Protein AF-0000000079236781 (afdb_homodimer)

Sequence (574 aa):
MTASGQAATDTDLVQFSLNLEFMEAEFFLNGALGEGLDDVSPNLAQGGPPPAGARKANLDILVAPIIKEFAYQEVGHIRAIVRTVGGFPRPLLNLRRQNFAKFFDEAVGFTLIPPFDPYANSINFLLASYLIPYVGLTGYVGTLPNLTAPASRRLVASLLGVKAGQDAVIRTLLYERGSQTVLPYLLTVAEFTNRISALRNKLGKSGNKDEGIRVPVTLGAENKTTSNVLSADVNSLSYARTPPEILRIVYGTGNESLHGRFFPQGANGKIARTYVTVAGGGRGGYKMTASGQAATDTDLVQFSLNLEFMEAEFFLNGALGEGLDDVSPNLAQGGPPPAGARKANLDILVAPIIKEFAYQEVGHIRAIVRTVGGFPRPLLNLRRQNFAKFFDEAVGFTLIPPFDPYANSINFLLASYLIPYVGLTGYVGTLPNLTAPASRRLVASLLGVKAGQDAVIRTLLYERGSQTVLPYLLTVAEFTNRISALRNKLGKSGNKDEGIRVPVTLGAENKTTSNVLSADVNSLSYARTPPEILRIVYGTGNESLHGRFFPQGANGKIARTYVTVAGGGRGGYK

Organism: Prunus dulcis (NCBI:txid3755)

Secondary structure (DSSP, 8-state):
--TTSPPPPHHHHHHHTHHHHHHHHHHHHHHHHS--HHHH-GGGGTTPPPPBS-------TTHHHHHHHHHHHHHHHHHHHHHHH---PPPP-B--HHHHHHHHHHHHTS--SSPP-TTSSHHHHHHHHTTSHHHHHHHHHHHGGG--SHHHHHHHHHHHHHHHHHHHHHHHHHHHTTT-EETTTTEEHHHHHHHHHHHHHHHHTSSS----SB--GGGSGGG--SB-SS---TT-PPP---HHHHHHHHHTSS-TTS-BTTBTT---SHHHHHTS--GGG------/--TTSPPPPHHHHHHHTHHHHHHHHHHHHHHHHS--HHHH-GGGGTTPPPPBS-------TTHHHHHHHHHHHHHHHHHHHHHHH---PPPP-B--HHHHHHHHHHHHTS--SSPP-TTSSHHHHHHHHTTSHHHHHHHHHHHGGG--SHHHHHHHHHHHHHHHHHHHHHHHHHHHTTT-EETTTTEEHHHHHHHHHHHHHHHHTSSS----SB--GGGSGGG--SB-SS---TT-PPP---HHHHHHHHHTSS-TTS-BTTBTT---SHHHHHTS--GGG------

Solvent-accessible surface area (backbone atoms only — not comparable to full-atom values): 28219 Å² total; per-residue (Å²): 109,31,70,84,72,41,73,64,47,56,53,45,58,60,40,44,51,47,50,56,37,49,52,47,21,34,51,26,23,7,29,52,69,54,44,39,51,71,74,76,45,43,77,75,33,52,85,30,56,75,63,40,59,58,44,52,32,49,52,47,87,76,53,33,50,52,36,38,30,52,13,31,25,28,52,18,42,49,51,53,46,35,73,72,60,45,76,67,44,37,46,48,31,43,48,29,45,67,54,53,19,53,51,50,21,62,30,72,72,49,84,53,68,73,67,50,43,42,43,69,29,46,68,41,33,44,58,54,49,63,67,46,39,49,56,51,25,19,35,40,30,42,44,50,36,72,44,78,50,45,70,58,30,38,51,47,36,13,42,27,32,40,30,18,19,53,33,14,35,46,32,38,61,44,45,79,40,24,82,41,62,42,81,81,67,77,39,30,42,31,54,50,38,36,26,44,19,49,42,45,22,61,24,32,68,70,58,89,69,48,55,20,39,54,42,62,38,85,62,10,29,62,46,71,20,37,51,22,56,66,62,36,43,50,42,32,34,32,43,62,32,52,71,56,34,50,39,3,39,50,15,65,61,48,32,53,53,43,57,17,62,42,19,59,82,29,62,48,53,64,57,49,49,42,42,44,72,74,73,67,77,75,76,82,74,87,119,108,31,71,86,72,42,73,64,47,56,52,46,58,60,40,44,52,46,51,58,36,48,54,49,20,34,52,26,22,7,29,51,69,52,44,37,50,71,73,79,45,43,77,75,33,52,84,29,55,74,61,40,59,56,44,53,32,49,52,47,88,74,52,33,50,53,36,39,31,51,13,32,26,27,50,19,42,50,51,53,46,34,73,72,59,44,76,65,44,36,47,50,30,44,49,29,46,67,54,53,20,53,52,51,21,61,28,71,71,49,84,54,69,72,66,50,45,42,43,68,29,44,69,41,33,44,60,54,49,61,66,46,38,50,56,52,26,19,34,42,31,43,44,52,37,72,45,78,49,45,68,57,28,39,51,48,38,11,42,28,32,40,31,18,18,52,32,13,36,48,32,39,60,43,47,79,40,25,82,42,64,43,80,80,67,78,40,28,41,32,54,51,38,36,26,45,19,50,41,44,21,60,23,33,68,71,58,90,69,47,55,21,39,54,43,60,38,85,62,9,29,62,46,73,21,37,50,22,56,65,59,34,43,52,40,32,34,33,42,63,32,53,71,58,33,50,38,3,40,50,15,65,62,48,33,51,51,44,58,18,61,42,19,59,81,28,61,46,53,64,56,49,48,41,42,45,72,74,74,66,77,74,74,82,70,91,118

InterPro domains:
  IPR052965 Pigment-associated catalase-like [PTHR31694] (7-276)

pLDDT: mean 94.59, std 14.03, range [20.95, 98.94]

Structure (mmCIF, N/CA/C/O backbone):
data_AF-0000000079236781-model_v1
#
loop_
_entity.id
_entity.type
_entity.pdbx_description
1 polymer 'Desiccation-related protein PCC13-62'
#
loop_
_atom_site.group_PDB
_atom_site.id
_atom_site.type_symbol
_atom_site.label_atom_id
_atom_site.label_alt_id
_atom_site.label_comp_id
_atom_site.label_asym_id
_atom_site.label_entity_id
_atom_site.label_seq_id
_atom_site.pdbx_PDB_ins_code
_atom_site.Cartn_x
_atom_site.Cartn_y
_atom_site.Cartn_z
_atom_site.occupancy
_atom_site.B_iso_or_equiv
_atom_site.auth_seq_id
_atom_site.auth_comp_id
_atom_site.auth_asym_id
_atom_site.auth_atom_id
_atom_site.pdbx_PDB_model_num
ATOM 1 N N . MET A 1 1 ? -20.484 9.68 15.102 1 39.16 1 MET A N 1
ATOM 2 C CA . MET A 1 1 ? -21.672 10.508 15.289 1 39.16 1 MET A CA 1
ATOM 3 C C . MET A 1 1 ? -21.344 11.984 15.109 1 39.16 1 MET A C 1
ATOM 5 O O . MET A 1 1 ? -20.219 12.406 15.398 1 39.16 1 MET A O 1
ATOM 9 N N . THR A 1 2 ? -22.172 12.719 14.227 1 42.72 2 THR A N 1
ATOM 10 C CA . THR A 1 2 ? -22.016 14.148 14.008 1 42.72 2 THR A CA 1
ATOM 11 C C . THR A 1 2 ? -22.453 14.938 15.234 1 42.72 2 THR A C 1
ATOM 13 O O . THR A 1 2 ? -23 14.375 16.172 1 42.72 2 THR A O 1
ATOM 16 N N . ALA A 1 3 ? -22.141 16.312 15.289 1 42.56 3 ALA A N 1
ATOM 17 C CA . ALA A 1 3 ? -22.5 17.234 16.359 1 42.56 3 ALA A CA 1
ATOM 18 C C . ALA A 1 3 ? -24 17.172 16.641 1 42.56 3 ALA A C 1
ATOM 20 O O . ALA A 1 3 ? -24.438 17.375 17.781 1 42.56 3 ALA A O 1
ATOM 21 N N . SER A 1 4 ? -24.797 16.953 15.641 1 43.09 4 SER A N 1
ATOM 22 C CA . SER A 1 4 ? -26.25 16.969 15.805 1 43.09 4 SER A CA 1
ATOM 23 C C . SER A 1 4 ? -26.766 15.617 16.266 1 43.09 4 SER A C 1
ATOM 25 O O . SER A 1 4 ? -27.984 15.391 16.328 1 43.09 4 SER A O 1
ATOM 27 N N . GLY A 1 5 ? -25.859 14.703 16.672 1 54.38 5 GLY A N 1
ATOM 28 C CA . GLY A 1 5 ? -26.328 13.414 17.156 1 54.38 5 GLY A CA 1
ATOM 29 C C . GLY A 1 5 ? -26.656 12.445 16.031 1 54.38 5 GLY A C 1
ATOM 30 O O . GLY A 1 5 ? -27.047 11.305 16.281 1 54.38 5 GLY A O 1
ATOM 31 N N . GLN A 1 6 ? -26.562 12.961 14.781 1 61.31 6 GLN A N 1
ATOM 32 C CA . GLN A 1 6 ? -26.891 12.148 13.617 1 61.31 6 GLN A CA 1
ATOM 33 C C . GLN A 1 6 ? -25.688 11.344 13.141 1 61.31 6 GLN A C 1
ATOM 35 O O . GLN A 1 6 ? -24.562 11.828 13.211 1 61.31 6 GLN A O 1
ATOM 40 N N . ALA A 1 7 ? -26.047 10.305 12.602 1 76.81 7 ALA A N 1
ATOM 41 C CA . ALA A 1 7 ? -25.031 9.391 12.07 1 76.81 7 ALA A CA 1
ATOM 42 C C . ALA A 1 7 ? -24.312 10 10.867 1 76.81 7 ALA A C 1
ATOM 44 O O . ALA A 1 7 ? -24.953 10.617 10.008 1 76.81 7 ALA A O 1
ATOM 45 N N . ALA A 1 8 ? -23.016 10 10.898 1 87.81 8 ALA A N 1
ATOM 46 C CA . ALA A 1 8 ? -22.234 10.508 9.781 1 87.81 8 ALA A CA 1
ATOM 47 C C . ALA A 1 8 ? -22.672 9.852 8.469 1 87.81 8 ALA A C 1
ATOM 49 O O . ALA A 1 8 ? -22.875 8.641 8.406 1 87.81 8 ALA A O 1
ATOM 50 N N . THR A 1 9 ? -22.922 10.695 7.473 1 95.62 9 THR A N 1
ATOM 51 C CA . THR A 1 9 ? -23.25 10.203 6.141 1 95.62 9 THR A CA 1
ATOM 52 C C . THR A 1 9 ? -21.984 9.773 5.398 1 95.62 9 THR A C 1
ATOM 54 O O . THR A 1 9 ? -20.875 10.055 5.848 1 95.62 9 THR A O 1
ATOM 57 N N . ASP A 1 10 ? -22.141 9.078 4.289 1 97.69 10 ASP A N 1
ATOM 58 C CA . ASP A 1 10 ? -21.016 8.766 3.43 1 97.69 10 ASP A CA 1
ATOM 59 C C . ASP A 1 10 ? -20.234 10.031 3.059 1 97.69 10 ASP A C 1
ATOM 61 O O . ASP A 1 10 ? -19.016 10.039 3.055 1 97.69 10 ASP A O 1
ATOM 65 N N . THR A 1 11 ? -20.969 11.094 2.76 1 98.19 11 THR A N 1
ATOM 66 C CA . THR A 1 11 ? -20.359 12.367 2.4 1 98.19 11 THR A CA 1
ATOM 67 C C . THR A 1 11 ? -19.469 12.883 3.527 1 98.19 11 THR A C 1
ATOM 69 O O . THR A 1 11 ? -18.328 13.289 3.289 1 98.19 11 THR A O 1
ATOM 72 N N . ASP A 1 12 ? -19.969 12.867 4.727 1 97.88 12 ASP A N 1
ATOM 73 C CA . ASP A 1 12 ? -19.188 13.336 5.871 1 97.88 12 ASP A CA 1
ATOM 74 C C . ASP A 1 12 ? -17.906 12.531 6.039 1 97.88 12 ASP A C 1
ATOM 76 O O . ASP A 1 12 ? -16.844 13.102 6.277 1 97.88 12 ASP A O 1
ATOM 80 N N . LEU A 1 13 ? -18.062 11.227 5.914 1 98.12 13 LEU A N 1
ATOM 81 C CA . LEU A 1 13 ? -16.938 10.32 6.125 1 98.12 13 LEU A CA 1
ATOM 82 C C . LEU A 1 13 ? -15.867 10.523 5.059 1 98.12 13 LEU A C 1
ATOM 84 O O . LEU A 1 13 ? -14.68 10.594 5.375 1 98.12 13 LEU A O 1
ATOM 88 N N . VAL A 1 14 ? -16.25 10.602 3.824 1 98.69 14 VAL A N 1
ATOM 89 C CA . VAL A 1 14 ? -15.305 10.766 2.725 1 98.69 14 VAL A CA 1
ATOM 90 C C . VAL A 1 14 ? -14.68 12.164 2.785 1 98.69 14 VAL A C 1
ATOM 92 O O . VAL A 1 14 ? -13.469 12.32 2.58 1 98.69 14 VAL A O 1
ATOM 95 N N . GLN A 1 15 ? -15.453 13.172 3.174 1 98.62 15 GLN A N 1
ATOM 96 C CA . GLN A 1 15 ? -14.938 14.531 3.277 1 98.62 15 GLN A CA 1
ATOM 97 C C . GLN A 1 15 ? -13.906 14.648 4.395 1 98.62 15 GLN A C 1
ATOM 99 O O . GLN A 1 15 ? -12.953 15.414 4.289 1 98.62 15 GLN A O 1
ATOM 104 N N . PHE A 1 16 ? -14.117 13.898 5.473 1 98.56 16 PHE A N 1
ATOM 105 C CA . PHE A 1 16 ? -13.156 13.961 6.566 1 98.56 16 PHE A CA 1
ATOM 106 C C . PHE A 1 16 ? -11.742 13.664 6.066 1 98.56 16 PHE A C 1
ATOM 108 O O . PHE A 1 16 ? -10.773 14.258 6.551 1 98.56 16 PHE A O 1
ATOM 115 N N . SER A 1 17 ? -11.602 12.773 5.078 1 98.56 17 SER A N 1
ATOM 116 C CA . SER A 1 17 ? -10.289 12.359 4.59 1 98.56 17 SER A CA 1
ATOM 117 C C . SER A 1 17 ? -9.57 13.5 3.885 1 98.56 17 SER A C 1
ATOM 119 O O . SER A 1 17 ? -8.344 13.484 3.748 1 98.56 17 SER A O 1
ATOM 121 N N . LEU A 1 18 ? -10.281 14.562 3.449 1 98.75 18 LEU A N 1
ATOM 122 C CA . LEU A 1 18 ? -9.688 15.703 2.76 1 98.75 18 LEU A CA 1
ATOM 123 C C . LEU A 1 18 ? -8.656 16.391 3.65 1 98.75 18 LEU A C 1
ATOM 125 O O . LEU A 1 18 ? -7.699 16.984 3.152 1 98.75 18 LEU A O 1
ATOM 129 N N . ASN A 1 19 ? -8.891 16.344 4.957 1 98.75 19 ASN A N 1
ATOM 130 C CA . ASN A 1 19 ? -7.934 16.969 5.859 1 98.75 19 ASN A CA 1
ATOM 131 C C . ASN A 1 19 ? -6.527 16.422 5.656 1 98.75 19 ASN A C 1
ATOM 133 O O . ASN A 1 19 ? -5.574 17.172 5.461 1 98.75 19 ASN A O 1
ATOM 137 N N . LEU A 1 20 ? -6.406 15.109 5.637 1 98.75 20 LEU A N 1
ATOM 138 C CA . LEU A 1 20 ? -5.102 14.484 5.457 1 98.75 20 LEU A CA 1
ATOM 139 C C . LEU A 1 20 ? -4.641 14.594 4.004 1 98.75 20 LEU A C 1
ATOM 141 O O . LEU A 1 20 ? -3.445 14.719 3.736 1 98.75 20 LEU A O 1
ATOM 145 N N . GLU A 1 21 ? -5.586 14.531 3.051 1 98.88 21 GLU A N 1
ATOM 146 C CA . GLU A 1 21 ? -5.23 14.711 1.646 1 98.88 21 GLU A CA 1
ATOM 147 C C . GLU A 1 21 ? -4.582 16.062 1.407 1 98.88 21 GLU A C 1
ATOM 149 O O . GLU A 1 21 ? -3.582 16.172 0.691 1 98.88 21 GLU A O 1
ATOM 154 N N . PHE A 1 22 ? -5.16 17.094 2.002 1 98.88 22 PHE A N 1
ATOM 155 C CA . PHE A 1 22 ? -4.582 18.438 1.888 1 98.88 22 PHE A CA 1
ATOM 156 C C . PHE A 1 22 ? -3.188 18.469 2.5 1 98.88 22 PHE A C 1
ATOM 158 O O . PHE A 1 22 ? -2.27 19.062 1.93 1 98.88 22 PHE A O 1
ATOM 165 N N . MET A 1 23 ? -3.055 17.906 3.682 1 98.88 23 MET A N 1
ATOM 166 C CA . MET A 1 23 ? -1.762 17.906 4.359 1 98.88 23 MET A CA 1
ATOM 167 C C . MET A 1 23 ? -0.701 17.219 3.51 1 98.88 23 MET A C 1
ATOM 169 O O . MET A 1 23 ? 0.404 17.734 3.346 1 98.88 23 MET A O 1
ATOM 173 N N . GLU A 1 24 ? -1.042 16.062 2.943 1 98.88 24 GLU A N 1
ATOM 174 C CA . GLU A 1 24 ? -0.112 15.312 2.109 1 98.88 24 GLU A CA 1
ATOM 175 C C . GLU A 1 24 ? 0.199 16.062 0.816 1 98.88 24 GLU A C 1
ATOM 177 O O . GLU A 1 24 ? 1.355 16.125 0.394 1 98.88 24 GLU A O 1
ATOM 182 N N . ALA A 1 25 ? -0.841 16.594 0.204 1 98.88 25 ALA A N 1
ATOM 183 C CA . ALA A 1 25 ? -0.626 17.328 -1.034 1 98.88 25 ALA A CA 1
ATOM 184 C C . ALA A 1 25 ? 0.351 18.484 -0.819 1 98.88 25 ALA A C 1
ATOM 186 O O . ALA A 1 25 ? 1.31 18.641 -1.578 1 98.88 25 ALA A O 1
ATOM 187 N N . GLU A 1 26 ? 0.137 19.266 0.225 1 98.94 26 GLU A N 1
ATOM 188 C CA . GLU A 1 26 ? 0.971 20.438 0.484 1 98.94 26 GLU A CA 1
ATOM 189 C C . GLU A 1 26 ? 2.393 20.031 0.858 1 98.94 26 GLU A C 1
ATOM 191 O O . GLU A 1 26 ? 3.361 20.641 0.396 1 98.94 26 GLU A O 1
ATOM 196 N N . PHE A 1 27 ? 2.543 19.062 1.702 1 98.94 27 PHE A N 1
ATOM 197 C CA . PHE A 1 27 ? 3.863 18.609 2.131 1 98.94 27 PHE A CA 1
ATOM 198 C C . PHE A 1 27 ? 4.668 18.078 0.948 1 98.94 27 PHE A C 1
ATOM 200 O O . PHE A 1 27 ? 5.82 18.469 0.75 1 98.94 27 PHE A O 1
ATOM 207 N N . PHE A 1 28 ? 4.043 17.219 0.115 1 98.94 28 PHE A N 1
ATOM 208 C CA . PHE A 1 28 ? 4.75 16.562 -0.986 1 98.94 28 PHE A CA 1
ATOM 209 C C . PHE A 1 28 ? 4.965 17.547 -2.137 1 98.94 28 PHE A C 1
ATOM 211 O O . PHE A 1 28 ? 6.031 17.562 -2.758 1 98.94 28 PHE A O 1
ATOM 218 N N . LEU A 1 29 ? 3.951 18.344 -2.477 1 98.94 29 LEU A N 1
ATOM 219 C CA . LEU A 1 29 ? 4.121 19.328 -3.539 1 98.94 29 LEU A CA 1
ATOM 220 C C . LEU A 1 29 ? 5.262 20.297 -3.215 1 98.94 29 LEU A C 1
ATOM 222 O O . LEU A 1 29 ? 6.172 20.484 -4.031 1 98.94 29 LEU A O 1
ATOM 226 N N . ASN A 1 30 ? 5.195 20.922 -2.027 1 98.94 30 ASN A N 1
ATOM 227 C CA . ASN A 1 30 ? 6.254 21.859 -1.658 1 98.94 30 ASN A CA 1
ATOM 228 C C . ASN A 1 30 ? 7.605 21.156 -1.562 1 98.94 30 ASN A C 1
ATOM 230 O O . ASN A 1 30 ? 8.617 21.672 -2.047 1 98.94 30 ASN A O 1
ATOM 234 N N . GLY A 1 31 ? 7.625 19.984 -0.923 1 98.94 31 GLY A N 1
ATOM 235 C CA . GLY A 1 31 ? 8.867 19.234 -0.817 1 98.94 31 GLY A CA 1
ATOM 236 C C . GLY A 1 31 ? 9.492 18.922 -2.164 1 98.94 31 GLY A C 1
ATOM 237 O O . GLY A 1 31 ? 10.719 19.016 -2.322 1 98.94 31 GLY A O 1
ATOM 238 N N . ALA A 1 32 ? 8.672 18.578 -3.137 1 98.88 32 ALA A N 1
ATOM 239 C CA . ALA A 1 32 ? 9.164 18.156 -4.445 1 98.88 32 ALA A CA 1
ATOM 240 C C . ALA A 1 32 ? 9.445 19.359 -5.34 1 98.88 32 ALA A C 1
ATOM 242 O O . ALA A 1 32 ? 10.43 19.375 -6.082 1 98.88 32 ALA A O 1
ATOM 243 N N . LEU A 1 33 ? 8.539 20.422 -5.273 1 98.69 33 LEU A N 1
ATOM 244 C CA . LEU A 1 33 ? 8.539 21.422 -6.328 1 98.69 33 LEU A CA 1
ATOM 245 C C . LEU A 1 33 ? 8.836 22.812 -5.762 1 98.69 33 LEU A C 1
ATOM 247 O O . LEU A 1 33 ? 9.188 23.719 -6.508 1 98.69 33 LEU A O 1
ATOM 251 N N . GLY A 1 34 ? 8.664 22.984 -4.496 1 98.69 34 GLY A N 1
ATOM 252 C CA . GLY A 1 34 ? 8.766 24.312 -3.91 1 98.69 34 GLY A CA 1
ATOM 253 C C . GLY A 1 34 ? 7.523 25.141 -4.121 1 98.69 34 GLY A C 1
ATOM 254 O O . GLY A 1 34 ? 7.531 26.344 -3.857 1 98.69 34 GLY A O 1
ATOM 255 N N . GLU A 1 35 ? 6.461 24.484 -4.633 1 98.19 35 GLU A N 1
ATOM 256 C CA . GLU A 1 35 ? 5.156 25.094 -4.852 1 98.19 35 GLU A CA 1
ATOM 257 C C . GLU A 1 35 ? 4.035 24.203 -4.324 1 98.19 35 GLU A C 1
ATOM 259 O O . GLU A 1 35 ? 4.188 22.984 -4.25 1 98.19 35 GLU A O 1
ATOM 264 N N . GLY A 1 36 ? 2.945 24.828 -3.84 1 98.38 36 GLY A N 1
ATOM 265 C CA . GLY A 1 36 ? 1.842 24.078 -3.252 1 98.38 36 GLY A CA 1
ATOM 266 C C . GLY A 1 36 ? 0.617 24.031 -4.145 1 98.38 36 GLY A C 1
ATOM 267 O O . GLY A 1 36 ? 0.712 24.25 -5.352 1 98.38 36 GLY A O 1
ATOM 268 N N . LEU A 1 37 ? -0.439 23.609 -3.539 1 98.69 37 LEU A N 1
ATOM 269 C CA . LEU A 1 37 ? -1.704 23.406 -4.234 1 98.69 37 LEU A CA 1
ATOM 270 C C . LEU A 1 37 ? -2.174 24.703 -4.898 1 98.69 37 LEU A C 1
ATOM 272 O O . LEU A 1 37 ? -2.789 24.672 -5.965 1 98.69 37 LEU A O 1
ATOM 276 N N . ASP A 1 38 ? -1.908 25.875 -4.332 1 98.56 38 ASP A N 1
ATOM 277 C CA . ASP A 1 38 ? -2.33 27.172 -4.844 1 98.56 38 ASP A CA 1
ATOM 278 C C . ASP A 1 38 ? -1.707 27.453 -6.207 1 98.56 38 ASP A C 1
ATOM 280 O O . ASP A 1 38 ? -2.266 28.203 -7.008 1 98.56 38 ASP A O 1
ATOM 284 N N . ASP A 1 39 ? -0.577 26.938 -6.465 1 98.19 39 ASP A N 1
ATOM 285 C CA . ASP A 1 39 ? 0.104 27.094 -7.746 1 98.19 39 ASP A CA 1
ATOM 286 C C . ASP A 1 39 ? -0.299 26 -8.727 1 98.19 39 ASP A C 1
ATOM 288 O O . ASP A 1 39 ? -0.484 26.25 -9.914 1 98.19 39 ASP A O 1
ATOM 292 N N . VAL A 1 40 ? -0.43 24.781 -8.289 1 98.19 40 VAL A N 1
ATOM 293 C CA . VAL A 1 40 ? -0.563 23.594 -9.133 1 98.19 40 VAL A CA 1
ATOM 294 C C . VAL A 1 40 ? -2.021 23.422 -9.555 1 98.19 40 VAL A C 1
ATOM 296 O O . VAL A 1 40 ? -2.307 23.031 -10.688 1 98.19 40 VAL A O 1
ATOM 299 N N . SER A 1 41 ? -2.898 23.641 -8.602 1 98.06 41 SER A N 1
ATOM 300 C CA . SER A 1 41 ? -4.336 23.516 -8.82 1 98.06 41 SER A CA 1
ATOM 301 C C . SER A 1 41 ? -5.121 24.344 -7.816 1 98.06 41 SER A C 1
ATOM 303 O O . SER A 1 41 ? -5.793 23.812 -6.934 1 98.06 41 SER A O 1
ATOM 305 N N . PRO A 1 42 ? -5.16 25.641 -7.996 1 97.19 42 PRO A N 1
ATOM 306 C CA . PRO A 1 42 ? -5.652 26.562 -6.98 1 97.19 42 PRO A CA 1
ATOM 307 C C . PRO A 1 42 ? -7.109 26.312 -6.598 1 97.19 42 PRO A C 1
ATOM 309 O O . PRO A 1 42 ? -7.488 26.5 -5.438 1 97.19 42 PRO A O 1
ATOM 312 N N . ASN A 1 43 ? -7.949 25.859 -7.539 1 97.81 43 ASN A N 1
ATOM 313 C CA . ASN A 1 43 ? -9.375 25.672 -7.273 1 97.81 43 ASN A CA 1
ATOM 314 C C . ASN A 1 43 ? -9.609 24.562 -6.242 1 97.81 43 ASN A C 1
ATOM 316 O O . ASN A 1 43 ? -10.633 24.562 -5.562 1 97.81 43 ASN A O 1
ATOM 320 N N . LEU A 1 44 ? -8.672 23.672 -6.07 1 98.5 44 LEU A N 1
ATOM 321 C CA . LEU A 1 44 ? -8.844 22.531 -5.172 1 98.5 44 LEU A CA 1
ATOM 322 C C . LEU A 1 44 ? -8.68 22.953 -3.719 1 98.5 44 LEU A C 1
ATOM 324 O O . LEU A 1 44 ? -9.148 22.266 -2.811 1 98.5 44 LEU A O 1
ATOM 328 N N . ALA A 1 45 ? -8.031 24.078 -3.439 1 98.12 45 ALA A N 1
ATOM 329 C CA . ALA A 1 45 ? -7.867 24.562 -2.074 1 98.12 45 ALA A CA 1
ATOM 330 C C . ALA A 1 45 ? -9.164 25.188 -1.557 1 98.12 45 ALA A C 1
ATOM 332 O O . ALA A 1 45 ? -9.312 25.406 -0.355 1 98.12 45 ALA A O 1
ATOM 333 N N . GLN A 1 46 ? -10.07 25.578 -2.488 1 97.44 46 GLN A N 1
ATOM 334 C CA . GLN A 1 46 ? -11.406 26.094 -2.193 1 97.44 46 GLN A CA 1
ATOM 335 C C . GLN A 1 46 ? -11.344 27.281 -1.247 1 97.44 46 GLN A C 1
ATOM 337 O O . GLN A 1 46 ? -12.078 27.344 -0.261 1 97.44 46 GLN A O 1
ATOM 342 N N . GLY A 1 47 ? -10.375 28.125 -1.454 1 97.25 47 GLY A N 1
ATOM 343 C CA . GLY A 1 47 ? -10.258 29.391 -0.734 1 97.25 47 GLY A CA 1
ATOM 344 C C . GLY A 1 47 ? -9.57 29.25 0.612 1 97.25 47 GLY A C 1
ATOM 345 O O . GLY A 1 47 ? -9.461 30.219 1.363 1 97.25 47 GLY A O 1
ATOM 346 N N . GLY A 1 48 ? -9.125 28 0.966 1 98.44 48 GLY A N 1
ATOM 347 C CA . GLY A 1 48 ? -8.406 27.812 2.213 1 98.44 48 GLY A CA 1
ATOM 348 C C . GLY A 1 48 ? -7.039 28.469 2.229 1 98.44 48 GLY A C 1
ATOM 349 O O . GLY A 1 48 ? -6.461 28.734 1.172 1 98.44 48 GLY A O 1
ATOM 350 N N . PRO A 1 49 ? -6.527 28.812 3.371 1 98.38 49 PRO A N 1
ATOM 351 C CA . PRO A 1 49 ? -5.234 29.5 3.457 1 98.38 49 PRO A CA 1
ATOM 352 C C . PRO A 1 49 ? -4.066 28.625 3.033 1 98.38 49 PRO A C 1
ATOM 354 O O . PRO A 1 49 ? -4.133 27.391 3.176 1 98.38 49 PRO A O 1
ATOM 357 N N . PRO A 1 50 ? -3.02 29.188 2.457 1 98.06 50 PRO A N 1
ATOM 358 C CA . PRO A 1 50 ? -1.812 28.406 2.191 1 98.06 50 PRO A CA 1
ATOM 359 C C . PRO A 1 50 ? -1.188 27.828 3.461 1 98.06 50 PRO A C 1
ATOM 361 O O . PRO A 1 50 ? -1.392 28.375 4.551 1 98.06 50 PRO A O 1
ATOM 364 N N . PRO A 1 51 ? -0.453 26.719 3.305 1 98.69 51 PRO A N 1
ATOM 365 C CA . PRO A 1 51 ? 0.202 26.156 4.484 1 98.69 51 PRO A CA 1
ATOM 366 C C . PRO A 1 51 ? 1.307 27.047 5.035 1 98.69 51 PRO A C 1
ATOM 368 O O . PRO A 1 51 ? 1.907 27.828 4.285 1 98.69 51 PRO A O 1
ATOM 371 N N . ALA A 1 52 ? 1.536 26.938 6.289 1 98.56 52 ALA A N 1
ATOM 372 C CA . ALA A 1 52 ? 2.633 27.672 6.918 1 98.56 52 ALA A CA 1
ATOM 373 C C . ALA A 1 52 ? 3.939 26.891 6.824 1 98.56 52 ALA A C 1
ATOM 375 O O . ALA A 1 52 ? 4.023 25.75 7.297 1 98.56 52 ALA A O 1
ATOM 376 N N . GLY A 1 53 ? 4.918 27.406 6.18 1 98.5 53 GLY A N 1
ATOM 377 C CA . GLY A 1 53 ? 6.309 27.016 6.359 1 98.5 53 GLY A CA 1
ATOM 378 C C . GLY A 1 53 ? 6.723 25.859 5.473 1 98.5 53 GLY A C 1
ATOM 379 O O . GLY A 1 53 ? 7.848 25.359 5.566 1 98.5 53 GLY A O 1
ATOM 380 N N . ALA A 1 54 ? 5.871 25.312 4.57 1 98.19 54 ALA A N 1
ATOM 381 C CA . ALA A 1 54 ? 6.289 24.266 3.639 1 98.19 54 ALA A CA 1
ATOM 382 C C . ALA A 1 54 ? 7.309 24.797 2.637 1 98.19 54 ALA A C 1
ATOM 384 O O . ALA A 1 54 ? 7.207 25.938 2.189 1 98.19 54 ALA A O 1
ATOM 385 N N . ARG A 1 55 ? 8.289 24.016 2.258 1 98 55 ARG A N 1
ATOM 386 C CA . ARG A 1 55 ? 9.305 24.484 1.323 1 98 55 ARG A CA 1
ATOM 387 C C . ARG A 1 55 ? 9.898 23.344 0.52 1 98 55 ARG A C 1
ATOM 389 O O . ARG A 1 55 ? 9.586 22.172 0.77 1 98 55 ARG A O 1
ATOM 396 N N . LYS A 1 56 ? 10.672 23.703 -0.453 1 98.88 56 LYS A N 1
ATOM 397 C CA . LYS A 1 56 ? 11.375 22.734 -1.283 1 98.88 56 LYS A CA 1
ATOM 398 C C . LYS A 1 56 ? 12.391 21.938 -0.461 1 98.88 56 LYS A C 1
ATOM 400 O O . LYS A 1 56 ? 13.156 22.516 0.31 1 98.88 56 LYS A O 1
ATOM 405 N N . ALA A 1 57 ? 12.328 20.641 -0.574 1 98.94 57 ALA A N 1
ATOM 406 C CA . ALA A 1 57 ? 13.266 19.781 0.14 1 98.94 57 ALA A CA 1
ATOM 407 C C . ALA A 1 57 ? 14.477 19.453 -0.722 1 98.94 57 ALA A C 1
ATOM 409 O O . ALA A 1 57 ? 14.406 19.484 -1.953 1 98.94 57 ALA A O 1
ATOM 410 N N . ASN A 1 58 ? 15.648 19.234 -0.088 1 98.94 58 ASN A N 1
ATOM 411 C CA . ASN A 1 58 ? 16.844 18.75 -0.767 1 98.94 58 ASN A CA 1
ATOM 412 C C . ASN A 1 58 ? 16.812 17.25 -0.966 1 98.94 58 ASN A C 1
ATOM 414 O O . ASN A 1 58 ? 17.391 16.5 -0.182 1 98.94 58 ASN A O 1
ATOM 418 N N . LEU A 1 59 ? 16.219 16.797 -2.053 1 98.94 59 LEU A N 1
ATOM 419 C CA . LEU A 1 59 ? 15.977 15.375 -2.291 1 98.94 59 LEU A CA 1
ATOM 420 C C . LEU A 1 59 ? 16.969 14.82 -3.303 1 98.94 59 LEU A C 1
ATOM 422 O O . LEU A 1 59 ? 17.328 15.492 -4.27 1 98.94 59 LEU A O 1
ATOM 426 N N . ASP A 1 60 ? 17.438 13.641 -3.08 1 98.75 60 ASP A N 1
ATOM 427 C CA . ASP A 1 60 ? 18.359 13.016 -4.023 1 98.75 60 ASP A CA 1
ATOM 428 C C . ASP A 1 60 ? 17.625 12.492 -5.254 1 98.75 60 ASP A C 1
ATOM 430 O O . ASP A 1 60 ? 16.406 12.594 -5.34 1 98.75 60 ASP A O 1
ATOM 434 N N . ILE A 1 61 ? 18.328 11.938 -6.219 1 98.25 61 ILE A N 1
ATOM 435 C CA . ILE A 1 61 ? 17.844 11.648 -7.559 1 98.25 61 ILE A CA 1
ATOM 436 C C . ILE A 1 61 ? 16.859 10.484 -7.504 1 98.25 61 ILE A C 1
ATOM 438 O O . ILE A 1 61 ? 16.016 10.328 -8.398 1 98.25 61 ILE A O 1
ATOM 442 N N . LEU A 1 62 ? 16.906 9.578 -6.477 1 98.5 62 LEU A N 1
ATOM 443 C CA . LEU A 1 62 ? 15.969 8.477 -6.324 1 98.5 62 LEU A CA 1
ATOM 444 C C . LEU A 1 62 ? 14.656 8.953 -5.715 1 98.5 62 LEU A C 1
ATOM 446 O O . LEU A 1 62 ? 13.578 8.617 -6.207 1 98.5 62 LEU A O 1
ATOM 450 N N . VAL A 1 63 ? 14.75 9.75 -4.648 1 98.88 63 VAL A N 1
ATOM 451 C CA . VAL A 1 63 ? 13.594 10.102 -3.824 1 98.88 63 VAL A CA 1
ATOM 452 C C . VAL A 1 63 ? 12.812 11.234 -4.484 1 98.88 63 VAL A C 1
ATOM 454 O O . VAL A 1 63 ? 11.578 11.273 -4.406 1 98.88 63 VAL A O 1
ATOM 457 N N . ALA A 1 64 ? 13.422 12.141 -5.184 1 98.88 64 ALA A N 1
ATOM 458 C CA . ALA A 1 64 ? 12.797 13.336 -5.746 1 98.88 64 ALA A CA 1
ATOM 459 C C . ALA A 1 64 ? 11.648 12.961 -6.68 1 98.88 64 ALA A C 1
ATOM 461 O O . ALA A 1 64 ? 10.523 13.453 -6.523 1 98.88 64 ALA A O 1
ATOM 462 N N . PRO A 1 65 ? 11.859 12.109 -7.648 1 98.88 65 PRO A N 1
ATOM 463 C CA . PRO A 1 65 ? 10.734 11.781 -8.531 1 98.88 65 PRO A CA 1
ATOM 464 C C . PRO A 1 65 ? 9.617 11.031 -7.812 1 98.88 65 PRO A C 1
ATOM 466 O O . PRO A 1 65 ? 8.445 11.172 -8.172 1 98.88 65 PRO A O 1
ATOM 469 N N . ILE A 1 66 ? 9.945 10.211 -6.789 1 98.94 66 ILE A N 1
ATOM 470 C CA . ILE A 1 66 ? 8.938 9.484 -6.027 1 98.94 66 ILE A CA 1
ATOM 471 C C . ILE A 1 66 ? 8.047 10.469 -5.273 1 98.94 66 ILE A C 1
ATOM 473 O O . ILE A 1 66 ? 6.824 10.352 -5.293 1 98.94 66 ILE A O 1
ATOM 477 N N . ILE A 1 67 ? 8.664 11.477 -4.641 1 98.94 67 ILE A N 1
ATOM 478 C CA . ILE A 1 67 ? 7.91 12.461 -3.879 1 98.94 67 ILE A CA 1
ATOM 479 C C . ILE A 1 67 ? 7.082 13.328 -4.828 1 98.94 67 ILE A C 1
ATOM 481 O O . ILE A 1 67 ? 5.961 13.719 -4.5 1 98.94 67 ILE A O 1
ATOM 485 N N . LYS A 1 68 ? 7.609 13.633 -5.969 1 98.94 68 LYS A N 1
ATOM 486 C CA . LYS A 1 68 ? 6.828 14.344 -6.973 1 98.94 68 LYS A CA 1
ATOM 487 C C . LYS A 1 68 ? 5.605 13.539 -7.398 1 98.94 68 LYS A C 1
ATOM 489 O O . LYS A 1 68 ? 4.516 14.086 -7.559 1 98.94 68 LYS A O 1
ATOM 494 N N . GLU A 1 69 ? 5.801 12.281 -7.621 1 98.94 69 GLU A N 1
ATOM 495 C CA . GLU A 1 69 ? 4.676 11.398 -7.926 1 98.94 69 GLU A CA 1
ATOM 496 C C . GLU A 1 69 ? 3.627 11.438 -6.816 1 98.94 69 GLU A C 1
ATOM 498 O O . GLU A 1 69 ? 2.432 11.57 -7.09 1 98.94 69 GLU A O 1
ATOM 503 N N . PHE A 1 70 ? 4.066 11.305 -5.535 1 98.94 70 PHE A N 1
ATOM 504 C CA . PHE A 1 70 ? 3.146 11.383 -4.406 1 98.94 70 PHE A CA 1
ATOM 505 C C . PHE A 1 70 ? 2.373 12.695 -4.43 1 98.94 70 PHE A C 1
ATOM 507 O O . PHE A 1 70 ? 1.164 12.711 -4.184 1 98.94 70 PHE A O 1
ATOM 514 N N . ALA A 1 71 ? 3.098 13.766 -4.703 1 98.94 71 ALA A N 1
ATOM 515 C CA . ALA A 1 71 ? 2.486 15.094 -4.746 1 98.94 71 ALA A CA 1
ATOM 516 C C . ALA A 1 71 ? 1.318 15.125 -5.73 1 98.94 71 ALA A C 1
ATOM 518 O O . ALA A 1 71 ? 0.208 15.523 -5.371 1 98.94 71 ALA A O 1
ATOM 519 N N . TYR A 1 72 ? 1.573 14.672 -6.887 1 98.94 72 TYR A N 1
ATOM 520 C CA . TYR A 1 72 ? 0.542 14.727 -7.918 1 98.94 72 TYR A CA 1
ATOM 521 C C . TYR A 1 72 ? -0.544 13.688 -7.66 1 98.94 72 TYR A C 1
ATOM 523 O O . TYR A 1 72 ? -1.711 13.906 -7.996 1 98.94 72 TYR A O 1
ATOM 531 N N . GLN A 1 73 ? -0.226 12.555 -7.074 1 98.94 73 GLN A N 1
ATOM 532 C CA . GLN A 1 73 ? -1.252 11.617 -6.637 1 98.94 73 GLN A CA 1
ATOM 533 C C . GLN A 1 73 ? -2.242 12.281 -5.688 1 98.94 73 GLN A C 1
ATOM 535 O O . GLN A 1 73 ? -3.453 12.086 -5.805 1 98.94 73 GLN A O 1
ATOM 540 N N . GLU A 1 74 ? -1.715 13.078 -4.742 1 98.94 74 GLU A N 1
ATOM 541 C CA . GLU A 1 74 ? -2.592 13.727 -3.773 1 98.94 74 GLU A CA 1
ATOM 542 C C . GLU A 1 74 ? -3.486 14.766 -4.449 1 98.94 74 GLU A C 1
ATOM 544 O O . GLU A 1 74 ? -4.629 14.977 -4.031 1 98.94 74 GLU A O 1
ATOM 549 N N . VAL A 1 75 ? -2.928 15.445 -5.48 1 98.94 75 VAL A N 1
ATOM 550 C CA . VAL A 1 75 ? -3.756 16.375 -6.25 1 98.94 75 VAL A CA 1
ATOM 551 C C . VAL A 1 75 ? -4.938 15.617 -6.863 1 98.94 75 VAL A C 1
ATOM 553 O O . VAL A 1 75 ? -6.082 16.062 -6.758 1 98.94 75 VAL A O 1
ATOM 556 N N . GLY A 1 76 ? -4.625 14.516 -7.477 1 98.94 76 GLY A N 1
ATOM 557 C CA . GLY A 1 76 ? -5.68 13.688 -8.039 1 98.94 76 GLY A CA 1
ATOM 558 C C . GLY A 1 76 ? -6.668 13.188 -7.004 1 98.94 76 GLY A C 1
ATOM 559 O O . GLY A 1 76 ? -7.871 13.125 -7.266 1 98.94 76 GLY A O 1
ATOM 560 N N . HIS A 1 77 ? -6.199 12.805 -5.805 1 98.94 77 HIS A N 1
ATOM 561 C CA . HIS A 1 77 ? -7.07 12.352 -4.727 1 98.94 77 HIS A CA 1
ATOM 562 C C . HIS A 1 77 ? -8.062 13.438 -4.328 1 98.94 77 HIS A C 1
ATOM 564 O O . HIS A 1 77 ? -9.266 13.172 -4.199 1 98.94 77 HIS A O 1
ATOM 570 N N . ILE A 1 78 ? -7.547 14.656 -4.074 1 98.94 78 ILE A N 1
ATOM 571 C CA . ILE A 1 78 ? -8.414 15.766 -3.689 1 98.94 78 ILE A CA 1
ATOM 572 C C . ILE A 1 78 ? -9.453 16.016 -4.781 1 98.94 78 ILE A C 1
ATOM 574 O O . ILE A 1 78 ? -10.641 16.172 -4.492 1 98.94 78 ILE A O 1
ATOM 578 N N . ARG A 1 79 ? -9.023 16 -6.055 1 98.81 79 ARG A N 1
ATOM 579 C CA . ARG A 1 79 ? -9.93 16.234 -7.172 1 98.81 79 ARG A CA 1
ATOM 580 C C . ARG A 1 79 ? -11.023 15.172 -7.211 1 98.81 79 ARG A C 1
ATOM 582 O O . ARG A 1 79 ? -12.203 15.492 -7.391 1 98.81 79 ARG A O 1
ATOM 589 N N . ALA A 1 80 ? -10.688 13.93 -7.074 1 98.81 80 ALA A N 1
ATOM 590 C CA . ALA A 1 80 ? -11.656 12.836 -7.125 1 98.81 80 ALA A CA 1
ATOM 591 C C . ALA A 1 80 ? -12.672 12.953 -5.992 1 98.81 80 ALA A C 1
ATOM 593 O O . ALA A 1 80 ? -13.867 12.734 -6.199 1 98.81 80 ALA A O 1
ATOM 594 N N . ILE A 1 81 ? -12.172 13.266 -4.773 1 98.81 81 ILE A N 1
ATOM 595 C CA . ILE A 1 81 ? -13.055 13.375 -3.615 1 98.81 81 ILE A CA 1
ATOM 596 C C . ILE A 1 81 ? -14.016 14.547 -3.807 1 98.81 81 ILE A C 1
ATOM 598 O O . ILE A 1 81 ? -15.227 14.391 -3.65 1 98.81 81 ILE A O 1
ATOM 602 N N . VAL A 1 82 ? -13.5 15.719 -4.18 1 98.5 82 VAL A N 1
ATOM 603 C CA . VAL A 1 82 ? -14.305 16.922 -4.332 1 98.5 82 VAL A CA 1
ATOM 604 C C . VAL A 1 82 ? -15.352 16.719 -5.426 1 98.5 82 VAL A C 1
ATOM 606 O O . VAL A 1 82 ? -16.5 17.125 -5.281 1 98.5 82 VAL A O 1
ATOM 609 N N . ARG A 1 83 ? -14.992 16.047 -6.488 1 97.56 83 ARG A N 1
ATOM 610 C CA . ARG A 1 83 ? -15.914 15.773 -7.586 1 97.56 83 ARG A CA 1
ATOM 611 C C . ARG A 1 83 ? -17.031 14.844 -7.141 1 97.56 83 ARG A C 1
ATOM 613 O O . ARG A 1 83 ? -18.172 14.961 -7.605 1 97.56 83 ARG A O 1
ATOM 620 N N . THR A 1 84 ? -16.734 13.938 -6.262 1 97.38 84 THR A N 1
ATOM 621 C CA . THR A 1 84 ? -17.688 12.891 -5.898 1 97.38 84 THR A CA 1
ATOM 622 C C . THR A 1 84 ? -18.625 13.375 -4.797 1 97.38 84 THR A C 1
ATOM 624 O O . THR A 1 84 ? -19.828 13.125 -4.848 1 97.38 84 THR A O 1
ATOM 627 N N . VAL A 1 85 ? -18.062 14.117 -3.764 1 97.56 85 VAL A N 1
ATOM 628 C CA . VAL A 1 85 ? -18.891 14.375 -2.598 1 97.56 85 VAL A CA 1
ATOM 629 C C . VAL A 1 85 ? -18.812 15.852 -2.219 1 97.56 85 VAL A C 1
ATOM 631 O O . VAL A 1 85 ? -19.328 16.266 -1.177 1 97.56 85 VAL A O 1
ATOM 634 N N . GLY A 1 86 ? -18.203 16.688 -2.957 1 97.12 86 GLY A N 1
ATOM 635 C CA . GLY A 1 86 ? -17.938 18.047 -2.527 1 97.12 86 GLY A CA 1
ATOM 636 C C . GLY A 1 86 ? -16.812 18.141 -1.521 1 97.12 86 GLY A C 1
ATOM 637 O O . GLY A 1 86 ? -16.266 17.125 -1.091 1 97.12 86 GLY A O 1
ATOM 638 N N . GLY A 1 87 ? -16.438 19.297 -1.247 1 97.5 87 GLY A N 1
ATOM 639 C CA . GLY A 1 87 ? -15.312 19.5 -0.338 1 97.5 87 GLY A CA 1
ATOM 640 C C . GLY A 1 87 ? -15.523 20.672 0.615 1 97.5 87 GLY A C 1
ATOM 641 O O . GLY A 1 87 ? -16.656 21.047 0.893 1 97.5 87 GLY A O 1
ATOM 642 N N . PHE A 1 88 ? -14.547 21.047 1.312 1 98.38 88 PHE A N 1
ATOM 643 C CA . PHE A 1 88 ? -14.453 22.234 2.16 1 98.38 88 PHE A CA 1
ATOM 644 C C . PHE A 1 88 ? -13.109 22.922 1.987 1 98.38 88 PHE A C 1
ATOM 646 O O . PHE A 1 88 ? -12.18 22.344 1.425 1 98.38 88 PHE A O 1
ATOM 653 N N . PRO A 1 89 ? -13.031 24.156 2.396 1 98.62 89 PRO A N 1
ATOM 654 C CA . PRO A 1 89 ? -11.758 24.859 2.264 1 98.62 89 PRO A CA 1
ATOM 655 C C . PRO A 1 89 ? -10.609 24.156 2.982 1 98.62 89 PRO A C 1
ATOM 657 O O . PRO A 1 89 ? -10.797 23.641 4.086 1 98.62 89 PRO A O 1
ATOM 660 N N . ARG A 1 90 ? -9.477 24.094 2.301 1 98.81 90 ARG A N 1
ATOM 661 C CA . ARG A 1 90 ? -8.266 23.578 2.93 1 98.81 90 ARG A CA 1
ATOM 662 C C . ARG A 1 90 ? -8.047 24.219 4.301 1 98.81 90 ARG A C 1
ATOM 664 O O . ARG A 1 90 ? -8.062 25.438 4.434 1 98.81 90 ARG A O 1
ATOM 671 N N . PRO A 1 91 ? -7.848 23.422 5.348 1 98.62 91 PRO A N 1
ATOM 672 C CA . PRO A 1 91 ? -7.523 23.984 6.656 1 98.62 91 PRO A CA 1
ATOM 673 C C . PRO A 1 91 ? -6.121 24.594 6.703 1 98.62 91 PRO A C 1
ATOM 675 O O . PRO A 1 91 ? -5.27 24.25 5.875 1 98.62 91 PRO A O 1
ATOM 678 N N . LEU A 1 92 ? -5.902 25.547 7.645 1 98.62 92 LEU A N 1
ATOM 679 C CA . LEU A 1 92 ? -4.535 26 7.871 1 98.62 92 LEU A CA 1
ATOM 680 C C . LEU A 1 92 ? -3.652 24.828 8.312 1 98.62 92 LEU A C 1
ATOM 682 O O . LEU A 1 92 ? -3.984 24.125 9.266 1 98.62 92 LEU A O 1
ATOM 686 N N . LEU A 1 93 ? -2.582 24.625 7.594 1 98.88 93 LEU A N 1
ATOM 687 C CA . LEU A 1 93 ? -1.622 23.562 7.895 1 98.88 93 LEU A CA 1
ATOM 688 C C . LEU A 1 93 ? -0.301 24.156 8.383 1 98.88 93 LEU A C 1
ATOM 690 O O . LEU A 1 93 ? 0.18 25.156 7.832 1 98.88 93 LEU A O 1
ATOM 694 N N . ASN A 1 94 ? 0.198 23.641 9.438 1 98.88 94 ASN A N 1
ATOM 695 C CA . ASN A 1 94 ? 1.514 24.016 9.945 1 98.88 94 ASN A CA 1
ATOM 696 C C . ASN A 1 94 ? 2.582 23.016 9.508 1 98.88 94 ASN A C 1
ATOM 698 O O . ASN A 1 94 ? 2.793 22 10.164 1 98.88 94 ASN A O 1
ATOM 702 N N . LEU A 1 95 ? 3.312 23.391 8.453 1 98.88 95 LEU A N 1
ATOM 703 C CA . LEU A 1 95 ? 4.344 22.531 7.891 1 98.88 95 LEU A CA 1
ATOM 704 C C . LEU A 1 95 ? 5.727 23.156 8.055 1 98.88 95 LEU A C 1
ATOM 706 O O . LEU A 1 95 ? 6.625 22.906 7.246 1 98.88 95 LEU A O 1
ATOM 710 N N . ARG A 1 96 ? 5.824 24.016 9.078 1 98.75 96 ARG A N 1
ATOM 711 C CA . ARG A 1 96 ? 7.105 24.625 9.43 1 98.75 96 ARG A CA 1
ATOM 712 C C . ARG A 1 96 ? 8.078 23.578 9.961 1 98.75 96 ARG A C 1
ATOM 714 O O . ARG A 1 96 ? 7.676 22.656 10.672 1 98.75 96 ARG A O 1
ATOM 721 N N . ARG A 1 97 ? 9.367 23.734 9.648 1 98.5 97 ARG A N 1
ATOM 722 C CA . ARG A 1 97 ? 10.383 22.828 10.172 1 98.5 97 ARG A CA 1
ATOM 723 C C . ARG A 1 97 ? 10.375 22.812 11.695 1 98.5 97 ARG A C 1
ATOM 725 O O . ARG A 1 97 ? 10.633 21.781 12.32 1 98.5 97 ARG A O 1
ATOM 732 N N . GLN A 1 98 ? 10 23.922 12.375 1 98.5 98 GLN A N 1
ATOM 733 C CA . GLN A 1 98 ? 9.945 24 13.836 1 98.5 98 GLN A CA 1
ATOM 734 C C . GLN A 1 98 ? 8.883 23.062 14.398 1 98.5 98 GLN A C 1
ATOM 736 O O . GLN A 1 98 ? 9.062 22.5 15.477 1 98.5 98 GLN A O 1
ATOM 741 N N . ASN A 1 99 ? 7.809 22.984 13.695 1 98.5 99 ASN A N 1
ATOM 742 C CA . ASN A 1 99 ? 6.762 22.062 14.133 1 98.5 99 ASN A CA 1
ATOM 743 C C . ASN A 1 99 ? 7.227 20.609 14.055 1 98.5 99 ASN A C 1
ATOM 745 O O . ASN A 1 99 ? 6.973 19.828 14.969 1 98.5 99 ASN A O 1
ATOM 749 N N . PHE A 1 100 ? 7.875 20.203 12.953 1 98.62 100 PHE A N 1
ATOM 750 C CA . PHE A 1 100 ? 8.43 18.859 12.82 1 98.62 100 PHE A CA 1
ATOM 751 C C . PHE A 1 100 ? 9.477 18.609 13.891 1 98.62 100 PHE A C 1
ATOM 753 O O . PHE A 1 100 ? 9.547 17.5 14.445 1 98.62 100 PHE A O 1
ATOM 760 N N . ALA A 1 101 ? 10.312 19.609 14.141 1 98.62 101 ALA A N 1
ATOM 761 C CA . ALA A 1 101 ? 11.336 19.469 15.172 1 98.62 101 ALA A CA 1
ATOM 762 C C . ALA A 1 101 ? 10.711 19.109 16.516 1 98.62 101 ALA A C 1
ATOM 764 O O . ALA A 1 101 ? 11.211 18.219 17.219 1 98.62 101 ALA A O 1
ATOM 765 N N . LYS A 1 102 ? 9.68 19.797 16.859 1 98.12 102 LYS A N 1
ATOM 766 C CA . LYS A 1 102 ? 9 19.531 18.125 1 98.12 102 LYS A CA 1
ATOM 767 C C . LYS A 1 102 ? 8.438 18.109 18.156 1 98.12 102 LYS A C 1
ATOM 769 O O . LYS A 1 102 ? 8.516 17.422 19.172 1 98.12 102 LYS A O 1
ATOM 774 N N . PHE A 1 103 ? 7.809 17.703 17.078 1 97.31 103 PHE A N 1
ATOM 775 C CA . PHE A 1 103 ? 7.242 16.359 16.984 1 97.31 103 PHE A CA 1
ATOM 776 C C . PHE A 1 103 ? 8.328 15.297 17.156 1 97.31 103 PHE A C 1
ATOM 778 O O . PHE A 1 103 ? 8.141 14.328 17.891 1 97.31 103 PHE A O 1
ATOM 785 N N . PHE A 1 104 ? 9.445 15.445 16.453 1 98.5 104 PHE A N 1
ATOM 786 C CA . PHE A 1 104 ? 10.516 14.453 16.484 1 98.5 104 PHE A CA 1
ATOM 787 C C . PHE A 1 104 ? 11.195 14.422 17.844 1 98.5 104 PHE A C 1
ATOM 789 O O . PHE A 1 104 ? 11.602 13.359 18.312 1 98.5 104 PHE A O 1
ATOM 796 N N . ASP A 1 105 ? 11.328 15.641 18.5 1 98.81 105 ASP A N 1
ATOM 797 C CA . ASP A 1 105 ? 11.82 15.656 19.875 1 98.81 105 ASP A CA 1
ATOM 798 C C . ASP A 1 105 ? 10.93 14.812 20.781 1 98.81 105 ASP A C 1
ATOM 800 O O . ASP A 1 105 ? 11.43 14.031 21.609 1 98.81 105 ASP A O 1
ATOM 804 N N . GLU A 1 106 ? 9.656 15.016 20.656 1 98.56 106 GLU A N 1
ATOM 805 C CA . GLU A 1 106 ? 8.711 14.242 21.453 1 98.56 106 GLU A CA 1
ATOM 806 C C . GLU A 1 106 ? 8.828 12.75 21.156 1 98.56 106 GLU A C 1
ATOM 808 O O . GLU A 1 106 ? 8.781 11.93 22.078 1 98.56 106 GLU A O 1
ATOM 813 N N . ALA A 1 107 ? 8.961 12.375 19.922 1 98.5 107 ALA A N 1
ATOM 814 C CA . ALA A 1 107 ? 9.031 10.977 19.516 1 98.5 107 ALA A CA 1
ATOM 815 C C . ALA A 1 107 ? 10.266 10.297 20.094 1 98.5 107 ALA A C 1
ATOM 817 O O . ALA A 1 107 ? 10.18 9.164 20.594 1 98.5 107 ALA A O 1
ATOM 818 N N . VAL A 1 108 ? 11.383 10.961 20.062 1 98.5 108 VAL A N 1
ATOM 819 C CA . VAL A 1 108 ? 12.617 10.305 20.469 1 98.5 108 VAL A CA 1
ATOM 820 C C . VAL A 1 108 ? 12.82 10.469 21.969 1 98.5 108 VAL A C 1
ATOM 822 O O . VAL A 1 108 ? 13.625 9.75 22.578 1 98.5 108 VAL A O 1
ATOM 825 N N . GLY A 1 109 ? 12.117 11.5 22.656 1 98.25 109 GLY A N 1
ATOM 826 C CA . GLY A 1 109 ? 12.141 11.648 24.109 1 98.25 109 GLY A CA 1
ATOM 827 C C . GLY A 1 109 ? 13.227 12.594 24.594 1 98.25 109 GLY A C 1
ATOM 828 O O . GLY A 1 109 ? 13.492 12.672 25.797 1 98.25 109 GLY A O 1
ATOM 829 N N . PHE A 1 110 ? 13.961 13.234 23.703 1 98.19 110 PHE A N 1
ATOM 830 C CA . PHE A 1 110 ? 14.969 14.242 24.016 1 98.19 110 PHE A CA 1
ATOM 831 C C . PHE A 1 110 ? 15.086 15.266 22.891 1 98.19 110 PHE A C 1
ATOM 833 O O . PHE A 1 110 ? 14.484 15.086 21.828 1 98.19 110 PHE A O 1
ATOM 840 N N . THR A 1 111 ? 15.805 16.359 23.141 1 98.44 111 THR A N 1
ATOM 841 C CA . THR A 1 111 ? 15.969 17.406 22.141 1 98.44 111 THR A CA 1
ATOM 842 C C . THR A 1 111 ? 17.047 17.047 21.125 1 98.44 111 THR A C 1
ATOM 844 O O . THR A 1 111 ? 18.203 16.828 21.5 1 98.44 111 THR A O 1
ATOM 847 N N . LEU A 1 112 ? 16.656 16.984 19.906 1 98.62 112 LEU A N 1
ATOM 848 C CA . LEU A 1 112 ? 17.609 16.734 18.828 1 98.62 112 LEU A CA 1
ATOM 849 C C . LEU A 1 112 ? 18.391 18 18.5 1 98.62 112 LEU A C 1
ATOM 851 O O . LEU A 1 112 ? 17.812 19.094 18.391 1 98.62 112 LEU A O 1
ATOM 855 N N . ILE A 1 113 ? 19.688 17.953 18.328 1 98.19 113 ILE A N 1
ATOM 856 C CA . ILE A 1 113 ? 20.578 19.047 18 1 98.19 113 ILE A CA 1
ATOM 857 C C . ILE A 1 113 ? 21.391 18.719 16.75 1 98.19 113 ILE A C 1
ATOM 859 O O . ILE A 1 113 ? 22.172 17.766 16.75 1 98.19 113 ILE A O 1
ATOM 863 N N . PRO A 1 114 ? 21.328 19.516 15.773 1 98.25 114 PRO A N 1
ATOM 864 C CA . PRO A 1 114 ? 20.375 20.609 15.539 1 98.25 114 PRO A CA 1
ATOM 865 C C . PRO A 1 114 ? 18.938 20.109 15.461 1 98.25 114 PRO A C 1
ATOM 867 O O . PRO A 1 114 ? 18.688 18.906 15.406 1 98.25 114 PRO A O 1
ATOM 870 N N . PRO A 1 115 ? 17.969 21.062 15.516 1 98.69 115 PRO A N 1
ATOM 871 C CA . PRO A 1 115 ? 16.562 20.641 15.406 1 98.69 115 PRO A CA 1
ATOM 872 C C . PRO A 1 115 ? 16.281 19.875 14.117 1 98.69 115 PRO A C 1
ATOM 874 O O . PRO A 1 115 ? 16.797 20.234 13.055 1 98.69 115 PRO A O 1
ATOM 877 N N . PHE A 1 116 ? 15.477 18.859 14.25 1 98.69 116 PHE A N 1
ATOM 878 C CA . PHE A 1 116 ? 15.125 18.062 13.086 1 98.69 116 PHE A CA 1
ATOM 879 C C . PHE A 1 116 ? 14.523 18.938 11.984 1 98.69 116 PHE A C 1
ATOM 881 O O . PHE A 1 116 ? 13.656 19.766 12.258 1 98.69 116 PHE A O 1
ATOM 888 N N . ASP A 1 117 ? 14.961 18.781 10.781 1 98.75 117 ASP A N 1
ATOM 889 C CA . ASP A 1 117 ? 14.469 19.5 9.609 1 98.75 117 ASP A CA 1
ATOM 890 C C . ASP A 1 117 ? 14.07 18.516 8.5 1 98.75 117 ASP A C 1
ATOM 892 O O . ASP A 1 117 ? 14.93 17.922 7.852 1 98.75 117 ASP A O 1
ATOM 896 N N . PRO A 1 118 ? 12.781 18.391 8.242 1 98.75 118 PRO A N 1
ATOM 897 C CA . PRO A 1 118 ? 12.344 17.422 7.234 1 98.75 118 PRO A CA 1
ATOM 898 C C . PRO A 1 118 ? 12.836 17.766 5.832 1 98.75 118 PRO A C 1
ATOM 900 O O . PRO A 1 118 ? 12.898 16.891 4.961 1 98.75 118 PRO A O 1
ATOM 903 N N . TYR A 1 119 ? 13.195 19 5.605 1 98.88 119 TYR A N 1
ATOM 904 C CA . TYR A 1 119 ? 13.484 19.469 4.254 1 98.88 119 TYR A CA 1
ATOM 905 C C . TYR A 1 119 ? 14.977 19.391 3.959 1 98.88 119 TYR A C 1
ATOM 907 O O . TYR A 1 119 ? 15.414 19.734 2.855 1 98.88 119 TYR A O 1
ATOM 915 N N . ALA A 1 120 ? 15.773 18.938 4.902 1 98.69 120 ALA A N 1
ATOM 916 C CA . ALA A 1 120 ? 17.234 19.031 4.828 1 98.69 120 ALA A CA 1
ATOM 917 C C . ALA A 1 120 ? 17.797 18.031 3.82 1 98.69 120 ALA A C 1
ATOM 919 O O . ALA A 1 120 ? 18.797 18.297 3.166 1 98.69 120 ALA A O 1
ATOM 920 N N . ASN A 1 121 ? 17.25 16.891 3.771 1 98.62 121 ASN A N 1
ATOM 921 C CA . ASN A 1 121 ? 17.719 15.82 2.898 1 98.62 121 ASN A CA 1
ATOM 922 C C . ASN A 1 121 ? 16.688 14.719 2.732 1 98.62 121 ASN A C 1
ATOM 924 O O . ASN A 1 121 ? 15.625 14.758 3.354 1 98.62 121 ASN A O 1
ATOM 928 N N . SER A 1 122 ? 16.984 13.711 1.961 1 98.75 122 SER A N 1
ATOM 929 C CA . SER A 1 122 ? 16.031 12.664 1.604 1 98.75 122 SER A CA 1
ATOM 930 C C . SER A 1 122 ? 15.656 11.82 2.816 1 98.75 122 SER A C 1
ATOM 932 O O . SER A 1 122 ? 14.484 11.477 3 1 98.75 122 SER A O 1
ATOM 934 N N . ILE A 1 123 ? 16.578 11.43 3.631 1 98.75 123 ILE A N 1
ATOM 935 C CA . ILE A 1 123 ? 16.297 10.562 4.77 1 98.75 123 ILE A CA 1
ATOM 936 C C . ILE A 1 123 ? 15.375 11.289 5.746 1 98.75 123 ILE A C 1
ATOM 938 O O . ILE A 1 123 ? 14.391 10.711 6.223 1 98.75 123 ILE A O 1
ATOM 942 N N . ASN A 1 124 ? 15.672 12.57 6.031 1 98.88 124 ASN A N 1
ATOM 943 C CA . ASN A 1 124 ? 14.805 13.352 6.902 1 98.88 124 ASN A CA 1
ATOM 944 C C . ASN A 1 124 ? 13.398 13.477 6.324 1 98.88 124 ASN A C 1
ATOM 946 O O . ASN A 1 124 ? 12.414 13.375 7.055 1 98.88 124 ASN A O 1
ATOM 950 N N . PHE A 1 125 ? 13.328 13.766 5.02 1 98.94 125 PHE A N 1
ATOM 951 C CA . PHE A 1 125 ? 12.031 13.938 4.379 1 98.94 125 PHE A CA 1
ATOM 952 C C . PHE A 1 125 ? 11.227 12.641 4.426 1 98.94 125 PHE A C 1
ATOM 954 O O . PHE A 1 125 ? 10.016 12.664 4.652 1 98.94 125 PHE A O 1
ATOM 961 N N . LEU A 1 126 ? 11.938 11.492 4.238 1 98.94 126 LEU A N 1
ATOM 962 C CA . LEU A 1 126 ? 11.266 10.195 4.32 1 98.94 126 LEU A CA 1
ATOM 963 C C . LEU A 1 126 ? 10.789 9.914 5.738 1 98.94 126 LEU A C 1
ATOM 965 O O . LEU A 1 126 ? 9.688 9.406 5.938 1 98.94 126 LEU A O 1
ATOM 969 N N . LEU A 1 127 ? 11.555 10.195 6.727 1 98.88 127 LEU A N 1
ATOM 970 C CA . LEU A 1 127 ? 11.141 10.008 8.109 1 98.88 127 LEU A CA 1
ATOM 971 C C . LEU A 1 127 ? 9.945 10.891 8.453 1 98.88 127 LEU A C 1
ATOM 973 O O . LEU A 1 127 ? 9.031 10.461 9.148 1 98.88 127 LEU A O 1
ATOM 977 N N . ALA A 1 128 ? 9.953 12.141 7.961 1 98.88 128 ALA A N 1
ATOM 978 C CA . ALA A 1 128 ? 8.805 13.023 8.164 1 98.88 128 ALA A CA 1
ATOM 979 C C . ALA A 1 128 ? 7.574 12.492 7.438 1 98.88 128 ALA A C 1
ATOM 981 O O . ALA A 1 128 ? 6.461 12.555 7.965 1 98.88 128 ALA A O 1
ATOM 982 N N . SER A 1 129 ? 7.77 11.984 6.207 1 98.81 129 SER A N 1
ATOM 983 C CA . SER A 1 129 ? 6.68 11.398 5.434 1 98.81 129 SER A CA 1
ATOM 984 C C . SER A 1 129 ? 6.086 10.18 6.141 1 98.81 129 SER A C 1
ATOM 986 O O . SER A 1 129 ? 4.887 9.914 6.035 1 98.81 129 SER A O 1
ATOM 988 N N . TYR A 1 130 ? 6.906 9.43 6.871 1 98.5 130 TYR A N 1
ATOM 989 C CA . TYR A 1 130 ? 6.504 8.258 7.641 1 98.5 130 TYR A CA 1
ATOM 990 C C . TYR A 1 130 ? 5.379 8.602 8.609 1 98.5 130 TYR A C 1
ATOM 992 O O . TYR A 1 130 ? 4.582 7.734 8.977 1 98.5 130 TYR A O 1
ATOM 1000 N N . LEU A 1 131 ? 5.117 9.867 8.914 1 94.75 131 LEU A N 1
ATOM 1001 C CA . LEU A 1 131 ? 4.133 10.328 9.883 1 94.75 131 LEU A CA 1
ATOM 1002 C C . LEU A 1 131 ? 2.744 10.414 9.25 1 94.75 131 LEU A C 1
ATOM 1004 O O . LEU A 1 131 ? 1.736 10.422 9.961 1 94.75 131 LEU A O 1
ATOM 1008 N N . ILE A 1 132 ? 2.627 10.398 7.922 1 93.75 132 ILE A N 1
ATOM 1009 C CA . ILE A 1 132 ? 1.42 11 7.363 1 93.75 132 ILE A CA 1
ATOM 1010 C C . ILE A 1 132 ? 0.618 9.938 6.609 1 93.75 132 ILE A C 1
ATOM 1012 O O . ILE A 1 132 ? -0.49 9.586 7.02 1 93.75 132 ILE A O 1
ATOM 1016 N N . PRO A 1 133 ? 1.177 9.242 5.527 1 95.19 133 PRO A N 1
ATOM 1017 C CA . PRO A 1 133 ? 0.341 8.344 4.73 1 95.19 133 PRO A CA 1
ATOM 1018 C C . PRO A 1 133 ? -0.206 7.172 5.539 1 95.19 133 PRO A C 1
ATOM 1020 O O . PRO A 1 133 ? -1.31 6.691 5.27 1 95.19 133 PRO A O 1
ATOM 1023 N N . TYR A 1 134 ? 0.511 6.73 6.516 1 98.56 134 TYR A N 1
ATOM 1024 C CA . TYR A 1 134 ? 0.044 5.602 7.316 1 98.56 134 TYR A CA 1
ATOM 1025 C C . TYR A 1 134 ? -1.227 5.961 8.078 1 98.56 134 TYR A C 1
ATOM 1027 O O . TYR A 1 134 ? -2.115 5.125 8.242 1 98.56 134 TYR A O 1
ATOM 1035 N N . VAL A 1 135 ? -1.281 7.18 8.609 1 98.38 135 VAL A N 1
ATOM 1036 C CA . VAL A 1 135 ? -2.488 7.629 9.297 1 98.38 135 VAL A CA 1
ATOM 1037 C C . VAL A 1 135 ? -3.666 7.629 8.328 1 98.38 135 VAL A C 1
ATOM 1039 O O . VAL A 1 135 ? -4.77 7.207 8.68 1 98.38 135 VAL A O 1
ATOM 1042 N N . GLY A 1 136 ? -3.422 8.078 7.09 1 98.5 136 GLY A N 1
ATOM 1043 C CA . GLY A 1 136 ? -4.449 8.031 6.062 1 98.5 136 GLY A CA 1
ATOM 1044 C C . GLY A 1 136 ? -4.895 6.625 5.723 1 98.5 136 GLY A C 1
ATOM 1045 O O . GLY A 1 136 ? -6.09 6.367 5.559 1 98.5 136 GLY A O 1
ATOM 1046 N N . LEU A 1 137 ? -3.947 5.727 5.602 1 98.81 137 LEU A N 1
ATOM 1047 C CA . LEU A 1 137 ? -4.215 4.32 5.332 1 98.81 137 LEU A CA 1
ATOM 1048 C C . LEU A 1 137 ? -5.148 3.732 6.383 1 98.81 137 LEU A C 1
ATOM 1050 O O . LEU A 1 137 ? -6.188 3.16 6.043 1 98.81 137 LEU A O 1
ATOM 1054 N N . THR A 1 138 ? -4.828 3.92 7.664 1 98.88 138 THR A N 1
ATOM 1055 C CA . THR A 1 138 ? -5.633 3.336 8.734 1 98.88 138 THR A CA 1
ATOM 1056 C C . THR A 1 138 ? -6.992 4.023 8.82 1 98.88 138 THR A C 1
ATOM 1058 O O . THR A 1 138 ? -7.977 3.412 9.242 1 98.88 138 THR A O 1
ATOM 1061 N N . GLY A 1 139 ? -7.031 5.32 8.43 1 98.81 139 GLY A N 1
ATOM 1062 C CA . GLY A 1 139 ? -8.305 6.02 8.344 1 98.81 139 GLY A CA 1
ATOM 1063 C C . GLY A 1 139 ? -9.242 5.426 7.312 1 98.81 139 GLY A C 1
ATOM 1064 O O . GLY A 1 139 ? -10.43 5.227 7.586 1 98.81 139 GLY A O 1
ATOM 1065 N N . TYR A 1 140 ? -8.703 5.168 6.098 1 98.88 140 TYR A N 1
ATOM 1066 C CA . TYR A 1 140 ? -9.523 4.594 5.043 1 98.88 140 TYR A CA 1
ATOM 1067 C C . TYR A 1 140 ? -9.984 3.188 5.414 1 98.88 140 TYR A C 1
ATOM 1069 O O . TYR A 1 140 ? -11.117 2.803 5.125 1 98.88 140 TYR A O 1
ATOM 1077 N N . VAL A 1 141 ? -9.086 2.389 6.07 1 98.88 141 VAL A N 1
ATOM 1078 C CA . VAL A 1 141 ? -9.477 1.066 6.547 1 98.88 141 VAL A CA 1
ATOM 1079 C C . VAL A 1 141 ? -10.625 1.195 7.543 1 98.88 141 VAL A C 1
ATOM 1081 O O . VAL A 1 141 ? -11.57 0.406 7.512 1 98.88 141 VAL A O 1
ATOM 1084 N N . GLY A 1 142 ? -10.609 2.197 8.398 1 98.69 142 GLY A N 1
ATOM 1085 C CA . GLY A 1 142 ? -11.641 2.416 9.398 1 98.69 142 GLY A CA 1
ATOM 1086 C C . GLY A 1 142 ? -12.93 2.967 8.812 1 98.69 142 GLY A C 1
ATOM 1087 O O . GLY A 1 142 ? -14.008 2.768 9.375 1 98.69 142 GLY A O 1
ATOM 1088 N N . THR A 1 143 ? -12.875 3.578 7.68 1 98.62 143 THR A N 1
ATOM 1089 C CA . THR A 1 143 ? -14.008 4.27 7.082 1 98.62 143 THR A CA 1
ATOM 1090 C C . THR A 1 143 ? -14.867 3.303 6.273 1 98.62 143 THR A C 1
ATOM 1092 O O . THR A 1 143 ? -16.094 3.383 6.301 1 98.62 143 THR A O 1
ATOM 1095 N N . LEU A 1 144 ? -14.312 2.367 5.613 1 98.69 144 LEU A N 1
ATOM 1096 C CA . LEU A 1 144 ? -14.938 1.549 4.582 1 98.69 144 LEU A CA 1
ATOM 1097 C C . LEU A 1 144 ? -16.109 0.765 5.145 1 98.69 144 LEU A C 1
ATOM 1099 O O . LEU A 1 144 ? -17.188 0.713 4.531 1 98.69 144 LEU A O 1
ATOM 1103 N N . PRO A 1 145 ? -15.977 0.189 6.383 1 97.94 145 PRO A N 1
ATOM 1104 C CA . PRO A 1 145 ? -17.094 -0.608 6.887 1 97.94 145 PRO A CA 1
ATOM 1105 C C . PRO A 1 145 ? -18.344 0.229 7.152 1 97.94 145 PRO A C 1
ATOM 1107 O O . PRO A 1 145 ? -19.453 -0.315 7.254 1 97.94 145 PRO A O 1
ATOM 1110 N N . ASN A 1 146 ? -18.203 1.563 7.207 1 97 146 ASN A N 1
ATOM 1111 C CA . ASN A 1 146 ? -19.297 2.436 7.617 1 97 146 ASN A CA 1
ATOM 1112 C C . ASN A 1 146 ? -19.953 3.119 6.418 1 97 146 ASN A C 1
ATOM 1114 O O . ASN A 1 146 ? -20.922 3.848 6.574 1 97 146 ASN A O 1
ATOM 1118 N N . LEU A 1 147 ? -19.406 2.852 5.227 1 97.69 147 LEU A N 1
ATOM 1119 C CA . LEU A 1 147 ? -19.969 3.445 4.023 1 97.69 147 LEU A CA 1
ATOM 1120 C C . LEU A 1 147 ? -21.156 2.633 3.527 1 97.69 147 LEU A C 1
ATOM 1122 O O . LEU A 1 147 ? -21.141 1.401 3.578 1 97.69 147 LEU A O 1
ATOM 1126 N N . THR A 1 148 ? -22.156 3.35 3.041 1 96.19 148 THR A N 1
ATOM 1127 C CA . THR A 1 148 ? -23.391 2.68 2.646 1 96.19 148 THR A CA 1
ATOM 1128 C C . THR A 1 148 ? -23.484 2.586 1.126 1 96.19 148 THR A C 1
ATOM 1130 O O . THR A 1 148 ? -23.922 1.564 0.589 1 96.19 148 THR A O 1
ATOM 1133 N N . ALA A 1 149 ? -23.125 3.596 0.382 1 96.19 149 ALA A N 1
ATOM 1134 C CA . ALA A 1 149 ? -23.281 3.639 -1.069 1 96.19 149 ALA A CA 1
ATOM 1135 C C . ALA A 1 149 ? -22.125 2.92 -1.77 1 96.19 149 ALA A C 1
ATOM 1137 O O . ALA A 1 149 ? -20.953 3.137 -1.439 1 96.19 149 ALA A O 1
ATOM 1138 N N . PRO A 1 150 ? -22.453 2.109 -2.797 1 95.81 150 PRO A N 1
ATOM 1139 C CA . PRO A 1 150 ? -21.391 1.431 -3.543 1 95.81 150 PRO A CA 1
ATOM 1140 C C . PRO A 1 150 ? -20.406 2.406 -4.184 1 95.81 150 PRO A C 1
ATOM 1142 O O . PRO A 1 150 ? -19.203 2.117 -4.258 1 95.81 150 PRO A O 1
ATOM 1145 N N . ALA A 1 151 ? -20.859 3.553 -4.602 1 96.31 151 ALA A N 1
ATOM 1146 C CA . ALA A 1 151 ? -19.984 4.539 -5.227 1 96.31 151 ALA A CA 1
ATOM 1147 C C . ALA A 1 151 ? -18.969 5.078 -4.23 1 96.31 151 ALA A C 1
ATOM 1149 O O . ALA A 1 151 ? -17.812 5.32 -4.582 1 96.31 151 ALA A O 1
ATOM 1150 N N . SER A 1 152 ? -19.422 5.305 -2.984 1 97.88 152 SER A N 1
ATOM 1151 C CA . SER A 1 152 ? -18.516 5.742 -1.935 1 97.88 152 SER A CA 1
ATOM 1152 C C . SER A 1 152 ? -17.484 4.664 -1.615 1 97.88 152 SER A C 1
ATOM 1154 O O . SER A 1 152 ? -16.297 4.961 -1.428 1 97.88 152 SER A O 1
ATOM 1156 N N . ARG A 1 153 ? -17.922 3.441 -1.583 1 98.44 153 ARG A N 1
ATOM 1157 C CA . ARG A 1 153 ? -17.016 2.334 -1.299 1 98.44 153 ARG A CA 1
ATOM 1158 C C . ARG A 1 153 ? -15.984 2.164 -2.414 1 98.44 153 ARG A C 1
ATOM 1160 O O . ARG A 1 153 ? -14.82 1.868 -2.15 1 98.44 153 ARG A O 1
ATOM 1167 N N . ARG A 1 154 ? -16.406 2.342 -3.635 1 98.31 154 ARG A N 1
ATOM 1168 C CA . ARG A 1 154 ? -15.484 2.262 -4.766 1 98.31 154 ARG A CA 1
ATOM 1169 C C . ARG A 1 154 ? -14.398 3.326 -4.668 1 98.31 154 ARG A C 1
ATOM 1171 O O . ARG A 1 154 ? -13.211 3.029 -4.84 1 98.31 154 ARG A O 1
ATOM 1178 N N . LEU A 1 155 ? -14.828 4.543 -4.371 1 98.81 155 LEU A N 1
ATOM 1179 C CA . LEU A 1 155 ? -13.875 5.641 -4.266 1 98.81 155 LEU A CA 1
ATOM 1180 C C . LEU A 1 155 ? -12.875 5.391 -3.135 1 98.81 155 LEU A C 1
ATOM 1182 O O . LEU A 1 155 ? -11.664 5.469 -3.34 1 98.81 155 LEU A O 1
ATOM 1186 N N . VAL A 1 156 ? -13.383 5.047 -1.975 1 98.94 156 VAL A N 1
ATOM 1187 C CA . VAL A 1 156 ? -12.523 4.941 -0.797 1 98.94 156 VAL A CA 1
ATOM 1188 C C . VAL A 1 156 ? -11.625 3.711 -0.92 1 98.94 156 VAL A C 1
ATOM 1190 O O . VAL A 1 156 ? -10.477 3.729 -0.48 1 98.94 156 VAL A O 1
ATOM 1193 N N . ALA A 1 157 ? -12.133 2.607 -1.546 1 98.94 157 ALA A N 1
ATOM 1194 C CA . ALA A 1 157 ? -11.297 1.44 -1.801 1 98.94 157 ALA A CA 1
ATOM 1195 C C . ALA A 1 157 ? -10.117 1.801 -2.701 1 98.94 157 ALA A C 1
ATOM 1197 O O . ALA A 1 157 ? -8.984 1.375 -2.453 1 98.94 157 ALA A O 1
ATOM 1198 N N . SER A 1 158 ? -10.375 2.566 -3.713 1 98.94 158 SER A N 1
ATOM 1199 C CA . SER A 1 158 ? -9.328 2.963 -4.648 1 98.94 158 SER A CA 1
ATOM 1200 C C . SER A 1 158 ? -8.328 3.91 -3.99 1 98.94 158 SER A C 1
ATOM 1202 O O . SER A 1 158 ? -7.125 3.816 -4.234 1 98.94 158 SER A O 1
ATOM 1204 N N . LEU A 1 159 ? -8.797 4.82 -3.166 1 98.94 159 LEU A N 1
ATOM 1205 C CA . LEU A 1 159 ? -7.93 5.711 -2.404 1 98.94 159 LEU A CA 1
ATOM 1206 C C . LEU A 1 159 ? -7.055 4.922 -1.438 1 98.94 159 LEU A C 1
ATOM 1208 O O . LEU A 1 159 ? -5.859 5.191 -1.316 1 98.94 159 LEU A O 1
ATOM 1212 N N . LEU A 1 160 ? -7.668 3.932 -0.794 1 98.94 160 LEU A N 1
ATOM 1213 C CA . LEU A 1 160 ? -6.949 3.096 0.159 1 98.94 160 LEU A CA 1
ATOM 1214 C C . LEU A 1 160 ? -5.789 2.375 -0.519 1 98.94 160 LEU A C 1
ATOM 1216 O O . LEU A 1 160 ? -4.691 2.297 0.037 1 98.94 160 LEU A O 1
ATOM 1220 N N . GLY A 1 161 ? -6.039 1.823 -1.698 1 98.94 161 GLY A N 1
ATOM 1221 C CA . GLY A 1 161 ? -4.977 1.126 -2.402 1 98.94 161 GLY A CA 1
ATOM 1222 C C . GLY A 1 161 ? -3.736 1.979 -2.607 1 98.94 161 GLY A C 1
ATOM 1223 O O . GLY A 1 161 ? -2.625 1.558 -2.277 1 98.94 161 GLY A O 1
ATOM 1224 N N . VAL A 1 162 ? -3.898 3.188 -3.047 1 98.94 162 VAL A N 1
ATOM 1225 C CA . VAL A 1 162 ? -2.762 4.059 -3.328 1 98.94 162 VAL A CA 1
ATOM 1226 C C . VAL A 1 162 ? -2.145 4.543 -2.02 1 98.94 162 VAL A C 1
ATOM 1228 O O . VAL A 1 162 ? -0.919 4.621 -1.896 1 98.94 162 VAL A O 1
ATOM 1231 N N . LYS A 1 163 ? -3.01 4.855 -1.055 1 98.88 163 LYS A N 1
ATOM 1232 C CA . LYS A 1 163 ? -2.496 5.34 0.222 1 98.88 163 LYS A CA 1
ATOM 1233 C C . LYS A 1 163 ? -1.642 4.277 0.91 1 98.88 163 LYS A C 1
ATOM 1235 O O . LYS A 1 163 ? -0.59 4.59 1.472 1 98.88 163 LYS A O 1
ATOM 1240 N N . ALA A 1 164 ? -2.119 3.08 0.902 1 98.94 164 ALA A N 1
ATOM 1241 C CA . ALA A 1 164 ? -1.337 1.975 1.45 1 98.94 164 ALA A CA 1
ATOM 1242 C C . ALA A 1 164 ? -0.03 1.796 0.683 1 98.94 164 ALA A C 1
ATOM 1244 O O . ALA A 1 164 ? 1.009 1.493 1.276 1 98.94 164 ALA A O 1
ATOM 1245 N N . GLY A 1 165 ? -0.094 1.966 -0.604 1 98.94 165 GLY A N 1
ATOM 1246 C CA . GLY A 1 165 ? 1.109 1.934 -1.421 1 98.94 165 GLY A CA 1
ATOM 1247 C C . GLY A 1 165 ? 2.109 3.014 -1.052 1 98.94 165 GLY A C 1
ATOM 1248 O O . GLY A 1 165 ? 3.311 2.75 -0.966 1 98.94 165 GLY A O 1
ATOM 1249 N N . GLN A 1 166 ? 1.617 4.262 -0.852 1 98.94 166 GLN A N 1
ATOM 1250 C CA . GLN A 1 166 ? 2.498 5.363 -0.47 1 98.94 166 GLN A CA 1
ATOM 1251 C C . GLN A 1 166 ? 3.229 5.055 0.834 1 98.94 166 GLN A C 1
ATOM 1253 O O . GLN A 1 166 ? 4.438 5.262 0.938 1 98.94 166 GLN A O 1
ATOM 1258 N N . ASP A 1 167 ? 2.457 4.59 1.793 1 98.94 167 ASP A N 1
ATOM 1259 C CA . ASP A 1 167 ? 3.078 4.211 3.059 1 98.94 167 ASP A CA 1
ATOM 1260 C C . ASP A 1 167 ? 4.152 3.145 2.844 1 98.94 167 ASP A C 1
ATOM 1262 O O . ASP A 1 167 ? 5.242 3.229 3.418 1 98.94 167 ASP A O 1
ATOM 1266 N N . ALA A 1 168 ? 3.893 2.133 2.051 1 98.94 168 ALA A N 1
ATOM 1267 C CA . ALA A 1 168 ? 4.805 1.012 1.838 1 98.94 168 ALA A CA 1
ATOM 1268 C C . ALA A 1 168 ? 6.066 1.462 1.105 1 98.94 168 ALA A C 1
ATOM 1270 O O . ALA A 1 168 ? 7.156 0.951 1.364 1 98.94 168 ALA A O 1
ATOM 1271 N N . VAL A 1 169 ? 5.906 2.385 0.127 1 98.94 169 VAL A N 1
ATOM 1272 C CA . VAL A 1 169 ? 7.074 2.922 -0.563 1 98.94 169 VAL A CA 1
ATOM 1273 C C . VAL A 1 169 ? 8.008 3.588 0.443 1 98.94 169 VAL A C 1
ATOM 1275 O O . VAL A 1 169 ? 9.219 3.326 0.447 1 98.94 169 VAL A O 1
ATOM 1278 N N . ILE A 1 170 ? 7.449 4.438 1.297 1 98.94 170 ILE A N 1
ATOM 1279 C CA . ILE A 1 170 ? 8.227 5.141 2.312 1 98.94 170 ILE A CA 1
ATOM 1280 C C . ILE A 1 170 ? 8.898 4.133 3.238 1 98.94 170 ILE A C 1
ATOM 1282 O O . ILE A 1 170 ? 10.109 4.215 3.484 1 98.94 170 ILE A O 1
ATOM 1286 N N . ARG A 1 171 ? 8.156 3.17 3.703 1 98.94 171 ARG A N 1
ATOM 1287 C CA . ARG A 1 171 ? 8.672 2.168 4.629 1 98.94 171 ARG A CA 1
ATOM 1288 C C . ARG A 1 171 ? 9.766 1.328 3.973 1 98.94 171 ARG A C 1
ATOM 1290 O O . ARG A 1 171 ? 10.75 0.969 4.617 1 98.94 171 ARG A O 1
ATOM 1297 N N . THR A 1 172 ? 9.594 0.978 2.691 1 98.94 172 THR A N 1
ATOM 1298 C CA . THR A 1 172 ? 10.578 0.166 1.985 1 98.94 172 THR A CA 1
ATOM 1299 C C . THR A 1 172 ? 11.906 0.909 1.866 1 98.94 172 THR A C 1
ATOM 1301 O O . THR A 1 172 ? 12.969 0.335 2.109 1 98.94 172 THR A O 1
ATOM 1304 N N . LEU A 1 173 ? 11.836 2.193 1.468 1 98.94 173 LEU A N 1
ATOM 1305 C CA . LEU A 1 173 ? 13.047 3 1.339 1 98.94 173 LEU A CA 1
ATOM 1306 C C . LEU A 1 173 ? 13.742 3.16 2.688 1 98.94 173 LEU A C 1
ATOM 1308 O O . LEU A 1 173 ? 14.969 3.104 2.77 1 98.94 173 LEU A O 1
ATOM 1312 N N . LEU A 1 174 ? 12.93 3.336 3.734 1 98.94 174 LEU A N 1
ATOM 1313 C CA . LEU A 1 174 ? 13.492 3.453 5.074 1 98.94 174 LEU A CA 1
ATOM 1314 C C . LEU A 1 174 ? 14.039 2.113 5.555 1 98.94 174 LEU A C 1
ATOM 1316 O O . LEU A 1 174 ? 15.078 2.064 6.219 1 98.94 174 LEU A O 1
ATOM 1320 N N . TYR A 1 175 ? 13.359 1.013 5.254 1 98.94 175 TYR A N 1
ATOM 1321 C CA . TYR A 1 175 ? 13.797 -0.319 5.656 1 98.94 175 TYR A CA 1
ATOM 1322 C C . TYR A 1 175 ? 15.164 -0.651 5.07 1 98.94 175 TYR A C 1
ATOM 1324 O O . TYR A 1 175 ? 16.031 -1.18 5.766 1 98.94 175 TYR A O 1
ATOM 1332 N N . GLU A 1 176 ? 15.328 -0.364 3.764 1 98.5 176 GLU A N 1
ATOM 1333 C CA . GLU A 1 176 ? 16.609 -0.602 3.102 1 98.5 176 GLU A CA 1
ATOM 1334 C C . GLU A 1 176 ? 17.734 0.162 3.789 1 98.5 176 GLU A C 1
ATOM 1336 O O . GLU A 1 176 ? 18.891 -0.269 3.762 1 98.5 176 GLU A O 1
ATOM 1341 N N . ARG A 1 177 ? 17.375 1.226 4.457 1 98.5 177 ARG A N 1
ATOM 1342 C CA . ARG A 1 177 ? 18.359 2.09 5.121 1 98.5 177 ARG A CA 1
ATOM 1343 C C . ARG A 1 177 ? 18.266 1.956 6.637 1 98.5 177 ARG A C 1
ATOM 1345 O O . ARG A 1 177 ? 18.688 2.848 7.371 1 98.5 177 ARG A O 1
ATOM 1352 N N . GLY A 1 178 ? 17.672 0.927 7.098 1 98.5 178 GLY A N 1
ATOM 1353 C CA . GLY A 1 178 ? 17.281 0.77 8.484 1 98.5 178 GLY A CA 1
ATOM 1354 C C . GLY A 1 178 ? 18.438 0.861 9.453 1 98.5 178 GLY A C 1
ATOM 1355 O O . GLY A 1 178 ? 18.281 1.347 10.578 1 98.5 178 GLY A O 1
ATOM 1356 N N . SER A 1 179 ? 19.672 0.427 9.023 1 98.25 179 SER A N 1
ATOM 1357 C CA . SER A 1 179 ? 20.828 0.385 9.914 1 98.25 179 SER A CA 1
ATOM 1358 C C . SER A 1 179 ? 21.656 1.659 9.805 1 98.25 179 SER A C 1
ATOM 1360 O O . SER A 1 179 ? 22.594 1.861 10.57 1 98.25 179 SER A O 1
ATOM 1362 N N . GLN A 1 180 ? 21.25 2.506 8.883 1 98.12 180 GLN A N 1
ATOM 1363 C CA . GLN A 1 180 ? 21.969 3.766 8.711 1 98.12 180 GLN A CA 1
ATOM 1364 C C . GLN A 1 180 ? 21.734 4.699 9.891 1 98.12 180 GLN A C 1
ATOM 1366 O O . GLN A 1 180 ? 20.594 4.871 10.336 1 98.12 180 GLN A O 1
ATOM 1371 N N . THR A 1 181 ? 22.797 5.262 10.406 1 98.44 181 THR A N 1
ATOM 1372 C CA . THR A 1 181 ? 22.672 6.309 11.422 1 98.44 181 THR A CA 1
ATOM 1373 C C . THR A 1 181 ? 22.234 7.621 10.781 1 98.44 181 THR A C 1
ATOM 1375 O O . THR A 1 181 ? 22.797 8.055 9.781 1 98.44 181 THR A O 1
ATOM 1378 N N . VAL A 1 182 ? 21.219 8.195 11.383 1 98.19 182 VAL A N 1
ATOM 1379 C CA . VAL A 1 182 ? 20.781 9.508 10.93 1 98.19 182 VAL A CA 1
ATOM 1380 C C . VAL A 1 182 ? 21.656 10.594 11.555 1 98.19 182 VAL A C 1
ATOM 1382 O O . VAL A 1 182 ? 21.438 11 12.695 1 98.19 182 VAL A O 1
ATOM 1385 N N . LEU A 1 183 ? 22.625 11.055 10.805 1 95 183 LEU A N 1
ATOM 1386 C CA . LEU A 1 183 ? 23.562 12.055 11.312 1 95 183 LEU A CA 1
ATOM 1387 C C . LEU A 1 183 ? 22.906 13.422 11.414 1 95 183 LEU A C 1
ATOM 1389 O O . LEU A 1 183 ? 22.094 13.789 10.555 1 95 183 LEU A O 1
ATOM 1393 N N . PRO A 1 184 ? 23.078 14.148 12.43 1 96.31 184 PRO A N 1
ATOM 1394 C CA . PRO A 1 184 ? 24.047 13.914 13.516 1 96.31 184 PRO A CA 1
ATOM 1395 C C . PRO A 1 184 ? 23.391 13.312 14.758 1 96.31 184 PRO A C 1
ATOM 1397 O O . PRO A 1 184 ? 23.969 13.359 15.844 1 96.31 184 PRO A O 1
ATOM 1400 N N . TYR A 1 185 ? 22.156 12.742 14.797 1 96.62 185 TYR A N 1
ATOM 1401 C CA . TYR A 1 185 ? 21.344 12.383 15.945 1 96.62 185 TYR A CA 1
ATOM 1402 C C . TYR A 1 185 ? 21.781 11.047 16.531 1 96.62 185 TYR A C 1
ATOM 1404 O O . TYR A 1 185 ? 21.328 10.656 17.609 1 96.62 185 TYR A O 1
ATOM 1412 N N . LEU A 1 186 ? 22.578 10.312 16.047 1 95 186 LEU A N 1
ATOM 1413 C CA . LEU A 1 186 ? 23.141 9.039 16.469 1 95 186 LEU A CA 1
ATOM 1414 C C . LEU A 1 186 ? 22.047 8.008 16.703 1 95 186 LEU A C 1
ATOM 1416 O O . LEU A 1 186 ? 22.109 7.234 17.672 1 95 186 LEU A O 1
ATOM 1420 N N . LEU A 1 187 ? 20.938 8.086 16.156 1 98.19 187 LEU A N 1
ATOM 1421 C CA . LEU A 1 187 ? 19.875 7.09 16.031 1 98.19 187 LEU A CA 1
ATOM 1422 C C . LEU A 1 187 ? 19.812 6.535 14.617 1 98.19 187 LEU A C 1
ATOM 1424 O O . LEU A 1 187 ? 20.047 7.262 13.656 1 98.19 187 LEU A O 1
ATOM 1428 N N . THR A 1 188 ? 19.547 5.25 14.562 1 98.69 188 THR A N 1
ATOM 1429 C CA . THR A 1 188 ? 19.375 4.66 13.234 1 98.69 188 THR A CA 1
ATOM 1430 C C . THR A 1 188 ? 18 5.008 12.656 1 98.69 188 THR A C 1
ATOM 1432 O O . THR A 1 188 ? 17.109 5.445 13.383 1 98.69 188 THR A O 1
ATOM 1435 N N . VAL A 1 189 ? 17.859 4.848 11.406 1 98.88 189 VAL A N 1
ATOM 1436 C CA . VAL A 1 189 ? 16.594 5.027 10.719 1 98.88 189 VAL A CA 1
ATOM 1437 C C . VAL A 1 189 ? 15.523 4.148 11.367 1 98.88 189 VAL A C 1
ATOM 1439 O O . VAL A 1 189 ? 14.414 4.609 11.641 1 98.88 189 VAL A O 1
ATOM 1442 N N . ALA A 1 190 ? 15.844 2.895 11.633 1 98.81 190 ALA A N 1
ATOM 1443 C CA . ALA A 1 190 ? 14.891 1.97 12.242 1 98.81 190 ALA A CA 1
ATOM 1444 C C . ALA A 1 190 ? 14.469 2.451 13.625 1 98.81 190 ALA A C 1
ATOM 1446 O O . ALA A 1 190 ? 13.297 2.361 13.992 1 98.81 190 ALA A O 1
ATOM 1447 N N . GLU A 1 191 ? 15.391 2.924 14.383 1 98.69 191 GLU A N 1
ATOM 1448 C CA . GLU A 1 191 ? 15.07 3.432 15.719 1 98.69 191 GLU A CA 1
ATOM 1449 C C . GLU A 1 191 ? 14.117 4.621 15.641 1 98.69 191 GLU A C 1
ATOM 1451 O O . GLU A 1 191 ? 13.18 4.727 16.438 1 98.69 191 GLU A O 1
ATOM 1456 N N . PHE A 1 192 ? 14.398 5.535 14.711 1 98.81 192 PHE A N 1
ATOM 1457 C CA . PHE A 1 192 ? 13.492 6.66 14.516 1 98.81 192 PHE A CA 1
ATOM 1458 C C . PHE A 1 192 ? 12.078 6.172 14.227 1 98.81 192 PHE A C 1
ATOM 1460 O O . PHE A 1 192 ? 11.109 6.668 14.812 1 98.81 192 PHE A O 1
ATOM 1467 N N . THR A 1 193 ? 11.914 5.191 13.344 1 98.81 193 THR A N 1
ATOM 1468 C CA . THR A 1 193 ? 10.578 4.715 12.984 1 98.81 193 THR A CA 1
ATOM 1469 C C . THR A 1 193 ? 9.898 4.078 14.188 1 98.81 193 THR A C 1
ATOM 1471 O O . THR A 1 193 ? 8.688 4.23 14.375 1 98.81 193 THR A O 1
ATOM 1474 N N . ASN A 1 194 ? 10.617 3.316 14.984 1 98.5 194 ASN A N 1
ATOM 1475 C CA . ASN A 1 194 ? 10.055 2.738 16.203 1 98.5 194 ASN A CA 1
ATOM 1476 C C . ASN A 1 194 ? 9.539 3.818 17.141 1 98.5 194 ASN A C 1
ATOM 1478 O O . ASN A 1 194 ? 8.445 3.688 17.719 1 98.5 194 ASN A O 1
ATOM 1482 N N . ARG A 1 195 ? 10.305 4.879 17.281 1 98.44 195 ARG A N 1
ATOM 1483 C CA . ARG A 1 195 ? 9.961 5.953 18.203 1 98.44 195 ARG A CA 1
ATOM 1484 C C . ARG A 1 195 ? 8.758 6.742 17.703 1 98.44 195 ARG A C 1
ATOM 1486 O O . ARG A 1 195 ? 7.895 7.141 18.484 1 98.44 195 ARG A O 1
ATOM 1493 N N . ILE A 1 196 ? 8.734 7.016 16.438 1 98.5 196 ILE A N 1
ATOM 1494 C CA . ILE A 1 196 ? 7.617 7.723 15.828 1 98.5 196 ILE A CA 1
ATOM 1495 C C . ILE A 1 196 ? 6.34 6.902 15.984 1 98.5 196 ILE A C 1
ATOM 1497 O O . ILE A 1 196 ? 5.289 7.438 16.344 1 98.5 196 ILE A O 1
ATOM 1501 N N . SER A 1 197 ? 6.434 5.582 15.711 1 98.62 197 SER A N 1
ATOM 1502 C CA . SER A 1 197 ? 5.281 4.691 15.828 1 98.62 197 SER A CA 1
ATOM 1503 C C . SER A 1 197 ? 4.77 4.641 17.266 1 98.62 197 SER A C 1
ATOM 1505 O O . SER A 1 197 ? 3.559 4.625 17.5 1 98.62 197 SER A O 1
ATOM 1507 N N . ALA A 1 198 ? 5.672 4.598 18.203 1 98.25 198 ALA A N 1
ATOM 1508 C CA . ALA A 1 198 ? 5.281 4.602 19.609 1 98.25 198 ALA A C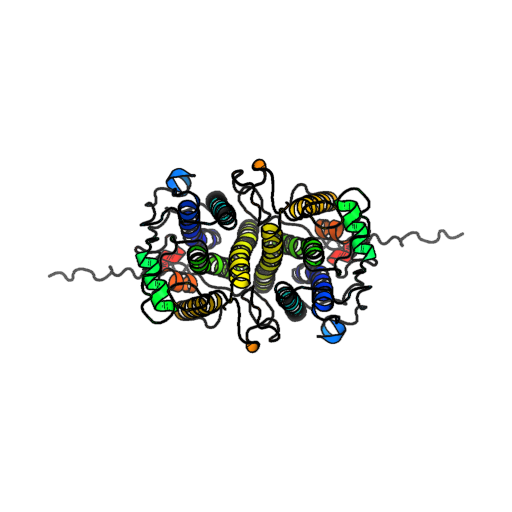A 1
ATOM 1509 C C . ALA A 1 198 ? 4.543 5.887 19.969 1 98.25 198 ALA A C 1
ATOM 1511 O O . ALA A 1 198 ? 3.561 5.855 20.719 1 98.25 198 ALA A O 1
ATOM 1512 N N . LEU A 1 199 ? 5.035 6.992 19.5 1 98.38 199 LEU A N 1
ATOM 1513 C CA . LEU A 1 199 ? 4.371 8.266 19.781 1 98.38 199 LEU A CA 1
ATOM 1514 C C . LEU A 1 199 ? 2.969 8.273 19.172 1 98.38 199 LEU A C 1
ATOM 1516 O O . LEU A 1 199 ? 2.021 8.75 19.797 1 98.38 199 LEU A O 1
ATOM 1520 N N . ARG A 1 200 ? 2.811 7.816 17.906 1 98.31 200 ARG A N 1
ATOM 1521 C CA . ARG A 1 200 ? 1.497 7.758 17.281 1 98.31 200 ARG A CA 1
ATOM 1522 C C . ARG A 1 200 ? 0.537 6.891 18.078 1 98.31 200 ARG A C 1
ATOM 1524 O O . ARG A 1 200 ? -0.644 7.219 18.219 1 98.31 200 ARG A O 1
ATOM 1531 N N . ASN A 1 201 ? 1.053 5.75 18.547 1 98.62 201 ASN A N 1
ATOM 1532 C CA . ASN A 1 201 ? 0.227 4.902 19.406 1 98.62 201 ASN A CA 1
ATOM 1533 C C . ASN A 1 201 ? -0.212 5.633 20.672 1 98.62 201 ASN A C 1
ATOM 1535 O O . ASN A 1 201 ? -1.369 5.531 21.078 1 98.62 201 ASN A O 1
ATOM 1539 N N . LYS A 1 202 ? 0.722 6.324 21.281 1 98.56 202 LYS A N 1
ATOM 1540 C CA . LYS A 1 202 ? 0.412 7.086 22.484 1 98.56 202 LYS A CA 1
ATOM 1541 C C . LYS A 1 202 ? -0.645 8.148 22.219 1 98.56 202 LYS A C 1
ATOM 1543 O O . LYS A 1 202 ? -1.611 8.281 22.969 1 98.56 202 LYS A O 1
ATOM 1548 N N . LEU A 1 203 ? -0.488 8.898 21.156 1 98.5 203 LEU A N 1
ATOM 1549 C CA . LEU A 1 203 ? -1.409 9.969 20.797 1 98.5 203 LEU A CA 1
ATOM 1550 C C . LEU A 1 203 ? -2.77 9.406 20.406 1 98.5 203 LEU A C 1
ATOM 1552 O O . LEU A 1 203 ? -3.807 10 20.719 1 98.5 203 LEU A O 1
ATOM 1556 N N . GLY A 1 204 ? -2.734 8.297 19.688 1 98.12 204 GLY A N 1
ATOM 1557 C CA . GLY A 1 204 ? -3.967 7.695 19.203 1 98.12 204 GLY A CA 1
ATOM 1558 C C . GLY A 1 204 ? -4.812 7.098 20.312 1 98.12 204 GLY A C 1
ATOM 1559 O O . GLY A 1 204 ? -6.031 6.988 20.172 1 98.12 204 GLY A O 1
ATOM 1560 N N . LYS A 1 205 ? -4.145 6.605 21.453 1 97.75 205 LYS A N 1
ATOM 1561 C CA . LYS A 1 205 ? -4.77 6.059 22.656 1 97.75 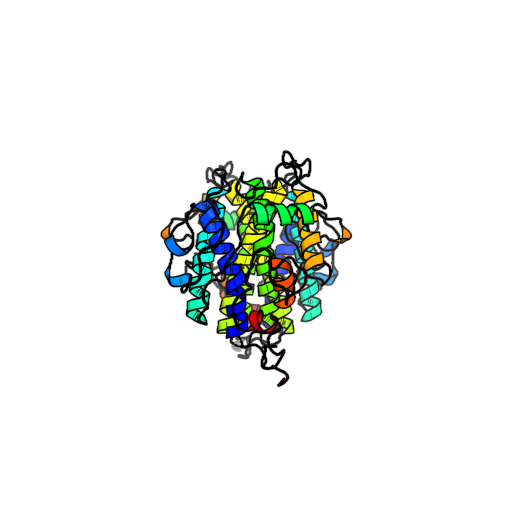205 LYS A CA 1
ATOM 1562 C C . LYS A 1 205 ? -5.645 4.855 22.312 1 97.75 205 LYS A C 1
ATOM 1564 O O . LYS A 1 205 ? -6.766 4.73 22.812 1 97.75 205 LYS A O 1
ATOM 1569 N N . SER A 1 206 ? -5.215 4.062 21.438 1 94 206 SER A N 1
ATOM 1570 C CA . SER A 1 206 ? -6.012 2.912 21.031 1 94 206 SER A CA 1
ATOM 1571 C C . SER A 1 206 ? -5.148 1.664 20.891 1 94 206 SER A C 1
ATOM 1573 O O . SER A 1 206 ? -5.402 0.823 20.016 1 94 206 SER A O 1
ATOM 1575 N N . GLY A 1 207 ? -4.121 1.613 21.719 1 95.75 207 GLY A N 1
ATOM 1576 C CA . GLY A 1 207 ? -3.266 0.435 21.703 1 95.75 207 GLY A CA 1
ATOM 1577 C C . GLY A 1 207 ? -2.242 0.462 20.578 1 95.75 207 GLY A C 1
ATOM 1578 O O . GLY A 1 207 ? -1.824 1.535 20.141 1 95.75 207 GLY A O 1
ATOM 1579 N N . ASN A 1 208 ? -1.804 -0.703 20.219 1 97.19 208 ASN A N 1
ATOM 1580 C CA . ASN A 1 208 ? -0.771 -0.832 19.188 1 97.19 208 ASN A CA 1
ATOM 1581 C C . ASN A 1 208 ? -1.376 -0.92 17.797 1 97.19 208 ASN A C 1
ATOM 1583 O O . ASN A 1 208 ? -1.869 -1.976 17.391 1 97.19 208 ASN A O 1
ATOM 1587 N N . LYS A 1 209 ? -1.293 0.223 17.078 1 98.25 209 LYS A N 1
ATOM 1588 C CA . LYS A 1 209 ? -1.81 0.273 15.703 1 98.25 209 LYS A CA 1
ATOM 1589 C C . LYS A 1 209 ? -0.758 0.812 14.742 1 98.25 209 LYS A C 1
ATOM 1591 O O . LYS A 1 209 ? -1.08 1.188 13.609 1 98.25 209 LYS A O 1
ATOM 1596 N N . ASP A 1 210 ? 0.374 0.989 15.227 1 97.81 210 ASP A N 1
ATOM 1597 C CA . ASP A 1 210 ? 1.508 1.498 14.461 1 97.81 210 ASP A CA 1
ATOM 1598 C C . ASP A 1 210 ? 2.812 0.842 14.914 1 97.81 210 ASP A C 1
ATOM 1600 O O . ASP A 1 210 ? 3.154 0.876 16.094 1 97.81 210 ASP A O 1
ATOM 1604 N N . GLU A 1 211 ? 3.529 0.315 13.992 1 98.56 211 GLU A N 1
ATOM 1605 C CA . GLU A 1 211 ? 4.77 -0.395 14.281 1 98.56 211 GLU A CA 1
ATOM 1606 C C . GLU A 1 211 ? 5.902 0.076 13.375 1 98.56 211 GLU A C 1
ATOM 1608 O O . GLU A 1 211 ? 5.672 0.425 12.219 1 98.56 211 GLU A O 1
ATOM 1613 N N . GLY A 1 212 ? 7.109 0.086 13.914 1 98.69 212 GLY A N 1
ATOM 1614 C CA . GLY A 1 212 ? 8.273 0.472 13.133 1 98.69 212 GLY A CA 1
ATOM 1615 C C . GLY A 1 212 ? 8.602 -0.514 12.031 1 98.69 212 GLY A C 1
ATOM 1616 O O . GLY A 1 212 ? 7.902 -1.511 11.852 1 98.69 212 GLY A O 1
ATOM 1617 N N . ILE A 1 213 ? 9.688 -0.285 11.305 1 98.88 213 ILE A N 1
ATOM 1618 C CA . ILE A 1 213 ? 10.031 -1.059 10.117 1 98.88 213 ILE A CA 1
ATOM 1619 C C . ILE A 1 213 ? 10.797 -2.316 10.516 1 98.88 213 ILE A C 1
ATOM 1621 O O . ILE A 1 213 ? 10.977 -3.23 9.711 1 98.88 213 ILE A O 1
ATOM 1625 N N . ARG A 1 214 ? 11.32 -2.379 11.695 1 98.62 214 ARG A N 1
ATOM 1626 C CA . ARG A 1 214 ? 11.891 -3.541 12.367 1 98.62 214 ARG A CA 1
ATOM 1627 C C . ARG A 1 214 ? 11.32 -3.693 13.773 1 98.62 214 ARG A C 1
ATOM 1629 O O . ARG A 1 214 ? 11.305 -2.734 14.547 1 98.62 214 ARG A O 1
ATOM 1636 N N . VAL A 1 215 ? 10.859 -4.844 14.062 1 98.19 215 VAL A N 1
ATOM 1637 C CA . VAL A 1 215 ? 10.141 -5.035 15.312 1 98.19 215 VAL A CA 1
ATOM 1638 C C . VAL A 1 215 ? 10.57 -6.348 15.961 1 98.19 215 VAL A C 1
ATOM 1640 O O . VAL A 1 215 ? 11.164 -7.207 15.312 1 98.19 215 VAL A O 1
ATOM 1643 N N . PRO A 1 216 ? 10.359 -6.504 17.312 1 97.69 216 PRO A N 1
ATOM 1644 C CA . PRO A 1 216 ? 10.516 -7.84 17.891 1 97.69 216 PRO A CA 1
ATOM 1645 C C . PRO A 1 216 ? 9.633 -8.883 17.219 1 97.69 216 PRO A C 1
ATOM 1647 O O . PRO A 1 216 ? 8.562 -8.547 16.703 1 97.69 216 PRO A O 1
ATOM 1650 N N . VAL A 1 217 ? 10.031 -10.109 17.297 1 98.19 217 VAL A N 1
ATOM 1651 C CA . VAL A 1 217 ? 9.359 -11.203 16.594 1 98.19 217 VAL A CA 1
ATOM 1652 C C . VAL A 1 217 ? 7.906 -11.297 17.047 1 98.19 217 VAL A C 1
ATOM 1654 O O . VAL A 1 217 ? 7.027 -11.648 16.25 1 98.19 217 VAL A O 1
ATOM 1657 N N . THR A 1 218 ? 7.52 -10.867 18.25 1 97.56 218 THR A N 1
ATOM 1658 C CA . THR A 1 218 ? 6.18 -10.977 18.828 1 97.56 218 THR A CA 1
ATOM 1659 C C . THR A 1 218 ? 5.219 -10.023 18.125 1 97.56 218 THR A C 1
ATOM 1661 O O . THR A 1 218 ? 4 -10.164 18.234 1 97.56 218 THR A O 1
ATOM 1664 N N . LEU A 1 219 ? 5.797 -9.055 17.312 1 96.94 219 LEU A N 1
ATOM 1665 C CA . LEU A 1 219 ? 4.957 -8.078 16.625 1 96.94 219 LEU A CA 1
ATOM 1666 C C . LEU A 1 219 ? 4.965 -8.328 15.125 1 96.94 219 LEU A C 1
ATOM 1668 O O . LEU A 1 219 ? 4.199 -7.703 14.383 1 96.94 219 LEU A O 1
ATOM 1672 N N . GLY A 1 220 ? 5.848 -9.242 14.664 1 97.75 220 GLY A N 1
ATOM 1673 C CA . GLY A 1 220 ? 5.965 -9.508 13.242 1 97.75 220 GLY A CA 1
ATOM 1674 C C . GLY A 1 220 ? 4.859 -10.398 12.703 1 97.75 220 GLY A C 1
ATOM 1675 O O . GLY A 1 220 ? 4.027 -10.891 13.469 1 97.75 220 GLY A O 1
ATOM 1676 N N . ALA A 1 221 ? 4.832 -10.57 11.414 1 98.44 221 ALA A N 1
ATOM 1677 C CA . ALA A 1 221 ? 3.822 -11.398 10.758 1 98.44 221 ALA A CA 1
ATOM 1678 C C . ALA A 1 221 ? 3.824 -12.812 11.336 1 98.44 221 ALA A C 1
ATOM 1680 O O . ALA A 1 221 ? 4.871 -13.469 11.391 1 98.44 221 ALA A O 1
ATOM 1681 N N . GLU A 1 222 ? 2.697 -13.297 11.836 1 98.31 222 GLU A N 1
ATOM 1682 C CA . GLU A 1 222 ? 2.527 -14.609 12.445 1 98.31 222 GLU A CA 1
ATOM 1683 C C . GLU A 1 222 ? 3.465 -14.789 13.633 1 98.31 222 GLU A C 1
ATOM 1685 O O . GLU A 1 222 ? 3.742 -15.914 14.047 1 98.31 222 GLU A O 1
ATOM 1690 N N . ASN A 1 223 ? 4.012 -13.695 14.156 1 98.38 223 ASN A N 1
ATOM 1691 C CA . ASN A 1 223 ? 5.004 -13.711 15.227 1 98.38 223 ASN A CA 1
ATOM 1692 C C . ASN A 1 223 ? 6.25 -14.492 14.82 1 98.38 223 ASN A C 1
ATOM 1694 O O . ASN A 1 223 ? 6.789 -15.266 15.617 1 98.38 223 ASN A O 1
ATOM 1698 N N . LYS A 1 224 ? 6.684 -14.289 13.578 1 98.31 224 LYS A N 1
ATOM 1699 C CA . LYS A 1 224 ? 7.789 -15.086 13.055 1 98.31 224 LYS A CA 1
ATOM 1700 C C . LYS A 1 224 ? 8.82 -14.211 12.352 1 98.31 224 LYS A C 1
ATOM 1702 O O . LYS A 1 224 ? 9.852 -14.695 11.898 1 98.31 224 LYS A O 1
ATOM 1707 N N . THR A 1 225 ? 8.539 -12.969 12.266 1 98.5 225 THR A N 1
ATOM 1708 C CA . THR A 1 225 ? 9.453 -12.094 11.539 1 98.5 225 THR A CA 1
ATOM 1709 C C . THR A 1 225 ? 9.844 -10.891 12.391 1 98.5 225 THR A C 1
ATOM 1711 O O . THR A 1 225 ? 9.078 -10.477 13.273 1 98.5 225 THR A O 1
ATOM 1714 N N . THR A 1 226 ? 11.016 -10.359 12.133 1 98.38 226 THR A N 1
ATOM 1715 C CA . THR A 1 226 ? 11.414 -9.078 12.711 1 98.38 226 THR A CA 1
ATOM 1716 C C . THR A 1 226 ? 11.32 -7.965 11.672 1 98.38 226 THR A C 1
ATOM 1718 O O . THR A 1 226 ? 11.188 -6.789 12.023 1 98.38 226 THR A O 1
ATOM 1721 N N . SER A 1 227 ? 11.477 -8.414 10.352 1 98.69 227 SER A N 1
ATOM 1722 C CA . SER A 1 227 ? 11.156 -7.453 9.305 1 98.69 227 SER A CA 1
ATOM 1723 C C . SER A 1 227 ? 9.695 -7.023 9.375 1 98.69 227 SER A C 1
ATOM 1725 O O . SER A 1 227 ? 8.812 -7.84 9.641 1 98.69 227 SER A O 1
ATOM 1727 N N . ASN A 1 228 ? 9.461 -5.793 9.234 1 98.69 228 ASN A N 1
ATOM 1728 C CA . ASN A 1 228 ? 8.125 -5.203 9.305 1 98.69 228 ASN A CA 1
ATOM 1729 C C . ASN A 1 228 ? 7.957 -4.078 8.289 1 98.69 228 ASN A C 1
ATOM 1731 O O . ASN A 1 228 ? 7.625 -2.949 8.656 1 98.69 228 ASN A O 1
ATOM 1735 N N . VAL A 1 229 ? 8.148 -4.406 7.059 1 98.75 229 VAL A N 1
ATOM 1736 C CA . VAL A 1 229 ? 8.055 -3.424 5.984 1 98.75 229 VAL A CA 1
ATOM 1737 C C . VAL A 1 229 ? 6.609 -2.947 5.848 1 98.75 229 VAL A C 1
ATOM 1739 O O . VAL A 1 229 ? 6.352 -1.871 5.297 1 98.75 229 VAL A O 1
ATOM 1742 N N . LEU A 1 230 ? 5.664 -3.732 6.312 1 98.81 230 LEU A N 1
ATOM 1743 C CA . LEU A 1 230 ? 4.262 -3.336 6.398 1 98.81 230 LEU A CA 1
ATOM 1744 C C . LEU A 1 230 ? 3.75 -3.457 7.828 1 98.81 230 LEU A C 1
ATOM 1746 O O . LEU A 1 230 ? 3.824 -4.531 8.43 1 98.81 230 LEU A O 1
ATOM 1750 N N . SER A 1 231 ? 3.234 -2.422 8.406 1 98.56 231 SER A N 1
ATOM 1751 C CA . SER A 1 231 ? 2.658 -2.447 9.75 1 98.56 231 SER A CA 1
ATOM 1752 C C . SER A 1 231 ? 1.243 -3.014 9.727 1 98.56 231 SER A C 1
ATOM 1754 O O . SER A 1 231 ? 0.345 -2.438 9.109 1 98.56 231 SER A O 1
ATOM 1756 N N . ALA A 1 232 ? 1.015 -4.109 10.328 1 98.62 232 ALA A N 1
ATOM 1757 C CA . ALA A 1 232 ? -0.271 -4.801 10.406 1 98.62 232 ALA A CA 1
ATOM 1758 C C . ALA A 1 232 ? -0.318 -5.742 11.602 1 98.62 232 ALA A C 1
ATOM 1760 O O . ALA A 1 232 ? 0.701 -5.977 12.258 1 98.62 232 ALA A O 1
ATOM 1761 N N . ASP A 1 233 ? -1.443 -6.254 11.93 1 98.19 233 ASP A N 1
ATOM 1762 C CA . ASP A 1 233 ? -1.58 -7.113 13.102 1 98.19 233 ASP A CA 1
ATOM 1763 C C . ASP A 1 233 ? -1.012 -8.5 12.836 1 98.19 233 ASP A C 1
ATOM 1765 O O . ASP A 1 233 ? -0.377 -8.734 11.805 1 98.19 233 ASP A O 1
ATOM 1769 N N . VAL A 1 234 ? -1.161 -9.43 13.734 1 96.75 234 VAL A N 1
ATOM 1770 C CA . VAL A 1 234 ? -0.49 -10.727 13.711 1 96.75 234 VAL A CA 1
ATOM 1771 C C . VAL A 1 234 ? -0.939 -11.523 12.492 1 96.75 234 VAL A C 1
ATOM 1773 O O . VAL A 1 234 ? -0.177 -12.328 11.953 1 96.75 234 VAL A O 1
ATOM 1776 N N . ASN A 1 235 ? -2.205 -11.305 12.008 1 97.62 235 ASN A N 1
ATOM 1777 C CA . ASN A 1 235 ? -2.713 -11.961 10.805 1 97.62 235 ASN A CA 1
ATOM 1778 C C . ASN A 1 235 ? -2.482 -11.109 9.562 1 97.62 235 ASN A C 1
ATOM 1780 O O . ASN A 1 235 ? -3.035 -11.398 8.5 1 97.62 235 ASN A O 1
ATOM 1784 N N . SER A 1 236 ? -1.739 -10.047 9.742 1 98.31 236 SER A N 1
ATOM 1785 C CA . SER A 1 236 ? -1.356 -9.133 8.672 1 98.31 236 SER A CA 1
ATOM 1786 C C . SER A 1 236 ? -2.58 -8.469 8.047 1 98.31 236 SER A C 1
ATOM 1788 O O . SER A 1 236 ? -2.727 -8.445 6.828 1 98.31 236 SER A O 1
ATOM 1790 N N . LEU A 1 237 ? -3.48 -8.141 8.93 1 98.88 237 LEU A N 1
ATOM 1791 C CA . LEU A 1 237 ? -4.578 -7.238 8.602 1 98.88 237 LEU A CA 1
ATOM 1792 C C . LEU A 1 237 ? -4.238 -5.805 9 1 98.88 237 LEU A C 1
ATOM 1794 O O . LEU A 1 237 ? -3.783 -5.559 10.125 1 98.88 237 LEU A O 1
ATOM 1798 N N . SER A 1 238 ? -4.434 -4.906 8.047 1 98.94 238 SER A N 1
ATOM 1799 C CA . SER A 1 238 ? -4.148 -3.504 8.336 1 98.94 238 SER A CA 1
ATOM 1800 C C . SER A 1 238 ? -4.969 -3.006 9.516 1 98.94 238 SER A C 1
ATOM 1802 O O . SER A 1 238 ? -6.145 -3.352 9.656 1 98.94 238 SER A O 1
ATOM 1804 N N . TYR A 1 239 ? -4.398 -2.215 10.344 1 98.81 239 TYR A N 1
ATOM 1805 C CA . TYR A 1 239 ? -5.102 -1.576 11.445 1 98.81 239 TYR A CA 1
ATOM 1806 C C . TYR A 1 239 ? -6.086 -0.531 10.938 1 98.81 239 TYR A C 1
ATOM 1808 O O . TYR A 1 239 ? -5.949 -0.037 9.82 1 98.81 239 TYR A O 1
ATOM 1816 N N . ALA A 1 240 ? -7.016 -0.236 11.758 1 98.75 240 ALA A N 1
ATOM 1817 C CA . ALA A 1 240 ? -8.039 0.765 11.461 1 98.75 240 ALA A CA 1
ATOM 1818 C C . ALA A 1 240 ? -8.031 1.879 12.5 1 98.75 240 ALA A C 1
ATOM 1820 O O . ALA A 1 240 ? -7.848 1.621 13.695 1 98.75 240 ALA A O 1
ATOM 1821 N N . ARG A 1 241 ? -8.305 3.072 12.047 1 98.62 241 ARG A N 1
ATOM 1822 C CA . ARG A 1 241 ? -8.477 4.188 12.977 1 98.62 241 ARG A CA 1
ATOM 1823 C C . ARG A 1 241 ? -9.781 4.93 12.695 1 98.62 241 ARG A C 1
ATOM 1825 O O . ARG A 1 241 ? -10.203 5.043 11.547 1 98.62 241 ARG A O 1
ATOM 1832 N N . THR A 1 242 ? -10.336 5.43 13.75 1 97.81 242 THR A N 1
ATOM 1833 C CA . THR A 1 242 ? -11.5 6.305 13.688 1 97.81 242 THR A CA 1
ATOM 1834 C C . THR A 1 242 ? -11.078 7.762 13.539 1 97.81 242 THR A C 1
ATOM 1836 O O . THR A 1 242 ? -9.922 8.109 13.805 1 97.81 242 THR A O 1
ATOM 1839 N N . PRO A 1 243 ? -12.047 8.625 13.141 1 97.69 243 PRO A N 1
ATOM 1840 C CA . PRO A 1 243 ? -11.703 10.039 13.008 1 97.69 243 PRO A CA 1
ATOM 1841 C C . PRO A 1 243 ? -11.141 10.641 14.289 1 97.69 243 PRO A C 1
ATOM 1843 O O . PRO A 1 243 ? -10.141 11.359 14.258 1 97.69 243 PRO A O 1
ATOM 1846 N N . PRO A 1 244 ? -11.656 10.336 15.516 1 97.62 244 PRO A N 1
ATOM 1847 C CA . PRO A 1 244 ? -11.047 10.906 16.719 1 97.62 244 PRO A CA 1
ATOM 1848 C C . PRO A 1 244 ? -9.609 10.445 16.922 1 97.62 244 PRO A C 1
ATOM 1850 O O . PRO A 1 244 ? -8.758 11.234 17.344 1 97.62 244 PRO A O 1
ATOM 1853 N N . GLU A 1 245 ? -9.305 9.172 16.688 1 98.38 245 GLU A N 1
ATOM 1854 C CA . GLU A 1 245 ? -7.934 8.688 16.797 1 98.38 245 GLU A CA 1
ATOM 1855 C C . GLU A 1 245 ? -7 9.453 15.859 1 98.38 245 GLU A C 1
ATOM 1857 O O . GLU A 1 245 ? -5.879 9.797 16.234 1 98.38 245 GLU A O 1
ATOM 1862 N N . ILE A 1 246 ? -7.48 9.719 14.648 1 98.62 246 ILE A N 1
ATOM 1863 C CA . ILE A 1 246 ? -6.695 10.43 13.648 1 98.62 246 ILE A CA 1
ATOM 1864 C C . ILE A 1 246 ? -6.461 11.867 14.102 1 98.62 246 ILE A C 1
ATOM 1866 O O . ILE A 1 246 ? -5.336 12.367 14.039 1 98.62 246 ILE A O 1
ATOM 1870 N N . LEU A 1 247 ? -7.52 12.523 14.562 1 98.38 247 LEU A N 1
ATOM 1871 C CA . LEU A 1 247 ? -7.406 13.898 15.031 1 98.38 247 LEU A CA 1
ATOM 1872 C C . LEU A 1 247 ? -6.426 14 16.188 1 98.38 247 LEU A C 1
ATOM 1874 O O . LEU A 1 247 ? -5.621 14.938 16.25 1 98.38 247 LEU A O 1
ATOM 1878 N N . ARG A 1 248 ? -6.414 13.062 17.109 1 98.25 248 ARG A N 1
ATOM 1879 C CA . ARG A 1 248 ? -5.5 13.047 18.25 1 98.25 248 ARG A CA 1
ATOM 1880 C C . ARG A 1 248 ? -4.047 13.031 17.781 1 98.25 248 ARG A C 1
ATOM 1882 O O . ARG A 1 248 ? -3.193 13.695 18.375 1 98.25 248 ARG A O 1
ATOM 1889 N N . ILE A 1 249 ? -3.822 12.289 16.75 1 98.5 249 ILE A N 1
ATOM 1890 C CA . ILE A 1 249 ? -2.467 12.133 16.234 1 98.5 249 ILE A CA 1
ATOM 1891 C C . ILE A 1 249 ? -2.039 13.406 15.508 1 98.5 249 ILE A C 1
ATOM 1893 O O . ILE A 1 249 ? -0.998 13.992 15.828 1 98.5 249 ILE A O 1
ATOM 1897 N N . VAL A 1 250 ? -2.891 13.992 14.609 1 98.19 250 VAL A N 1
ATOM 1898 C CA . VAL A 1 250 ? -2.441 15.078 13.75 1 98.19 250 VAL A CA 1
ATOM 1899 C C . VAL A 1 250 ? -2.477 16.391 14.523 1 98.19 250 VAL A C 1
ATOM 1901 O O . VAL A 1 250 ? -1.724 17.328 14.219 1 98.19 250 VAL A O 1
ATOM 1904 N N . TYR A 1 251 ? -3.381 16.422 15.555 1 97.62 251 TYR A N 1
ATOM 1905 C CA . TYR A 1 251 ? -3.357 17.562 16.453 1 97.62 251 TYR A CA 1
ATOM 1906 C C . TYR A 1 251 ? -2.152 17.516 17.391 1 97.62 251 TYR A C 1
ATOM 1908 O O . TYR A 1 251 ? -1.752 18.531 17.953 1 97.62 251 TYR A O 1
ATOM 1916 N N . GLY A 1 252 ? -1.591 16.328 17.594 1 97.5 252 GLY A N 1
ATOM 1917 C CA . GLY A 1 252 ? -0.405 16.141 18.422 1 97.5 252 GLY A CA 1
ATOM 1918 C C . GLY A 1 252 ? -0.678 16.281 19.906 1 97.5 252 GLY A C 1
ATOM 1919 O O . GLY A 1 252 ? 0.252 16.422 20.703 1 97.5 252 GLY A O 1
ATOM 1920 N N . THR A 1 253 ? -1.956 16.312 20.297 1 96.75 253 THR A N 1
ATOM 1921 C CA . THR A 1 253 ? -2.281 16.594 21.688 1 96.75 253 THR A CA 1
ATOM 1922 C C . THR A 1 253 ? -2.824 15.359 22.391 1 96.75 253 THR A C 1
ATOM 1924 O O . THR A 1 253 ? -2.977 15.344 23.609 1 96.75 253 THR A O 1
ATOM 1927 N N . GLY A 1 254 ? -3.145 14.336 21.625 1 97.38 254 GLY A N 1
ATOM 1928 C CA . GLY A 1 254 ? -3.812 13.172 22.188 1 97.38 254 GLY A CA 1
ATOM 1929 C C . GLY A 1 254 ? -5.258 13.438 22.562 1 97.38 254 GLY A C 1
ATOM 1930 O O . GLY A 1 254 ? -5.891 12.625 23.234 1 97.38 254 GLY A O 1
ATOM 1931 N N . ASN A 1 255 ? -5.746 14.562 22.156 1 97.5 255 ASN A N 1
ATOM 1932 C CA . ASN A 1 255 ? -7.109 15.008 22.422 1 97.5 255 ASN A CA 1
ATOM 1933 C C . ASN A 1 255 ? -7.781 15.531 21.156 1 97.5 255 ASN A C 1
ATOM 1935 O O . ASN A 1 255 ? -7.34 16.531 20.578 1 97.5 255 ASN A O 1
ATOM 1939 N N . GLU A 1 256 ? -8.844 14.891 20.719 1 97.38 256 GLU A N 1
ATOM 1940 C CA . GLU A 1 256 ? -9.5 15.219 19.453 1 97.38 256 GLU A CA 1
ATOM 1941 C C . GLU A 1 256 ? -10.211 16.562 19.531 1 97.38 256 GLU A C 1
ATOM 1943 O O . GLU A 1 256 ? -10.586 17.141 18.516 1 97.38 256 GLU A O 1
ATOM 1948 N N . SER A 1 257 ? -10.328 17.109 20.703 1 96.88 257 SER A N 1
ATOM 1949 C CA . SER A 1 257 ? -11.031 18.391 20.891 1 96.88 257 SER A CA 1
ATOM 1950 C C . SER A 1 257 ? -10.047 19.547 21 1 96.88 257 SER A C 1
ATOM 1952 O O . SER A 1 257 ? -10.461 20.703 21.078 1 96.88 257 SER A O 1
ATOM 1954 N N . LEU A 1 258 ? -8.805 19.25 21.078 1 96.94 258 LEU A N 1
ATOM 1955 C CA . LEU A 1 258 ? -7.773 20.266 21.234 1 96.94 258 LEU A CA 1
ATOM 1956 C C . LEU A 1 258 ? -6.84 20.281 20.016 1 96.94 258 LEU A C 1
ATOM 1958 O O . LEU A 1 258 ? -5.879 19.516 19.969 1 96.94 258 LEU A O 1
ATOM 1962 N N . HIS A 1 259 ? -7.125 21.266 19.094 1 96.19 259 HIS A N 1
ATOM 1963 C CA . HIS A 1 259 ? -6.32 21.344 17.891 1 96.19 259 HIS A CA 1
ATOM 1964 C C . HIS A 1 259 ? -4.906 21.812 18.188 1 96.19 259 HIS A C 1
ATOM 1966 O O . HIS A 1 259 ? -4.656 22.406 19.25 1 96.19 259 HIS A O 1
ATOM 1972 N N . GLY A 1 260 ? -4.004 21.531 17.281 1 95.44 260 GLY A N 1
ATOM 1973 C CA . GLY A 1 260 ? -2.594 21.875 17.391 1 95.44 260 GLY A CA 1
ATOM 1974 C C . GLY A 1 260 ? -1.736 21.234 16.312 1 95.44 260 GLY A C 1
ATOM 1975 O O . GLY A 1 260 ? -2.254 20.766 15.305 1 95.44 260 GLY A O 1
ATOM 1976 N N . ARG A 1 261 ? -0.464 21.469 16.484 1 95.88 261 ARG A N 1
ATOM 1977 C CA . ARG A 1 261 ? 0.589 20.875 15.656 1 95.88 261 ARG A CA 1
ATOM 1978 C C . ARG A 1 261 ? 0.311 21.094 14.172 1 95.88 261 ARG A C 1
ATOM 1980 O O . ARG A 1 261 ? 0.287 22.234 13.703 1 95.88 261 ARG A O 1
ATOM 1987 N N . PHE A 1 262 ? -0.134 20.078 13.453 1 98.19 262 PHE A N 1
ATOM 1988 C CA . PHE A 1 262 ? -0.233 20.172 12 1 98.19 262 PHE A CA 1
ATOM 1989 C C . PHE A 1 262 ? -1.513 20.906 11.594 1 98.19 262 PHE A C 1
ATOM 1991 O O . PHE A 1 262 ? -1.633 21.375 10.469 1 98.19 262 PHE A O 1
ATOM 1998 N N . PHE A 1 263 ? -2.445 20.953 12.508 1 98.31 263 PHE A N 1
ATOM 1999 C CA . PHE A 1 263 ? -3.709 21.672 12.328 1 98.31 263 PHE A CA 1
ATOM 2000 C C . PHE A 1 263 ? -3.922 22.688 13.445 1 98.31 263 PHE A C 1
ATOM 2002 O O . PHE A 1 263 ? -4.812 22.516 14.281 1 98.31 263 PHE A O 1
ATOM 2009 N N . PRO A 1 264 ? -3.217 23.797 13.359 1 97.94 264 PRO A N 1
ATOM 2010 C CA . PRO A 1 264 ? -3.203 24.734 14.484 1 97.94 264 PRO A CA 1
ATOM 2011 C C . PRO A 1 264 ? -4.562 25.391 14.719 1 97.94 264 PRO A C 1
ATOM 2013 O O . PRO A 1 264 ? -4.844 25.844 15.836 1 97.94 264 PRO A O 1
ATOM 2016 N N . GLN A 1 265 ? -5.418 25.484 13.734 1 97.5 265 GLN A N 1
ATOM 2017 C CA . GLN A 1 265 ? -6.746 26.062 13.875 1 97.5 265 GLN A CA 1
ATOM 2018 C C . GLN A 1 265 ? -7.832 25 13.695 1 97.5 265 GLN A C 1
ATOM 2020 O O . GLN A 1 265 ? -8.984 25.328 13.391 1 97.5 265 GLN A O 1
ATOM 2025 N N . GLY A 1 266 ? -7.402 23.703 13.734 1 97.62 266 GLY A N 1
ATOM 2026 C CA . GLY A 1 266 ? -8.336 22.594 13.648 1 97.62 266 GLY A CA 1
ATOM 2027 C C . GLY A 1 266 ? -8.547 22.094 12.234 1 97.62 266 GLY A C 1
ATOM 2028 O O . GLY A 1 266 ? -8.297 22.828 11.273 1 97.62 266 GLY A O 1
ATOM 2029 N N . ALA A 1 267 ? -8.977 20.891 12.102 1 98.25 267 ALA A N 1
ATOM 2030 C CA . ALA A 1 267 ? -9.406 20.297 10.836 1 98.25 267 ALA A CA 1
ATOM 2031 C C . ALA A 1 267 ? -10.789 20.797 10.445 1 98.25 267 ALA A C 1
ATOM 2033 O O . ALA A 1 267 ? -11.523 21.344 11.273 1 98.25 267 ALA A O 1
ATOM 2034 N N . ASN A 1 268 ? -11.078 20.672 9.188 1 98.12 268 ASN A N 1
ATOM 2035 C CA . ASN A 1 268 ? -12.367 21.141 8.68 1 98.12 268 ASN A CA 1
ATOM 2036 C C . ASN A 1 268 ? -13.312 19.969 8.414 1 98.12 268 ASN A C 1
ATOM 2038 O O . ASN A 1 268 ? -12.883 18.812 8.414 1 98.12 268 ASN A O 1
ATOM 2042 N N . GLY A 1 269 ? -14.602 20.312 8.117 1 97 269 GLY A N 1
ATOM 2043 C CA . GLY A 1 269 ? -15.641 19.328 7.848 1 97 269 GLY A CA 1
ATOM 2044 C C . GLY A 1 269 ? -16.516 19.031 9.055 1 97 269 GLY A C 1
ATOM 2045 O O . GLY A 1 269 ? -16.094 19.266 10.195 1 97 269 GLY A O 1
ATOM 2046 N N . LYS A 1 270 ? -17.609 18.469 8.828 1 95.62 270 LYS A N 1
ATOM 2047 C CA . LYS A 1 270 ? -18.625 18.25 9.859 1 95.62 270 LYS A CA 1
ATOM 2048 C C . LYS A 1 270 ? -18.094 17.344 10.969 1 95.62 270 LYS A C 1
ATOM 2050 O O . LYS A 1 270 ? -18.281 17.625 12.148 1 95.62 270 LYS A O 1
ATOM 2055 N N . ILE A 1 271 ? -17.375 16.297 10.602 1 96.81 271 ILE A N 1
ATOM 2056 C CA . ILE A 1 271 ? -16.891 15.32 11.578 1 96.81 271 ILE A CA 1
ATOM 2057 C C . ILE A 1 271 ? -15.867 15.977 12.5 1 96.81 271 ILE A C 1
ATOM 2059 O O . ILE A 1 271 ? -15.984 15.898 13.727 1 96.81 271 ILE A O 1
ATOM 2063 N N . ALA A 1 272 ? -14.906 16.672 11.984 1 96.88 272 ALA A N 1
ATOM 2064 C CA . ALA A 1 272 ? -13.859 17.281 12.805 1 96.88 272 ALA A CA 1
ATOM 2065 C C . ALA A 1 272 ? -14.43 18.359 13.711 1 96.88 272 ALA A C 1
ATOM 2067 O O . ALA A 1 272 ? -14.023 18.5 14.867 1 96.88 272 ALA A O 1
ATOM 2068 N N . ARG A 1 273 ? -15.383 19.078 13.242 1 93.81 273 ARG A N 1
ATOM 2069 C CA . ARG A 1 273 ? -15.93 20.219 13.977 1 93.81 273 ARG A CA 1
ATOM 2070 C C . ARG A 1 273 ? -16.828 19.75 15.117 1 93.81 273 ARG A C 1
ATOM 2072 O O . ARG A 1 273 ? -17.062 20.5 16.078 1 93.81 273 ARG A O 1
ATOM 2079 N N . THR A 1 274 ? -17.312 18.562 15.016 1 92.19 274 THR A N 1
ATOM 2080 C CA . THR A 1 274 ? -18.156 18.031 16.078 1 92.19 274 THR A CA 1
ATOM 2081 C C . THR A 1 274 ? -17.359 17.859 17.359 1 92.19 274 THR A C 1
ATOM 2083 O O . THR A 1 274 ? -17.938 17.859 18.469 1 92.19 274 THR A O 1
ATOM 2086 N N . TYR A 1 275 ? -16.141 17.75 17.312 1 92.06 275 TYR A N 1
ATOM 2087 C CA . TYR A 1 275 ? -15.32 17.469 18.484 1 92.06 275 TYR A CA 1
ATOM 2088 C C . TYR A 1 275 ? -14.812 18.766 19.109 1 92.06 275 TYR A C 1
ATOM 2090 O O . TYR A 1 275 ? -14.188 18.75 20.172 1 92.06 275 TYR A O 1
ATOM 2098 N N . VAL A 1 276 ? -15.008 19.891 18.453 1 83.56 276 VAL A N 1
ATOM 2099 C CA . VAL A 1 276 ? -14.539 21.172 18.984 1 83.56 276 VAL A CA 1
ATOM 2100 C C . VAL A 1 276 ? -15.578 21.719 19.953 1 83.56 276 VAL A C 1
ATOM 2102 O O . VAL A 1 276 ? -16.781 21.719 19.672 1 83.56 276 VAL A O 1
ATOM 2105 N N . THR A 1 277 ? -15.43 21.562 21.297 1 63.56 277 THR A N 1
ATOM 2106 C CA . THR A 1 277 ? -16.312 22.094 22.328 1 63.56 277 THR A CA 1
ATOM 2107 C C . THR A 1 277 ? -16.5 23.594 22.156 1 63.56 277 THR A C 1
ATOM 2109 O O . THR A 1 277 ? -15.531 24.328 21.938 1 63.56 277 THR A O 1
ATOM 2112 N N . VAL A 1 278 ? -17.703 23.938 21.656 1 50.28 278 VAL A N 1
ATOM 2113 C CA . VAL A 1 278 ? -18.047 25.344 21.672 1 50.28 278 VAL A CA 1
ATOM 2114 C C . VAL A 1 278 ? -17.797 25.922 23.047 1 50.28 278 VAL A C 1
ATOM 2116 O O . VAL A 1 278 ? -18.406 25.5 24.031 1 50.28 278 VAL A O 1
ATOM 2119 N N . ALA A 1 279 ? -16.688 26.266 23.344 1 41.66 279 ALA A N 1
ATOM 2120 C CA . ALA A 1 279 ? -16.469 27.016 24.562 1 41.66 279 ALA A CA 1
ATOM 2121 C C . ALA A 1 279 ? -17.562 28.078 24.766 1 41.66 279 ALA A C 1
ATOM 2123 O O . ALA A 1 279 ? -17.625 28.734 25.797 1 41.66 279 ALA A O 1
ATOM 2124 N N . GLY A 1 280 ? -18.312 28.562 23.766 1 38.59 280 GLY A N 1
ATOM 2125 C CA . GLY A 1 280 ? -19.016 29.812 23.953 1 38.59 280 GLY A CA 1
ATOM 2126 C C . GLY A 1 280 ? -20.156 29.703 24.938 1 38.59 280 GLY A C 1
ATOM 2127 O O . GLY A 1 280 ? -20.922 30.672 25.125 1 38.59 280 GLY A O 1
ATOM 2128 N N . GLY A 1 281 ? -20.703 28.625 25.359 1 36.88 281 GLY A N 1
ATOM 2129 C CA . GLY A 1 281 ? -21.953 28.922 26.031 1 36.88 281 GLY A CA 1
ATOM 2130 C C . GLY A 1 281 ? -21.781 29.625 27.359 1 36.88 281 GLY A C 1
ATOM 2131 O O . GLY A 1 281 ? -22.484 29.312 28.328 1 36.88 281 GLY A O 1
ATOM 2132 N N . GLY A 1 282 ? -20.594 30.141 27.797 1 33.72 282 GLY A N 1
ATOM 2133 C CA . GLY A 1 282 ? -20.734 30.969 28.984 1 33.72 282 GLY A CA 1
ATOM 2134 C C . GLY A 1 282 ? -21.594 32.188 28.766 1 33.72 282 GLY A C 1
ATOM 2135 O O . GLY A 1 282 ? -21.234 33.094 28.016 1 33.72 282 GLY A O 1
ATOM 2136 N N . ARG A 1 283 ? -22.953 32.25 28.781 1 33.97 283 ARG A N 1
ATOM 2137 C CA . ARG A 1 283 ? -23.953 33.312 28.875 1 33.97 283 ARG A CA 1
ATOM 2138 C C . ARG A 1 283 ? -23.656 34.281 30.031 1 33.97 283 ARG A C 1
ATOM 2140 O O . ARG A 1 283 ? -23 33.875 31 1 33.97 283 ARG A O 1
ATOM 2147 N N . GLY A 1 284 ? -23.828 35.719 29.891 1 31.72 284 GLY A N 1
ATOM 2148 C CA . GLY A 1 284 ? -24.094 37 30.516 1 31.72 284 GLY A CA 1
ATOM 2149 C C . GLY A 1 284 ? -25.062 36.906 31.672 1 31.72 284 GLY A C 1
ATOM 2150 O O . GLY A 1 284 ? -26.219 36.531 31.5 1 31.72 284 GLY A O 1
ATOM 2151 N N . GLY A 1 285 ? -24.734 36.344 32.812 1 25.53 285 GLY A N 1
ATOM 2152 C CA . GLY A 1 285 ? -25.484 36.812 33.969 1 25.53 285 GLY A CA 1
ATOM 2153 C C . GLY A 1 285 ? -25.656 38.312 34 1 25.53 285 GLY A C 1
ATOM 2154 O O . GLY A 1 285 ? -24.734 39.062 33.625 1 25.53 285 GLY A O 1
ATOM 2155 N N . TYR A 1 286 ? -26.812 38.875 33.75 1 24.22 286 TYR A N 1
ATOM 2156 C CA . TYR A 1 286 ? -27.406 40.188 34 1 24.22 286 TYR A CA 1
ATOM 2157 C C . TYR A 1 286 ? -27.047 40.719 35.375 1 24.22 286 TYR A C 1
ATOM 2159 O O . TYR A 1 286 ? -27.328 40.094 36.375 1 24.22 286 TYR A O 1
ATOM 2167 N N . LYS A 1 287 ? -25.688 40.969 35.469 1 20.95 287 LYS A N 1
ATOM 2168 C CA . LYS A 1 287 ? -25.625 42.188 36.281 1 20.95 287 LYS A CA 1
ATOM 2169 C C . LYS A 1 287 ? -25.906 43.406 35.438 1 20.95 287 LYS A C 1
ATOM 2171 O O . LYS A 1 287 ? -25.531 43.469 34.281 1 20.95 287 LYS A O 1
ATOM 2176 N N . MET B 1 1 ? -22.25 -12.828 -10.828 1 39.47 1 MET B N 1
ATOM 2177 C CA . MET B 1 1 ? -23.344 -13.789 -10.758 1 39.47 1 MET B CA 1
ATOM 2178 C C . MET B 1 1 ? -22.812 -15.211 -10.648 1 39.47 1 MET B C 1
ATOM 2180 O O . MET B 1 1 ? -21.734 -15.523 -11.18 1 39.47 1 MET B O 1
ATOM 2184 N N . THR B 1 2 ? -23.312 -16.031 -9.633 1 42.69 2 THR B N 1
ATOM 2185 C CA . THR B 1 2 ? -22.953 -17.422 -9.453 1 42.69 2 THR B CA 1
ATOM 2186 C C . THR B 1 2 ? -23.562 -18.281 -10.555 1 42.69 2 THR B C 1
ATOM 2188 O O . THR B 1 2 ? -24.375 -17.812 -11.344 1 42.69 2 THR B O 1
ATOM 2191 N N . ALA B 1 3 ? -23.109 -19.641 -10.703 1 43.91 3 ALA B N 1
ATOM 2192 C CA . ALA B 1 3 ? -23.594 -20.609 -11.68 1 43.91 3 ALA B CA 1
ATOM 2193 C C . ALA B 1 3 ? -25.125 -20.703 -11.633 1 43.91 3 ALA B C 1
ATOM 2195 O O . ALA B 1 3 ? -25.766 -20.984 -12.656 1 43.91 3 ALA B O 1
ATOM 2196 N N . SER B 1 4 ? -25.75 -20.547 -10.5 1 43.81 4 SER B N 1
ATOM 2197 C CA . SER B 1 4 ? -27.188 -20.719 -10.344 1 43.81 4 SER B CA 1
ATOM 2198 C C . SER B 1 4 ? -27.922 -19.422 -10.664 1 43.81 4 SER B C 1
ATOM 2200 O O . SER B 1 4 ? -29.141 -19.328 -10.438 1 43.81 4 SER B O 1
ATOM 2202 N N . GLY B 1 5 ? -27.234 -18.406 -11.234 1 54.78 5 GLY B N 1
ATOM 2203 C CA . GLY B 1 5 ? -27.922 -17.172 -11.578 1 54.78 5 GLY B CA 1
ATOM 2204 C C . GLY B 1 5 ? -28.094 -16.25 -10.391 1 54.78 5 GLY B C 1
ATOM 2205 O O . GLY B 1 5 ? -28.656 -15.148 -10.531 1 54.78 5 GLY B O 1
ATOM 2206 N N . GLN B 1 6 ? -27.672 -16.703 -9.195 1 61.34 6 GLN B N 1
ATOM 2207 C CA . GLN B 1 6 ? -27.828 -15.922 -7.973 1 61.34 6 GLN B CA 1
ATOM 2208 C C . GLN B 1 6 ? -26.641 -14.992 -7.77 1 61.34 6 GLN B C 1
ATOM 2210 O O . GLN B 1 6 ? -25.5 -15.344 -8.094 1 61.34 6 GLN B O 1
ATOM 2215 N N . ALA B 1 7 ? -26.969 -13.977 -7.152 1 77.12 7 ALA B N 1
ATOM 2216 C CA . ALA B 1 7 ? -25.969 -12.961 -6.855 1 77.12 7 ALA B CA 1
ATOM 2217 C C . ALA B 1 7 ? -24.953 -13.469 -5.855 1 77.12 7 ALA B C 1
ATOM 2219 O O . ALA B 1 7 ? -25.297 -14.141 -4.883 1 77.12 7 ALA B O 1
ATOM 2220 N N . ALA B 1 8 ? -23.703 -13.32 -6.172 1 87.88 8 ALA B N 1
ATOM 2221 C CA . ALA B 1 8 ? -22.625 -13.727 -5.266 1 87.88 8 ALA B CA 1
ATOM 2222 C C . ALA B 1 8 ? -22.812 -13.117 -3.881 1 87.88 8 ALA B C 1
ATOM 2224 O O . ALA B 1 8 ? -23.141 -11.93 -3.76 1 87.88 8 ALA B O 1
ATOM 2225 N N . THR B 1 9 ? -22.75 -13.969 -2.861 1 95.69 9 THR B N 1
ATOM 2226 C CA . THR B 1 9 ? -22.812 -13.492 -1.483 1 95.69 9 THR B CA 1
ATOM 2227 C C . THR B 1 9 ? -21.469 -12.922 -1.042 1 95.69 9 THR B C 1
ATOM 2229 O O . THR B 1 9 ? -20.469 -13.078 -1.739 1 95.69 9 THR B O 1
ATOM 2232 N N . ASP B 1 10 ? -21.453 -12.234 0.081 1 97.75 10 ASP B N 1
ATOM 2233 C CA . ASP B 1 10 ? -20.188 -11.789 0.661 1 97.75 10 ASP B CA 1
ATOM 2234 C C . ASP B 1 10 ? -19.234 -12.961 0.83 1 97.75 10 ASP B C 1
ATOM 2236 O O . ASP B 1 10 ? -18.031 -12.828 0.549 1 97.75 10 ASP B O 1
ATOM 2240 N N . THR B 1 11 ? -19.75 -14.078 1.28 1 98.19 11 THR B N 1
ATOM 2241 C CA . THR B 1 11 ? -18.938 -15.281 1.478 1 98.19 11 THR B CA 1
ATOM 2242 C C . THR B 1 11 ? -18.281 -15.711 0.171 1 98.19 11 THR B C 1
ATOM 2244 O O . THR B 1 11 ? -17.078 -15.984 0.138 1 98.19 11 THR B O 1
ATOM 2247 N N . ASP B 1 12 ? -19.031 -15.766 -0.884 1 97.88 12 ASP B N 1
ATOM 2248 C CA . ASP B 1 12 ? -18.484 -16.172 -2.182 1 97.88 12 ASP B CA 1
ATOM 2249 C C . ASP B 1 12 ? -17.375 -15.227 -2.629 1 97.88 12 ASP B C 1
ATOM 2251 O O . ASP B 1 12 ? -16.328 -15.68 -3.111 1 97.88 12 ASP B O 1
ATOM 2255 N N . LEU B 1 13 ? -17.625 -13.938 -2.457 1 98.12 13 LEU B N 1
ATOM 2256 C CA . LEU B 1 13 ? -16.688 -12.914 -2.908 1 98.12 13 LEU B CA 1
ATOM 2257 C C . LEU B 1 13 ? -15.383 -12.992 -2.113 1 98.12 13 LEU B C 1
ATOM 2259 O O . LEU B 1 13 ? -14.297 -12.938 -2.689 1 98.12 13 LEU B O 1
ATOM 2263 N N . VAL B 1 14 ? -15.469 -13.094 -0.825 1 98.69 14 VAL B N 1
ATOM 2264 C CA . VAL B 1 14 ? -14.289 -13.148 0.032 1 98.69 14 VAL B CA 1
ATOM 2265 C C . VAL B 1 14 ? -13.547 -14.461 -0.184 1 98.69 14 VAL B C 1
ATOM 2267 O O . VAL B 1 14 ? -12.312 -14.484 -0.258 1 98.69 14 VAL B O 1
ATOM 2270 N N . GLN B 1 15 ? -14.281 -15.555 -0.399 1 98.56 15 GLN B N 1
ATOM 2271 C CA . GLN B 1 15 ? -13.656 -16.859 -0.634 1 98.56 15 GLN B CA 1
ATOM 2272 C C . GLN B 1 15 ? -12.898 -16.859 -1.957 1 98.56 15 GLN B C 1
ATOM 2274 O O . GLN B 1 15 ? -11.867 -17.531 -2.078 1 98.56 15 GLN B O 1
ATOM 2279 N N . PHE B 1 16 ? -13.43 -16.172 -2.951 1 98.56 16 PHE B N 1
ATOM 2280 C CA . PHE B 1 16 ? -12.742 -16.141 -4.234 1 98.56 16 PHE B CA 1
ATOM 2281 C C . PHE B 1 16 ? -11.289 -15.688 -4.062 1 98.56 16 PHE B C 1
ATOM 2283 O O . PHE B 1 16 ? -10.398 -16.172 -4.766 1 98.56 16 PHE B O 1
ATOM 2290 N N . SER B 1 17 ? -11.031 -14.766 -3.125 1 98.56 17 SER B N 1
ATOM 2291 C CA . SER B 1 17 ? -9.695 -14.203 -2.939 1 98.56 17 SER B CA 1
ATOM 2292 C C . SER B 1 17 ? -8.719 -15.258 -2.434 1 98.56 17 SER B C 1
ATOM 2294 O O . SER B 1 17 ? -7.5 -15.094 -2.576 1 98.56 17 SER B O 1
ATOM 2296 N N . LEU B 1 18 ? -9.18 -16.391 -1.86 1 98.75 18 LEU B N 1
ATOM 2297 C CA . LEU B 1 18 ? -8.32 -17.438 -1.343 1 98.75 18 LEU B CA 1
ATOM 2298 C C . LEU B 1 18 ? -7.453 -18.031 -2.453 1 98.75 18 LEU B C 1
ATOM 2300 O O . LEU B 1 18 ? -6.348 -18.516 -2.193 1 98.75 18 LEU B O 1
ATOM 2304 N N . ASN B 1 19 ? -7.984 -18.016 -3.668 1 98.75 19 ASN B N 1
ATOM 2305 C CA . ASN B 1 19 ? -7.191 -18.547 -4.773 1 98.75 19 ASN B CA 1
ATOM 2306 C C . ASN B 1 19 ? -5.848 -17.828 -4.887 1 98.75 19 ASN B C 1
ATOM 2308 O O . ASN B 1 19 ? -4.801 -18.484 -4.922 1 98.75 19 ASN B O 1
ATOM 2312 N N . LEU B 1 20 ? -5.863 -16.531 -4.883 1 98.75 20 LEU B N 1
ATOM 2313 C CA . LEU B 1 20 ? -4.625 -15.758 -4.992 1 98.75 20 LEU B CA 1
ATOM 2314 C C . LEU B 1 20 ? -3.842 -15.805 -3.684 1 98.75 20 LEU B C 1
ATOM 2316 O O . LEU B 1 20 ? -2.609 -15.797 -3.693 1 98.75 20 LEU B O 1
ATOM 2320 N N . GLU B 1 21 ? -4.555 -15.836 -2.537 1 98.88 21 GLU B N 1
ATOM 2321 C CA . GLU B 1 21 ? -3.873 -15.953 -1.251 1 98.88 21 GLU B CA 1
ATOM 2322 C C . GLU B 1 21 ? -3.043 -17.234 -1.182 1 98.88 21 GLU B C 1
ATOM 2324 O O . GLU B 1 21 ? -1.902 -17.203 -0.713 1 98.88 21 GLU B O 1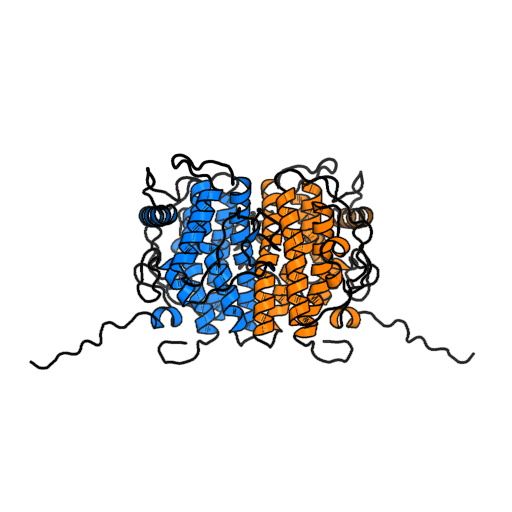
ATOM 2329 N N . PHE B 1 22 ? -3.621 -18.312 -1.641 1 98.88 22 PHE B N 1
ATOM 2330 C CA . PHE B 1 22 ? -2.891 -19.578 -1.68 1 98.88 22 PHE B CA 1
ATOM 2331 C C . PHE B 1 22 ? -1.675 -19.469 -2.592 1 98.88 22 PHE B C 1
ATOM 2333 O O . PHE B 1 22 ? -0.592 -19.953 -2.25 1 98.88 22 PHE B O 1
ATOM 2340 N N . MET B 1 23 ? -1.877 -18.922 -3.764 1 98.88 23 MET B N 1
ATOM 2341 C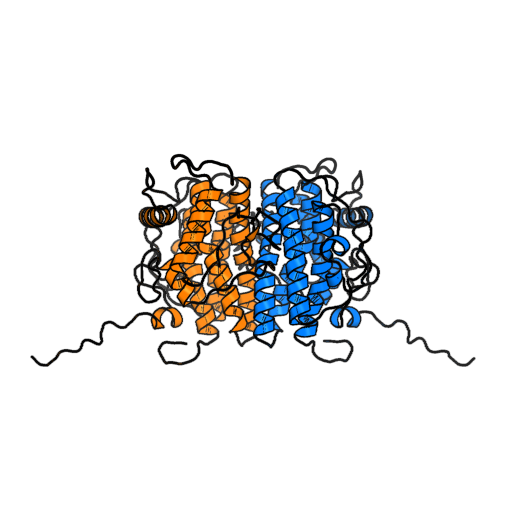 CA . MET B 1 23 ? -0.779 -18.781 -4.715 1 98.88 23 MET B CA 1
ATOM 2342 C C . MET B 1 23 ? 0.366 -17.969 -4.117 1 98.88 23 MET B C 1
ATOM 2344 O O . MET B 1 23 ? 1.529 -18.375 -4.215 1 98.88 23 MET B O 1
ATOM 2348 N N . GLU B 1 24 ? 0.042 -16.859 -3.477 1 98.88 24 GLU B N 1
ATOM 2349 C CA . GLU B 1 24 ? 1.05 -16 -2.867 1 98.88 24 GLU B CA 1
ATOM 2350 C C . GLU B 1 24 ? 1.727 -16.688 -1.688 1 98.88 24 GLU B C 1
ATOM 2352 O O . GLU B 1 24 ? 2.949 -16.625 -1.539 1 98.88 24 GLU B O 1
ATOM 2357 N N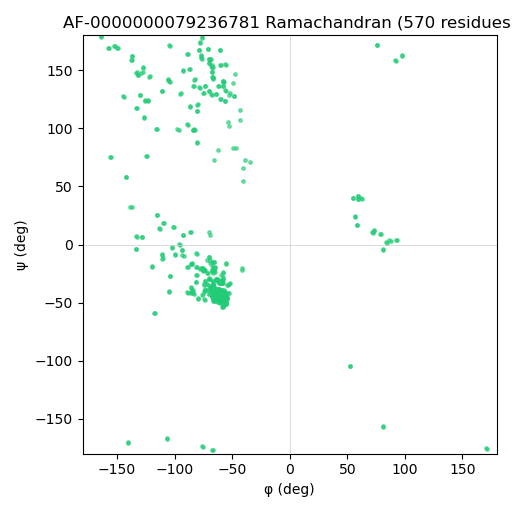 . ALA B 1 25 ? 0.915 -17.312 -0.86 1 98.88 25 ALA B N 1
ATOM 2358 C CA . ALA B 1 25 ? 1.483 -18.016 0.288 1 98.88 25 ALA B CA 1
ATOM 2359 C C . ALA B 1 25 ? 2.508 -19.062 -0.158 1 98.88 25 ALA B C 1
ATOM 2361 O O . ALA B 1 25 ? 3.625 -19.094 0.36 1 98.88 25 ALA B O 1
ATOM 2362 N N . GLU B 1 26 ? 2.148 -19.875 -1.142 1 98.94 26 GLU B N 1
ATOM 2363 C CA . GLU B 1 26 ? 3.025 -20.953 -1.597 1 98.94 26 GLU B CA 1
ATOM 2364 C C . GLU B 1 26 ? 4.27 -20.391 -2.279 1 98.94 26 GLU B C 1
ATOM 2366 O O . GLU B 1 26 ? 5.379 -20.875 -2.057 1 98.94 26 GLU B O 1
ATOM 2371 N N . PHE B 1 27 ? 4.117 -19.422 -3.125 1 98.94 27 PHE B N 1
ATOM 2372 C CA . PHE B 1 27 ? 5.254 -18.844 -3.836 1 98.94 27 PHE B CA 1
ATOM 2373 C C . PHE B 1 27 ? 6.238 -18.219 -2.859 1 98.94 27 PHE B C 1
ATOM 2375 O O . PHE B 1 27 ? 7.441 -18.469 -2.934 1 98.94 27 PHE B O 1
ATOM 2382 N N . PHE B 1 28 ? 5.734 -17.406 -1.896 1 98.94 28 PHE B N 1
ATOM 2383 C CA . PHE B 1 28 ? 6.602 -16.672 -0.976 1 98.94 28 PHE B CA 1
ATOM 2384 C C . PHE B 1 28 ? 7.176 -17.609 0.082 1 98.94 28 PHE B C 1
ATOM 2386 O O . PHE B 1 28 ? 8.352 -17.5 0.446 1 98.94 28 PHE B O 1
ATOM 2393 N N . LEU B 1 29 ? 6.352 -18.516 0.64 1 98.94 29 LEU B N 1
ATOM 2394 C CA . LEU B 1 29 ? 6.863 -19.469 1.622 1 98.94 29 LEU B CA 1
ATOM 2395 C C . LEU B 1 29 ? 8 -20.297 1.035 1 98.94 29 LEU B C 1
ATOM 2397 O O . LEU B 1 29 ? 9.086 -20.375 1.622 1 98.94 29 LEU B O 1
ATOM 2401 N N . ASN B 1 30 ? 7.734 -20.938 -0.115 1 98.94 30 ASN B N 1
ATOM 2402 C CA . ASN B 1 30 ? 8.773 -21.75 -0.726 1 98.94 30 ASN B CA 1
ATOM 2403 C C . ASN B 1 30 ? 9.984 -20.922 -1.118 1 98.94 30 ASN B C 1
ATOM 2405 O O . ASN B 1 30 ? 11.133 -21.312 -0.881 1 98.94 30 ASN B O 1
ATOM 2409 N N . GLY B 1 31 ? 9.734 -19.766 -1.73 1 98.94 31 GLY B N 1
ATOM 2410 C CA . GLY B 1 31 ? 10.836 -18.891 -2.107 1 98.94 31 GLY B CA 1
ATOM 2411 C C . GLY B 1 31 ? 11.711 -18.484 -0.935 1 98.94 31 GLY B C 1
ATOM 2412 O O . GLY B 1 31 ? 12.938 -18.438 -1.061 1 98.94 31 GLY B O 1
ATOM 2413 N N . ALA B 1 32 ? 11.102 -18.219 0.212 1 98.88 32 ALA B N 1
ATOM 2414 C CA . ALA B 1 32 ? 11.828 -17.734 1.382 1 98.88 32 ALA B CA 1
ATOM 2415 C C . ALA B 1 32 ? 12.43 -18.891 2.174 1 98.88 32 ALA B C 1
ATOM 2417 O O . ALA B 1 32 ? 13.555 -18.781 2.672 1 98.88 32 ALA B O 1
ATOM 2418 N N . LEU B 1 33 ? 11.648 -20.031 2.301 1 98.69 33 LEU B N 1
ATOM 2419 C CA . LEU B 1 33 ? 12 -21.031 3.318 1 98.69 33 LEU B CA 1
ATOM 2420 C C . LEU B 1 33 ? 12.305 -22.375 2.682 1 98.69 33 LEU B C 1
ATOM 2422 O O . LEU B 1 33 ? 12.914 -23.234 3.316 1 98.69 33 LEU B O 1
ATOM 2426 N N . GLY B 1 34 ? 11.875 -22.578 1.474 1 98.69 34 GLY B N 1
ATOM 2427 C CA . GLY B 1 34 ? 11.984 -23.891 0.866 1 98.69 34 GLY B CA 1
ATOM 2428 C C . GLY B 1 34 ? 10.914 -24.859 1.345 1 98.69 34 GLY B C 1
ATOM 2429 O O . GLY B 1 34 ? 11 -26.062 1.08 1 98.69 34 GLY B O 1
ATOM 2430 N N . GLU B 1 35 ? 9.938 -24.312 2.092 1 98.19 35 GLU B N 1
ATOM 2431 C CA . GLU B 1 35 ? 8.781 -25.062 2.592 1 98.19 35 GLU B CA 1
ATOM 2432 C C . GLU B 1 35 ? 7.484 -24.312 2.342 1 98.19 35 GLU B C 1
ATOM 2434 O O . GLU B 1 35 ? 7.484 -23.078 2.229 1 98.19 35 GLU B O 1
ATOM 2439 N N . GLY B 1 36 ? 6.383 -25.047 2.123 1 98.38 36 GLY B N 1
ATOM 2440 C CA . GLY B 1 36 ? 5.102 -24.438 1.806 1 98.38 36 GLY B CA 1
ATOM 2441 C C . GLY B 1 36 ? 4.113 -24.5 2.953 1 98.38 36 GLY B C 1
ATOM 2442 O O . GLY B 1 36 ? 4.5 -24.688 4.105 1 98.38 36 GLY B O 1
ATOM 2443 N N . LEU B 1 37 ? 2.906 -24.219 2.605 1 98.69 37 LEU B N 1
ATOM 2444 C CA . LEU B 1 37 ? 1.817 -24.141 3.572 1 98.69 37 LEU B CA 1
ATOM 2445 C C . LEU B 1 37 ? 1.65 -25.453 4.309 1 98.69 37 LEU B C 1
ATOM 2447 O O . LEU B 1 37 ? 1.292 -25.484 5.488 1 98.69 37 LEU B O 1
ATOM 2451 N N . ASP B 1 38 ? 1.904 -26.594 3.688 1 98.56 38 ASP B N 1
ATOM 2452 C CA . ASP B 1 38 ? 1.753 -27.938 4.266 1 98.56 38 ASP B CA 1
ATOM 2453 C C . ASP B 1 38 ? 2.695 -28.125 5.453 1 98.56 38 ASP B C 1
ATOM 2455 O O . ASP B 1 38 ? 2.418 -28.922 6.348 1 98.56 38 ASP B O 1
ATOM 2459 N N . ASP B 1 39 ? 3.787 -27.484 5.445 1 98.25 39 ASP B N 1
ATOM 2460 C CA . ASP B 1 39 ? 4.754 -27.547 6.535 1 98.25 39 ASP B CA 1
ATOM 2461 C C . ASP B 1 39 ? 4.465 -26.5 7.594 1 98.25 39 ASP B C 1
ATOM 2463 O O . ASP B 1 39 ? 4.586 -26.766 8.797 1 98.25 39 ASP B O 1
ATOM 2467 N N . VAL B 1 40 ? 4.117 -25.297 7.219 1 98.25 40 VAL B N 1
ATOM 2468 C CA . VAL B 1 40 ? 4.047 -24.125 8.086 1 98.25 40 VAL B CA 1
ATOM 2469 C C . VAL B 1 40 ? 2.711 -24.109 8.82 1 98.25 40 VAL B C 1
ATOM 2471 O O . VAL B 1 40 ? 2.648 -23.734 10 1 98.25 40 VAL B O 1
ATOM 2474 N N . SER B 1 41 ? 1.671 -24.422 8.094 1 98.06 41 SER B N 1
ATOM 2475 C CA . SER B 1 41 ? 0.315 -24.453 8.633 1 98.06 41 SER B CA 1
ATOM 2476 C C . SER B 1 41 ? -0.582 -25.391 7.824 1 98.06 41 SER B C 1
ATOM 2478 O O . SER B 1 41 ? -1.487 -24.938 7.121 1 98.06 41 SER B O 1
ATOM 2480 N N . PRO B 1 42 ? -0.441 -26.672 7.992 1 97.19 42 PRO B N 1
ATOM 2481 C CA . PRO B 1 42 ? -1.045 -27.672 7.105 1 97.19 42 PRO B CA 1
ATOM 2482 C C . PRO B 1 42 ? -2.568 -27.578 7.062 1 97.19 42 PRO B C 1
ATOM 2484 O O . PRO B 1 42 ? -3.178 -27.812 6.016 1 97.19 42 PRO B O 1
ATOM 2487 N N . ASN B 1 43 ? -3.217 -27.203 8.172 1 97.81 43 ASN B N 1
ATOM 2488 C CA . ASN B 1 43 ? -4.676 -27.188 8.242 1 97.81 43 ASN B CA 1
ATOM 2489 C C . ASN B 1 43 ? -5.258 -26.125 7.301 1 97.81 43 ASN B C 1
ATOM 2491 O O . ASN B 1 43 ? -6.406 -26.234 6.875 1 97.81 43 ASN B O 1
ATOM 2495 N N . LEU B 1 44 ? -4.48 -25.141 6.93 1 98.56 44 LEU B N 1
ATOM 2496 C CA . LEU B 1 44 ? -4.98 -24.031 6.109 1 98.56 44 LEU B CA 1
ATOM 2497 C C . LEU B 1 44 ? -5.102 -24.453 4.648 1 98.56 44 LEU B C 1
ATOM 2499 O O . LEU B 1 44 ? -5.832 -23.828 3.879 1 98.56 44 LEU B O 1
ATOM 2503 N N . ALA B 1 45 ? -4.402 -25.5 4.223 1 98.19 45 ALA B N 1
ATOM 2504 C CA . ALA B 1 45 ? -4.504 -25.984 2.85 1 98.19 45 ALA B CA 1
ATOM 2505 C C . ALA B 1 45 ? -5.809 -26.75 2.633 1 98.19 45 ALA B C 1
ATOM 2507 O O . ALA B 1 45 ? -6.199 -27.016 1.493 1 98.19 45 ALA B O 1
ATOM 2508 N N . GLN B 1 46 ? -6.438 -27.234 3.734 1 97.44 46 GLN B N 1
ATOM 2509 C CA . GLN B 1 46 ? -7.738 -27.891 3.746 1 97.44 46 GLN B CA 1
ATOM 2510 C C . GLN B 1 46 ? -7.762 -29.078 2.793 1 97.44 46 GLN B C 1
ATOM 2512 O O . GLN B 1 46 ? -8.695 -29.234 2.002 1 97.44 46 GLN B O 1
ATOM 2517 N N . GLY B 1 47 ? -6.695 -29.812 2.762 1 97.25 47 GLY B N 1
ATOM 2518 C CA . GLY B 1 47 ? -6.605 -31.047 2.016 1 97.25 47 GLY B CA 1
ATOM 2519 C C . GLY B 1 47 ? -6.262 -30.844 0.553 1 97.25 47 GLY B C 1
ATOM 2520 O O . GLY B 1 47 ? -6.215 -31.812 -0.218 1 97.25 47 GLY B O 1
ATOM 2521 N N . GLY B 1 48 ? -6.043 -29.562 0.119 1 98.44 48 GLY B N 1
ATOM 2522 C CA . GLY B 1 48 ? -5.648 -29.312 -1.256 1 98.44 48 GLY B CA 1
ATOM 2523 C C . GLY B 1 48 ? -4.258 -29.812 -1.585 1 98.44 48 GLY B C 1
ATOM 2524 O O . GLY B 1 48 ? -3.43 -30 -0.69 1 98.44 48 GLY B O 1
ATOM 2525 N N . PRO B 1 49 ? -3.982 -30.125 -2.826 1 98.38 49 PRO B N 1
ATOM 2526 C CA . PRO B 1 49 ? -2.676 -30.672 -3.211 1 98.38 49 PRO B CA 1
ATOM 2527 C C . PRO B 1 49 ? -1.546 -29.656 -3.049 1 98.38 49 PRO B C 1
ATOM 2529 O O . PRO B 1 49 ? -1.774 -28.438 -3.152 1 98.38 49 PRO B O 1
ATOM 2532 N N . PRO B 1 50 ? -0.336 -30.109 -2.727 1 98.06 50 PRO B N 1
ATOM 2533 C CA . PRO B 1 50 ? 0.806 -29.188 -2.73 1 98.06 50 PRO B CA 1
ATOM 2534 C C . PRO B 1 50 ? 1.058 -28.578 -4.102 1 98.06 50 PRO B C 1
ATOM 2536 O O . PRO B 1 50 ? 0.67 -29.141 -5.125 1 98.06 50 PRO B O 1
ATOM 2539 N N . PRO B 1 51 ? 1.684 -27.375 -4.105 1 98.69 51 PRO B N 1
ATOM 2540 C CA . PRO B 1 51 ? 1.991 -26.766 -5.398 1 98.69 51 PRO B CA 1
ATOM 2541 C C . PRO B 1 51 ? 3.031 -27.547 -6.195 1 98.69 51 PRO B C 1
ATOM 2543 O O . PRO B 1 51 ? 3.871 -28.234 -5.609 1 98.69 51 PRO B O 1
ATOM 2546 N N . ALA B 1 52 ? 2.961 -27.422 -7.465 1 98.56 52 ALA B N 1
ATOM 2547 C CA . ALA B 1 52 ? 3.959 -28.031 -8.336 1 98.56 52 ALA B CA 1
ATOM 2548 C C . ALA B 1 52 ? 5.16 -27.109 -8.523 1 98.56 52 ALA B C 1
ATOM 2550 O O . ALA B 1 52 ? 5.016 -25.984 -8.984 1 98.56 52 ALA B O 1
ATOM 2551 N N . GLY B 1 53 ? 6.309 -27.531 -8.141 1 98.5 53 GLY B N 1
ATOM 2552 C CA . GLY B 1 53 ? 7.574 -27 -8.617 1 98.5 53 GLY B CA 1
ATOM 2553 C C . GLY B 1 53 ? 8.047 -25.781 -7.836 1 98.5 53 GLY B C 1
ATOM 2554 O O . GLY B 1 53 ? 9.062 -25.172 -8.18 1 98.5 53 GLY B O 1
ATOM 2555 N N . ALA B 1 54 ? 7.371 -25.312 -6.754 1 98.19 54 ALA B N 1
ATOM 2556 C CA . ALA B 1 54 ? 7.871 -24.219 -5.93 1 98.19 54 ALA B CA 1
ATOM 2557 C C . ALA B 1 54 ? 9.141 -24.625 -5.191 1 98.19 54 ALA B C 1
ATOM 2559 O O . ALA B 1 54 ? 9.266 -25.781 -4.746 1 98.19 54 ALA B O 1
ATOM 2560 N N . ARG B 1 55 ? 10.094 -23.734 -5.035 1 98 55 ARG B N 1
ATOM 2561 C CA . ARG B 1 55 ? 11.344 -24.094 -4.363 1 98 55 ARG B CA 1
ATOM 2562 C C . ARG B 1 55 ? 11.969 -22.875 -3.701 1 98 55 ARG B C 1
ATOM 2564 O O . ARG B 1 55 ? 11.484 -21.75 -3.859 1 98 55 ARG B O 1
ATOM 2571 N N . LYS B 1 56 ? 12.977 -23.141 -2.928 1 98.88 56 LYS B N 1
ATOM 2572 C CA . LYS B 1 56 ? 13.742 -22.078 -2.266 1 98.88 56 LYS B CA 1
ATOM 2573 C C . LYS B 1 56 ? 14.445 -21.188 -3.285 1 98.88 56 LYS B C 1
ATOM 2575 O O . LYS B 1 56 ? 15.078 -21.688 -4.219 1 98.88 56 LYS B O 1
ATOM 2580 N N . ALA B 1 57 ? 14.281 -19.906 -3.152 1 98.94 57 ALA B N 1
ATOM 2581 C CA . ALA B 1 57 ? 14.93 -18.953 -4.047 1 98.94 57 ALA B CA 1
ATOM 2582 C C . ALA B 1 57 ? 16.266 -18.484 -3.479 1 98.94 57 ALA B C 1
ATOM 2584 O O . ALA B 1 57 ? 16.484 -18.516 -2.264 1 98.94 57 ALA B O 1
ATOM 2585 N N . ASN B 1 58 ? 17.219 -18.156 -4.348 1 98.94 58 ASN B N 1
ATOM 2586 C CA . ASN B 1 58 ? 18.484 -17.547 -3.951 1 98.94 58 ASN B CA 1
ATOM 2587 C C . ASN B 1 58 ? 18.328 -16.047 -3.73 1 98.94 58 ASN B C 1
ATOM 2589 O O . ASN B 1 58 ? 18.641 -15.242 -4.617 1 98.94 58 ASN B O 1
ATOM 2593 N N . LEU B 1 59 ? 17.969 -15.648 -2.537 1 98.94 59 LEU B N 1
ATOM 2594 C CA . LEU B 1 59 ? 17.625 -14.258 -2.232 1 98.94 59 LEU B CA 1
ATOM 2595 C C . LEU B 1 59 ? 18.766 -13.586 -1.467 1 98.94 59 LEU B C 1
ATOM 2597 O O . LEU B 1 59 ? 19.391 -14.203 -0.611 1 98.94 59 LEU B O 1
ATOM 2601 N N . ASP B 1 60 ? 19.031 -12.359 -1.774 1 98.75 60 ASP B N 1
ATOM 2602 C CA . ASP B 1 60 ? 20.062 -11.625 -1.06 1 98.75 60 ASP B CA 1
ATOM 2603 C C . ASP B 1 60 ? 19.578 -11.18 0.315 1 98.75 60 ASP B C 1
ATOM 2605 O O . ASP B 1 60 ? 18.422 -11.414 0.674 1 98.75 60 ASP B O 1
ATOM 2609 N N . ILE B 1 61 ? 20.406 -10.531 1.1 1 98.25 61 ILE B N 1
ATOM 2610 C CA . ILE B 1 61 ? 20.203 -10.281 2.521 1 98.25 61 ILE B CA 1
ATOM 2611 C C . ILE B 1 61 ? 19.109 -9.234 2.709 1 98.25 61 ILE B C 1
ATOM 2613 O O . ILE B 1 61 ? 18.484 -9.164 3.768 1 98.25 61 ILE B O 1
ATOM 2617 N N . LEU B 1 62 ? 18.844 -8.344 1.706 1 98.5 62 LEU B N 1
ATOM 2618 C CA . LEU B 1 62 ? 17.766 -7.348 1.789 1 98.5 62 LEU B CA 1
ATOM 2619 C C . LEU B 1 62 ? 16.422 -7.98 1.485 1 98.5 62 LEU B C 1
ATOM 2621 O O . LEU B 1 62 ? 15.445 -7.762 2.219 1 98.5 62 LEU B O 1
ATOM 2625 N N . VAL B 1 63 ? 16.359 -8.773 0.417 1 98.88 63 VAL B N 1
ATOM 2626 C CA . VAL B 1 63 ? 15.094 -9.25 -0.132 1 98.88 63 VAL B CA 1
ATOM 2627 C C . VAL B 1 63 ? 14.609 -10.453 0.674 1 98.88 63 VAL B C 1
ATOM 2629 O O . VAL B 1 63 ? 13.398 -10.625 0.877 1 98.88 63 VAL B O 1
ATOM 2632 N N . ALA B 1 64 ? 15.453 -11.281 1.205 1 98.88 64 ALA B N 1
ATOM 2633 C CA . ALA B 1 64 ? 15.109 -12.523 1.882 1 98.88 64 ALA B CA 1
ATOM 2634 C C . ALA B 1 64 ? 14.164 -12.266 3.055 1 98.88 64 ALA B C 1
ATOM 2636 O O . ALA B 1 64 ? 13.094 -12.875 3.148 1 98.88 64 ALA B O 1
ATOM 2637 N N . PRO B 1 65 ? 14.492 -11.383 3.957 1 98.88 65 PRO B N 1
ATOM 2638 C CA . PRO B 1 65 ? 13.57 -11.172 5.074 1 98.88 65 PRO B CA 1
ATOM 2639 C C . PRO B 1 65 ? 12.25 -10.555 4.633 1 98.88 65 PRO B C 1
ATOM 2641 O O . PRO B 1 65 ? 11.211 -10.812 5.246 1 98.88 65 PRO B O 1
ATOM 2644 N N . ILE B 1 66 ? 12.242 -9.719 3.576 1 98.94 66 ILE B N 1
ATOM 2645 C CA . ILE B 1 66 ? 11.016 -9.109 3.068 1 98.94 66 ILE B CA 1
ATOM 2646 C C . ILE B 1 66 ? 10.094 -10.195 2.525 1 98.94 66 ILE B C 1
ATOM 2648 O O . ILE B 1 66 ? 8.898 -10.211 2.83 1 98.94 66 ILE B O 1
ATOM 2652 N N . ILE B 1 67 ? 10.656 -11.133 1.76 1 98.94 67 ILE B N 1
ATOM 2653 C CA . ILE B 1 67 ? 9.859 -12.211 1.177 1 98.94 67 ILE B CA 1
ATOM 2654 C C . ILE B 1 67 ? 9.367 -13.148 2.279 1 98.94 67 ILE B C 1
ATOM 2656 O O . ILE B 1 67 ? 8.25 -13.664 2.209 1 98.94 67 ILE B O 1
ATOM 2660 N N . LYS B 1 68 ? 10.164 -13.383 3.262 1 98.94 68 LYS B N 1
ATOM 2661 C CA . LYS B 1 68 ? 9.711 -14.164 4.41 1 98.94 68 LYS B CA 1
ATOM 2662 C C . LYS B 1 68 ? 8.539 -13.484 5.109 1 98.94 68 LYS B C 1
ATOM 2664 O O . LYS B 1 68 ? 7.578 -14.148 5.508 1 98.94 68 LYS B O 1
ATOM 2669 N N . GLU B 1 69 ? 8.641 -12.211 5.301 1 98.94 69 GLU B N 1
ATOM 2670 C CA . GLU B 1 69 ? 7.523 -11.453 5.863 1 98.94 69 GLU B CA 1
ATOM 2671 C C . GLU B 1 69 ? 6.262 -11.625 5.023 1 98.94 69 GLU B C 1
ATOM 2673 O O . GLU B 1 69 ? 5.184 -11.875 5.559 1 98.94 69 GLU B O 1
ATOM 2678 N N . PHE B 1 70 ? 6.383 -11.453 3.682 1 98.94 70 PHE B N 1
ATOM 2679 C CA . PHE B 1 70 ? 5.25 -11.641 2.789 1 98.94 70 PHE B CA 1
ATOM 2680 C C . PHE B 1 70 ? 4.645 -13.031 2.969 1 98.94 70 PHE B C 1
ATOM 2682 O O . PHE B 1 70 ? 3.424 -13.188 2.998 1 98.94 70 PHE B O 1
ATOM 2689 N N . ALA B 1 71 ? 5.527 -14.016 3.055 1 98.94 71 ALA B N 1
ATOM 2690 C CA . ALA B 1 71 ? 5.086 -15.398 3.221 1 98.94 71 ALA B CA 1
ATOM 2691 C C . ALA B 1 71 ? 4.18 -15.547 4.441 1 98.94 71 ALA B C 1
ATOM 2693 O O . ALA B 1 71 ? 3.068 -16.062 4.336 1 98.94 71 ALA B O 1
ATOM 2694 N N . TYR B 1 72 ? 4.633 -15.055 5.52 1 98.94 72 TYR B N 1
ATOM 2695 C CA . TYR B 1 72 ? 3.873 -15.211 6.754 1 98.94 72 TYR B CA 1
ATOM 2696 C C . TYR B 1 72 ? 2.65 -14.297 6.762 1 98.94 72 TYR B C 1
ATOM 2698 O O . TYR B 1 72 ? 1.62 -14.641 7.348 1 98.94 72 TYR B O 1
ATOM 2706 N N . GLN B 1 73 ? 2.705 -13.148 6.129 1 98.94 73 GLN B N 1
ATOM 2707 C CA . GLN B 1 73 ? 1.512 -12.328 5.945 1 98.94 73 GLN B CA 1
ATOM 2708 C C . GLN B 1 73 ? 0.41 -13.109 5.238 1 98.94 73 GLN B C 1
ATOM 2710 O O . GLN B 1 73 ? -0.756 -13.047 5.633 1 98.94 73 GLN B O 1
ATOM 2715 N N . GLU B 1 74 ? 0.792 -13.859 4.195 1 98.94 74 GLU B N 1
ATOM 2716 C CA . GLU B 1 74 ? -0.204 -14.617 3.445 1 98.94 74 GLU B CA 1
ATOM 2717 C C . GLU B 1 74 ? -0.804 -15.734 4.297 1 98.94 74 GLU B C 1
ATOM 2719 O O . GLU B 1 74 ? -1.98 -16.078 4.145 1 98.94 74 GLU B O 1
ATOM 2724 N N . VAL B 1 75 ? 0.046 -16.344 5.16 1 98.94 75 VAL B N 1
ATOM 2725 C CA . VAL B 1 75 ? -0.48 -17.344 6.086 1 98.94 75 VAL B CA 1
ATOM 2726 C C . VAL B 1 75 ? -1.563 -16.719 6.961 1 98.94 75 VAL B C 1
ATOM 2728 O O . VAL B 1 75 ? -2.648 -17.281 7.113 1 98.94 75 VAL B O 1
ATOM 2731 N N . GLY B 1 76 ? -1.249 -15.57 7.504 1 98.94 76 GLY B N 1
ATOM 2732 C CA . GLY B 1 76 ? -2.23 -14.852 8.305 1 98.94 76 GLY B CA 1
ATOM 2733 C C . GLY B 1 76 ? -3.477 -14.477 7.523 1 98.94 76 GLY B C 1
ATOM 2734 O O . GLY B 1 76 ? -4.59 -14.547 8.047 1 98.94 76 GLY B O 1
ATOM 2735 N N . HIS B 1 77 ? -3.332 -14.07 6.246 1 98.94 77 HIS B N 1
ATOM 2736 C CA . HIS B 1 77 ? -4.469 -13.727 5.398 1 98.94 77 HIS B CA 1
ATOM 2737 C C . HIS B 1 77 ? -5.406 -14.914 5.227 1 98.94 77 HIS B C 1
ATOM 2739 O O . HIS B 1 77 ? -6.621 -14.781 5.371 1 98.94 77 HIS B O 1
ATOM 2745 N N . ILE B 1 78 ? -4.824 -16.078 4.848 1 98.94 78 ILE B N 1
ATOM 2746 C CA . ILE B 1 78 ? -5.629 -17.266 4.652 1 98.94 78 ILE B CA 1
ATOM 2747 C C . ILE B 1 78 ? -6.363 -17.609 5.949 1 98.94 78 ILE B C 1
ATOM 2749 O O . ILE B 1 78 ? -7.562 -17.906 5.934 1 98.94 78 ILE B O 1
ATOM 2753 N N . ARG B 1 79 ? -5.656 -17.547 7.086 1 98.81 79 ARG B N 1
ATOM 2754 C CA . ARG B 1 79 ? -6.258 -17.859 8.383 1 98.81 79 ARG B CA 1
ATOM 2755 C C . ARG B 1 79 ? -7.426 -16.922 8.672 1 98.81 79 ARG B C 1
ATOM 2757 O O . ARG B 1 79 ? -8.484 -17.375 9.117 1 98.81 79 ARG B O 1
ATOM 2764 N N . ALA B 1 80 ? -7.258 -15.656 8.484 1 98.81 80 ALA B N 1
ATOM 2765 C CA . ALA B 1 80 ? -8.305 -14.672 8.773 1 98.81 80 ALA B CA 1
ATOM 2766 C C . ALA B 1 80 ? -9.531 -14.906 7.898 1 98.81 80 ALA B C 1
ATOM 2768 O O . ALA B 1 80 ? -10.664 -14.82 8.375 1 98.81 80 ALA B O 1
ATOM 2769 N N . ILE B 1 81 ? -9.297 -15.188 6.594 1 98.81 81 ILE B N 1
ATOM 2770 C CA . ILE B 1 81 ? -10.398 -15.406 5.664 1 98.81 81 ILE B CA 1
ATOM 2771 C C . ILE B 1 81 ? -11.156 -16.672 6.059 1 98.81 81 ILE B C 1
ATOM 2773 O O . ILE B 1 81 ? -12.383 -16.656 6.184 1 98.81 81 ILE B O 1
ATOM 2777 N N . VAL B 1 82 ? -10.453 -17.766 6.293 1 98.5 82 VAL B N 1
ATOM 2778 C CA . VAL B 1 82 ? -11.07 -19.047 6.605 1 98.5 82 VAL B CA 1
ATOM 2779 C C . VAL B 1 82 ? -11.852 -18.938 7.91 1 98.5 82 VAL B C 1
ATOM 2781 O O . VAL B 1 82 ? -12.953 -19.484 8.023 1 98.5 82 VAL B O 1
ATOM 2784 N N . ARG B 1 83 ? -11.336 -18.234 8.867 1 97.56 83 ARG B N 1
ATOM 2785 C CA . ARG B 1 83 ? -12.008 -18.062 10.148 1 97.56 83 ARG B CA 1
ATOM 2786 C C . ARG B 1 83 ? -13.297 -17.25 9.984 1 97.56 83 ARG B C 1
ATOM 2788 O O . ARG B 1 83 ? -14.273 -17.484 10.695 1 97.56 83 ARG B O 1
ATOM 2795 N N . THR B 1 84 ? -13.297 -16.328 9.07 1 97.38 84 THR B N 1
ATOM 2796 C CA . THR B 1 84 ? -14.414 -15.398 8.945 1 97.38 84 THR B CA 1
ATOM 2797 C C . THR B 1 84 ? -15.516 -15.992 8.078 1 97.38 84 THR B C 1
ATOM 2799 O O . THR B 1 84 ? -16.703 -15.867 8.406 1 97.38 84 THR B O 1
ATOM 2802 N N . VAL B 1 85 ? -15.125 -16.688 6.938 1 97.56 85 VAL B N 1
ATOM 2803 C CA . VAL B 1 85 ? -16.172 -17.047 5.988 1 97.56 85 VAL B CA 1
ATOM 2804 C C . VAL B 1 85 ? -16.016 -18.516 5.578 1 97.56 85 VAL B C 1
ATOM 2806 O O . VAL B 1 85 ? -16.703 -18.984 4.676 1 97.56 85 VAL B O 1
ATOM 2809 N N . GLY B 1 86 ? -15.164 -19.266 6.152 1 97.12 86 GLY B N 1
ATOM 2810 C CA . GLY B 1 86 ? -14.852 -20.594 5.656 1 97.12 86 GLY B CA 1
ATOM 2811 C C . GLY B 1 86 ? -13.969 -20.578 4.422 1 97.12 86 GLY B C 1
ATOM 2812 O O . GLY B 1 86 ? -13.656 -19.5 3.893 1 97.12 86 GLY B O 1
ATOM 2813 N N . GLY B 1 87 ? -13.547 -21.688 4.055 1 97.44 87 GLY B N 1
ATOM 2814 C CA . GLY B 1 87 ? -12.648 -21.781 2.916 1 97.44 87 GLY B CA 1
ATOM 2815 C C . GLY B 1 87 ? -12.938 -22.969 2.02 1 97.44 87 GLY B C 1
ATOM 2816 O O . GLY B 1 87 ? -14.062 -23.484 2.004 1 97.44 87 GLY B O 1
ATOM 2817 N N . PHE B 1 88 ? -12.117 -23.25 1.122 1 98.38 88 PHE B N 1
ATOM 2818 C CA . PHE B 1 88 ? -12.086 -24.422 0.258 1 98.38 88 PHE B CA 1
ATOM 2819 C C . PHE B 1 88 ? -10.672 -24.953 0.111 1 98.38 88 PHE B C 1
ATOM 2821 O O . PHE B 1 88 ? -9.703 -24.281 0.449 1 98.38 88 PHE B O 1
ATOM 2828 N N . PRO B 1 89 ? -10.555 -26.188 -0.325 1 98.62 89 PRO B N 1
ATOM 2829 C CA . PRO B 1 89 ? -9.211 -26.75 -0.494 1 98.62 89 PRO B CA 1
ATOM 2830 C C . PRO B 1 89 ? -8.344 -25.938 -1.447 1 98.62 89 PRO B C 1
ATOM 2832 O O . PRO B 1 89 ? -8.828 -25.453 -2.471 1 98.62 89 PRO B O 1
ATOM 2835 N N . ARG B 1 90 ? -7.102 -25.75 -1.045 1 98.81 90 ARG B N 1
ATOM 2836 C CA . ARG B 1 90 ? -6.125 -25.109 -1.925 1 98.81 90 ARG B CA 1
ATOM 2837 C C . ARG B 1 90 ? -6.156 -25.734 -3.316 1 98.81 90 ARG B C 1
ATOM 2839 O O . ARG B 1 90 ? -6.074 -26.953 -3.459 1 98.81 90 ARG B O 1
ATOM 2846 N N . PRO B 1 91 ? -6.289 -24.922 -4.379 1 98.62 91 PRO B N 1
ATOM 2847 C CA . PRO B 1 91 ? -6.211 -25.469 -5.734 1 98.62 91 PRO B CA 1
ATOM 2848 C C . PRO B 1 91 ? -4.801 -25.922 -6.105 1 98.62 91 PRO B C 1
ATOM 2850 O O . PRO B 1 91 ? -3.824 -25.484 -5.488 1 98.62 91 PRO B O 1
ATOM 2853 N N . LEU B 1 92 ? -4.695 -26.859 -7.078 1 98.62 92 LEU B N 1
ATOM 2854 C CA . LEU B 1 92 ? -3.373 -27.156 -7.617 1 98.62 92 LEU B CA 1
ATOM 2855 C C . LEU B 1 92 ? -2.744 -25.906 -8.234 1 98.62 92 LEU B C 1
ATOM 2857 O O . LEU B 1 92 ? -3.357 -25.25 -9.078 1 98.62 92 LEU B O 1
ATOM 2861 N N . LEU B 1 93 ? -1.572 -25.594 -7.77 1 98.88 93 LEU B N 1
ATOM 2862 C CA . LEU B 1 93 ? -0.826 -24.438 -8.266 1 98.88 93 LEU B CA 1
ATOM 2863 C C . LEU B 1 93 ? 0.405 -24.891 -9.047 1 98.88 93 LEU B C 1
ATOM 2865 O O . LEU B 1 93 ? 1.098 -25.828 -8.641 1 98.88 93 LEU B O 1
ATOM 2869 N N . ASN B 1 94 ? 0.588 -24.344 -10.18 1 98.88 94 ASN B N 1
ATOM 2870 C CA . ASN B 1 94 ? 1.785 -24.562 -10.984 1 98.88 94 ASN B CA 1
ATOM 2871 C C . ASN B 1 94 ? 2.812 -23.453 -10.781 1 98.88 94 ASN B C 1
ATOM 2873 O O . ASN B 1 94 ? 2.754 -22.422 -11.453 1 98.88 94 ASN B O 1
ATOM 2877 N N . LEU B 1 95 ? 3.803 -23.734 -9.93 1 98.88 95 LEU B N 1
ATOM 2878 C CA . LEU B 1 95 ? 4.836 -22.75 -9.602 1 98.88 95 LEU B CA 1
ATOM 2879 C C . LEU B 1 95 ? 6.203 -23.234 -10.086 1 98.88 95 LEU B C 1
ATOM 2881 O O . LEU B 1 95 ? 7.227 -22.875 -9.5 1 98.88 95 LEU B O 1
ATOM 2885 N N . ARG B 1 96 ? 6.16 -24.094 -11.125 1 98.75 96 ARG B N 1
ATOM 2886 C CA . ARG B 1 96 ? 7.387 -24.547 -11.758 1 98.75 96 ARG B CA 1
ATOM 2887 C C . ARG B 1 96 ? 8.094 -23.406 -12.484 1 98.75 96 ARG B C 1
ATOM 2889 O O . ARG B 1 96 ? 7.441 -22.547 -13.07 1 98.75 96 ARG B O 1
ATOM 2896 N N . ARG B 1 97 ? 9.43 -23.422 -12.461 1 98.5 97 ARG B N 1
ATOM 2897 C CA . ARG B 1 97 ? 10.195 -22.406 -13.188 1 98.5 97 ARG B CA 1
ATOM 2898 C C . ARG B 1 97 ? 9.844 -22.422 -14.672 1 98.5 97 ARG B C 1
ATOM 2900 O O . ARG B 1 97 ? 9.836 -21.375 -15.32 1 98.5 97 ARG B O 1
ATOM 2907 N N . GLN B 1 98 ? 9.453 -23.562 -15.273 1 98.5 98 GLN B N 1
ATOM 2908 C CA . GLN B 1 98 ? 9.078 -23.672 -16.688 1 98.5 98 GLN B CA 1
ATOM 2909 C C . GLN B 1 98 ? 7.824 -22.859 -16.984 1 98.5 98 GLN B C 1
ATOM 2911 O O . GLN B 1 98 ? 7.688 -22.281 -18.062 1 98.5 98 GLN B O 1
ATOM 2916 N N . ASN B 1 99 ? 6.926 -22.891 -16.047 1 98.5 99 ASN B N 1
ATOM 2917 C CA . ASN B 1 99 ? 5.715 -22.094 -16.219 1 98.5 99 ASN B CA 1
ATOM 2918 C C . ASN B 1 99 ? 6.023 -20.609 -16.234 1 98.5 99 ASN B C 1
ATOM 2920 O O . ASN B 1 99 ? 5.484 -19.859 -17.047 1 98.5 99 ASN B O 1
ATOM 2924 N N . PHE B 1 100 ? 6.855 -20.125 -15.305 1 98.56 100 PHE B N 1
ATOM 2925 C CA . PHE B 1 100 ? 7.273 -18.734 -15.281 1 98.56 100 PHE B CA 1
ATOM 2926 C C . PHE B 1 100 ? 8.023 -18.359 -16.562 1 98.56 100 PHE B C 1
ATOM 2928 O O . PHE B 1 100 ? 7.848 -17.281 -17.094 1 98.56 100 PHE B O 1
ATOM 2935 N N . ALA B 1 101 ? 8.883 -19.266 -17 1 98.62 101 ALA B N 1
ATOM 2936 C CA . ALA B 1 101 ? 9.625 -19.031 -18.234 1 98.62 101 ALA B CA 1
ATOM 2937 C C . ALA B 1 101 ? 8.672 -18.75 -19.391 1 98.62 101 ALA B C 1
ATOM 2939 O O . ALA B 1 101 ? 8.898 -17.828 -20.188 1 98.62 101 ALA B O 1
ATOM 2940 N N . LYS B 1 102 ? 7.672 -19.562 -19.516 1 98.12 102 LYS B N 1
ATOM 2941 C CA . LYS B 1 102 ? 6.695 -19.391 -20.578 1 98.12 102 LYS B CA 1
ATOM 2942 C C . LYS B 1 102 ? 5.992 -18.031 -20.453 1 98.12 102 LYS B C 1
ATOM 2944 O O . LYS B 1 102 ? 5.762 -17.359 -21.453 1 98.12 102 LYS B O 1
ATOM 2949 N N . PHE B 1 103 ? 5.586 -17.688 -19.266 1 97.31 103 PHE B N 1
ATOM 2950 C CA . PHE B 1 103 ? 4.914 -16.422 -19.031 1 97.31 103 PHE B CA 1
ATOM 2951 C C . PHE B 1 103 ? 5.809 -15.25 -19.422 1 97.31 103 PHE B C 1
ATOM 2953 O O . PHE B 1 103 ? 5.355 -14.312 -20.078 1 97.31 103 PHE B O 1
ATOM 2960 N N . PHE B 1 104 ? 7.062 -15.258 -19 1 98.5 104 PHE B N 1
ATOM 2961 C CA . PHE B 1 104 ? 7.984 -14.156 -19.25 1 98.5 104 PHE B CA 1
ATOM 2962 C C . PHE B 1 104 ? 8.328 -14.07 -20.734 1 98.5 104 PHE B C 1
ATOM 2964 O O . PHE B 1 104 ? 8.508 -12.977 -21.281 1 98.5 104 PHE B O 1
ATOM 2971 N N . ASP B 1 105 ? 8.445 -15.258 -21.422 1 98.81 105 ASP B N 1
ATOM 2972 C CA . ASP B 1 105 ? 8.609 -15.242 -22.875 1 98.81 105 ASP B CA 1
ATOM 2973 C C . ASP B 1 105 ? 7.449 -14.508 -23.547 1 98.81 105 ASP B C 1
ATOM 2975 O O . ASP B 1 105 ? 7.664 -13.688 -24.438 1 98.81 105 ASP B O 1
ATOM 2979 N N . GLU B 1 106 ? 6.27 -14.859 -23.125 1 98.56 106 GLU B N 1
ATOM 2980 C CA . GLU B 1 106 ? 5.09 -14.203 -23.688 1 98.56 106 GLU B CA 1
ATOM 2981 C C . GLU B 1 106 ? 5.105 -12.703 -23.406 1 98.56 106 GLU B C 1
ATOM 2983 O O . GLU B 1 106 ? 4.762 -11.898 -24.281 1 98.56 106 GLU B O 1
ATOM 2988 N N . ALA B 1 107 ? 5.473 -12.305 -22.219 1 98.5 107 ALA B N 1
ATOM 2989 C CA . ALA B 1 107 ? 5.488 -10.898 -21.828 1 98.5 107 ALA B CA 1
ATOM 2990 C C . ALA B 1 107 ? 6.473 -10.094 -22.672 1 98.5 107 ALA B C 1
ATOM 2992 O O . ALA B 1 107 ? 6.156 -8.992 -23.125 1 98.5 107 ALA B O 1
ATOM 2993 N N . VAL B 1 108 ? 7.629 -10.641 -22.906 1 98.5 108 VAL B N 1
ATOM 2994 C CA . VAL B 1 108 ? 8.664 -9.859 -23.562 1 98.5 108 VAL B CA 1
ATOM 2995 C C . VAL B 1 108 ? 8.539 -10.016 -25.078 1 98.5 108 VAL B C 1
ATOM 2997 O O . VAL B 1 108 ? 9.102 -9.219 -25.844 1 98.5 108 VAL B O 1
ATOM 3000 N N . GLY B 1 109 ? 7.805 -11.125 -25.594 1 98.25 109 GLY B N 1
ATOM 3001 C CA . GLY B 1 109 ? 7.516 -11.289 -27.016 1 98.25 109 GLY B CA 1
ATOM 3002 C C . GLY B 1 109 ? 8.555 -12.117 -27.75 1 98.25 109 GLY B C 1
ATOM 3003 O O . GLY B 1 109 ? 8.555 -12.18 -28.969 1 98.25 109 GLY B O 1
ATOM 3004 N N . PHE B 1 110 ? 9.555 -12.664 -27.062 1 98.19 110 PHE B N 1
ATOM 3005 C CA . PHE B 1 110 ? 10.562 -13.57 -27.609 1 98.19 110 PHE B CA 1
ATOM 3006 C C . PHE B 1 110 ? 11.047 -14.547 -26.547 1 98.19 110 PHE B C 1
ATOM 3008 O O . PHE B 1 110 ? 10.688 -14.43 -25.375 1 98.19 110 PHE B O 1
ATOM 3015 N N . THR B 1 111 ? 11.797 -15.562 -26.953 1 98.44 111 THR B N 1
ATOM 3016 C CA . THR B 1 111 ? 12.297 -16.578 -26.047 1 98.44 111 THR B CA 1
ATOM 3017 C C . THR B 1 111 ? 13.531 -16.078 -25.297 1 98.44 111 THR B C 1
ATOM 3019 O O . THR B 1 111 ? 14.539 -15.742 -25.906 1 98.44 111 THR B O 1
ATOM 3022 N N . LEU B 1 112 ? 13.422 -16.062 -24.016 1 98.62 112 LEU B N 1
ATOM 3023 C CA . LEU B 1 112 ? 14.57 -15.695 -23.188 1 98.62 112 LEU B CA 1
ATOM 3024 C C . LEU B 1 112 ? 15.539 -16.875 -23.062 1 98.62 112 LEU B C 1
ATOM 3026 O O . LEU B 1 112 ? 15.117 -18 -22.844 1 98.62 112 LEU B O 1
ATOM 3030 N N . ILE B 1 113 ? 16.844 -16.656 -23.188 1 98.19 113 ILE B N 1
ATOM 3031 C CA . ILE B 1 113 ? 17.906 -17.656 -23.078 1 98.19 113 ILE B CA 1
ATOM 3032 C C . ILE B 1 113 ? 18.922 -17.219 -22.047 1 98.19 113 ILE B C 1
ATOM 3034 O O . ILE B 1 113 ? 19.594 -16.203 -22.203 1 98.19 113 ILE B O 1
ATOM 3038 N N . PRO B 1 114 ? 19.172 -18.016 -21.078 1 98.25 114 PRO B N 1
ATOM 3039 C CA . PRO B 1 114 ? 18.422 -19.188 -20.656 1 98.25 114 PRO B CA 1
ATOM 3040 C C . PRO B 1 114 ? 16.984 -18.859 -20.25 1 98.25 114 PRO B C 1
ATOM 3042 O O . PRO B 1 114 ? 16.625 -17.688 -20.125 1 98.25 114 PRO B O 1
ATOM 3045 N N . PRO B 1 115 ? 16.125 -19.906 -20.094 1 98.69 115 PRO B N 1
ATOM 3046 C CA . PRO B 1 115 ? 14.758 -19.641 -19.672 1 98.69 115 PRO B CA 1
ATOM 3047 C C . PRO B 1 115 ? 14.688 -18.906 -18.344 1 98.69 115 PRO B C 1
ATOM 3049 O O . PRO B 1 115 ? 15.477 -19.188 -17.438 1 98.69 115 PRO B O 1
ATOM 3052 N N . PHE B 1 116 ? 13.773 -17.969 -18.266 1 98.69 116 PHE B N 1
ATOM 3053 C CA . PHE B 1 116 ? 13.602 -17.203 -17.047 1 98.69 116 PHE B CA 1
ATOM 3054 C C . PHE B 1 116 ? 13.367 -18.125 -15.852 1 98.69 116 PHE B C 1
ATOM 3056 O O . PHE B 1 116 ? 12.562 -19.047 -15.93 1 98.69 116 PHE B O 1
ATOM 3063 N N . ASP B 1 117 ? 14.047 -17.922 -14.773 1 98.75 117 ASP B N 1
ATOM 3064 C CA . ASP B 1 117 ? 13.922 -18.672 -13.523 1 98.75 117 ASP B CA 1
ATOM 3065 C C . ASP B 1 117 ? 13.68 -17.734 -12.352 1 98.75 117 ASP B C 1
ATOM 3067 O O . ASP B 1 117 ? 14.594 -17.031 -11.906 1 98.75 117 ASP B O 1
ATOM 3071 N N . PRO B 1 11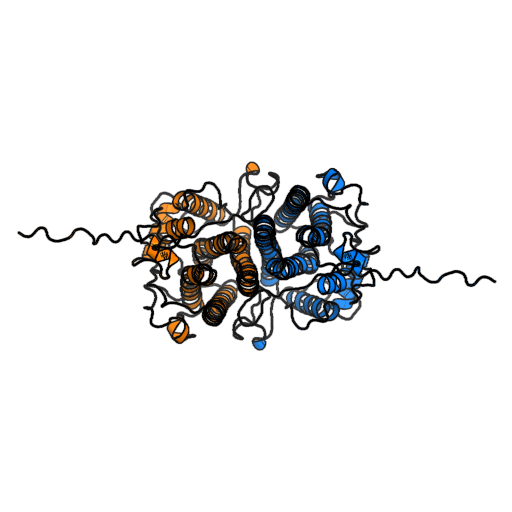8 ? 12.477 -17.734 -11.805 1 98.75 118 PRO B N 1
ATOM 3072 C CA . PRO B 1 118 ? 12.172 -16.797 -10.711 1 98.75 118 PRO B CA 1
ATOM 3073 C C . PRO B 1 118 ? 13 -17.078 -9.461 1 98.75 118 PRO B C 1
ATOM 3075 O O . PRO B 1 118 ? 13.164 -16.188 -8.617 1 98.75 118 PRO B O 1
ATOM 3078 N N . TYR B 1 119 ? 13.539 -18.25 -9.336 1 98.88 119 TYR B N 1
ATOM 3079 C CA . TYR B 1 119 ? 14.172 -18.672 -8.086 1 98.88 119 TYR B CA 1
ATOM 3080 C C . TYR B 1 119 ? 15.68 -18.438 -8.141 1 98.88 119 TYR B C 1
ATOM 3082 O O . TYR B 1 119 ? 16.391 -18.719 -7.172 1 98.88 119 TYR B O 1
ATOM 3090 N N . ALA B 1 120 ? 16.188 -17.906 -9.234 1 98.69 120 ALA B N 1
ATOM 3091 C CA . ALA B 1 120 ? 17.625 -17.828 -9.492 1 98.69 120 ALA B CA 1
ATOM 3092 C C . ALA B 1 120 ? 18.281 -16.766 -8.617 1 98.69 120 ALA B C 1
ATOM 3094 O O . ALA B 1 120 ? 19.438 -16.922 -8.219 1 98.69 120 ALA B O 1
ATOM 3095 N N . ASN B 1 121 ? 17.641 -15.688 -8.43 1 98.62 121 ASN B N 1
ATOM 3096 C CA . ASN B 1 121 ? 18.188 -14.562 -7.68 1 98.62 121 ASN B CA 1
ATOM 3097 C C . ASN B 1 121 ? 17.109 -13.578 -7.27 1 98.62 121 ASN B C 1
ATOM 3099 O O . ASN B 1 121 ? 15.938 -13.75 -7.633 1 98.62 121 ASN B O 1
ATOM 3103 N N . SER B 1 122 ? 17.453 -12.539 -6.566 1 98.75 122 SER B N 1
ATOM 3104 C CA . SER B 1 122 ? 16.5 -11.602 -5.992 1 98.75 122 SER B CA 1
ATOM 3105 C C . SER B 1 122 ? 15.773 -10.82 -7.078 1 98.75 122 SER B C 1
ATOM 3107 O O . SER B 1 122 ? 14.562 -10.602 -6.988 1 98.75 122 SER B O 1
ATOM 3109 N N . ILE B 1 123 ? 16.438 -10.328 -8.078 1 98.75 123 ILE B N 1
ATOM 3110 C CA . ILE B 1 123 ? 15.812 -9.516 -9.117 1 98.75 123 ILE B CA 1
ATOM 3111 C C . ILE B 1 123 ? 14.773 -10.344 -9.867 1 98.75 123 ILE B C 1
ATOM 3113 O O . ILE B 1 123 ? 13.656 -9.891 -10.102 1 98.75 123 ILE B O 1
ATOM 3117 N N . ASN B 1 124 ? 15.141 -11.602 -10.227 1 98.81 124 ASN B N 1
ATOM 3118 C CA . ASN B 1 124 ? 14.188 -12.484 -10.891 1 98.81 124 ASN B CA 1
ATOM 3119 C C . ASN B 1 124 ? 12.977 -12.758 -10.008 1 98.81 124 ASN B C 1
ATOM 3121 O O . ASN B 1 124 ? 11.844 -12.766 -10.492 1 98.81 124 ASN B O 1
ATOM 3125 N N . PHE B 1 125 ? 13.234 -13.023 -8.727 1 98.94 125 PHE B N 1
ATOM 3126 C CA . PHE B 1 125 ? 12.141 -13.328 -7.809 1 98.94 125 PHE B CA 1
ATOM 3127 C C . PHE B 1 125 ? 11.211 -12.133 -7.656 1 98.94 125 PHE B C 1
ATOM 3129 O O . PHE B 1 125 ? 9.984 -12.289 -7.602 1 98.94 125 PHE B O 1
ATOM 3136 N N . LEU B 1 126 ? 11.805 -10.906 -7.621 1 98.94 126 LEU B N 1
ATOM 3137 C CA . LEU B 1 126 ? 11 -9.688 -7.531 1 98.94 126 LEU B CA 1
ATOM 3138 C C . LEU B 1 126 ? 10.188 -9.484 -8.805 1 98.94 126 LEU B C 1
ATOM 3140 O O . LEU B 1 126 ? 9.016 -9.094 -8.742 1 98.94 126 LEU B O 1
ATOM 3144 N N . LEU B 1 127 ? 10.734 -9.703 -9.938 1 98.88 127 LEU B N 1
ATOM 3145 C CA . LEU B 1 127 ? 10 -9.578 -11.195 1 98.88 127 LEU B CA 1
ATOM 3146 C C . LEU B 1 127 ? 8.859 -10.586 -11.266 1 98.88 127 LEU B C 1
ATOM 3148 O O . LEU B 1 127 ? 7.766 -10.266 -11.727 1 98.88 127 LEU B O 1
ATOM 3152 N N . ALA B 1 128 ? 9.117 -11.812 -10.812 1 98.88 128 ALA B N 1
ATOM 3153 C CA . ALA B 1 128 ? 8.062 -12.82 -10.758 1 98.88 128 ALA B CA 1
ATOM 3154 C C . ALA B 1 128 ? 6.973 -12.414 -9.766 1 98.88 128 ALA B C 1
ATOM 3156 O O . ALA B 1 128 ? 5.781 -12.602 -10.031 1 98.88 128 ALA B O 1
ATOM 3157 N N . SER B 1 129 ? 7.383 -11.883 -8.602 1 98.81 129 SER B N 1
ATOM 3158 C CA . SER B 1 129 ? 6.441 -11.406 -7.598 1 98.81 129 SER B CA 1
ATOM 3159 C C . SER B 1 129 ? 5.578 -10.273 -8.141 1 98.81 129 SER B C 1
ATOM 3161 O O . SER B 1 129 ? 4.41 -10.133 -7.762 1 98.81 129 SER B O 1
ATOM 3163 N N . TYR B 1 130 ? 6.125 -9.438 -9.031 1 98.5 130 TYR B N 1
ATOM 3164 C CA . TYR B 1 130 ? 5.438 -8.32 -9.672 1 98.5 130 TYR B CA 1
ATOM 3165 C C . TYR B 1 130 ? 4.168 -8.797 -10.375 1 98.5 130 TYR B C 1
ATOM 3167 O O . TYR B 1 130 ? 3.219 -8.023 -10.539 1 98.5 130 TYR B O 1
ATOM 3175 N N . LEU B 1 131 ? 3.986 -10.086 -10.625 1 94.75 131 LEU B N 1
ATOM 3176 C CA . LEU B 1 131 ? 2.865 -10.664 -11.352 1 94.75 131 LEU B CA 1
ATOM 3177 C C . LEU B 1 131 ? 1.672 -10.891 -10.43 1 94.75 131 LEU B C 1
ATOM 3179 O O . LEU B 1 131 ? 0.537 -11.008 -10.898 1 94.75 131 LEU B O 1
ATOM 3183 N N . ILE B 1 132 ? 1.857 -10.883 -9.102 1 93.94 132 ILE B N 1
ATOM 3184 C CA . ILE B 1 132 ? 0.878 -11.602 -8.297 1 93.94 132 ILE B CA 1
ATOM 3185 C C . ILE B 1 132 ? 0.156 -10.633 -7.371 1 93.94 132 ILE B C 1
ATOM 3187 O O . ILE B 1 132 ? -1.047 -10.398 -7.516 1 93.94 132 ILE B O 1
ATOM 3191 N N . PRO B 1 133 ? 0.862 -9.867 -6.426 1 95.19 133 PRO B N 1
ATOM 3192 C CA . PRO B 1 133 ? 0.137 -9.055 -5.445 1 95.19 133 PRO B CA 1
ATOM 3193 C C . PRO B 1 133 ? -0.702 -7.953 -6.094 1 95.19 133 PRO B C 1
ATOM 3195 O O . PRO B 1 133 ? -1.759 -7.59 -5.57 1 95.19 133 PRO B O 1
ATOM 3198 N N . TYR B 1 134 ? -0.274 -7.449 -7.207 1 98.56 134 TYR B N 1
ATOM 3199 C CA . TYR B 1 134 ? -1.03 -6.387 -7.863 1 98.56 134 TYR B CA 1
ATOM 3200 C C . TYR B 1 134 ? -2.395 -6.891 -8.312 1 98.56 134 TYR B C 1
ATOM 3202 O O . TYR B 1 134 ? -3.383 -6.152 -8.266 1 98.56 134 TYR B O 1
ATOM 3210 N N . VAL B 1 135 ? -2.438 -8.109 -8.828 1 98.38 135 VAL B N 1
ATOM 3211 C CA . VAL B 1 135 ? -3.715 -8.695 -9.234 1 98.38 135 VAL B CA 1
ATOM 3212 C C . VAL B 1 135 ? -4.633 -8.805 -8.016 1 98.38 135 VAL B C 1
ATOM 3214 O O . VAL B 1 135 ? -5.828 -8.516 -8.102 1 98.38 135 VAL B O 1
ATOM 3217 N N . GLY B 1 136 ? -4.062 -9.219 -6.875 1 98.44 136 GLY B N 1
ATOM 3218 C CA . GLY B 1 136 ? -4.824 -9.273 -5.637 1 98.44 136 GLY B CA 1
ATOM 3219 C C . GLY B 1 136 ? -5.332 -7.918 -5.188 1 98.44 136 GLY B C 1
ATOM 3220 O O . GLY B 1 136 ? -6.477 -7.793 -4.746 1 98.44 136 GLY B O 1
ATOM 3221 N N . LEU B 1 137 ? -4.492 -6.914 -5.266 1 98.81 137 LEU B N 1
ATOM 3222 C CA . LEU B 1 137 ? -4.844 -5.543 -4.926 1 98.81 137 LEU B CA 1
ATOM 3223 C C . LEU B 1 137 ? -6.055 -5.074 -5.727 1 98.81 137 LEU B C 1
ATOM 3225 O O . LEU B 1 137 ? -7.043 -4.617 -5.152 1 98.81 137 LEU B O 1
ATOM 3229 N N . THR B 1 138 ? -6.012 -5.242 -7.051 1 98.88 138 THR B N 1
ATOM 3230 C CA . THR B 1 138 ? -7.098 -4.762 -7.902 1 98.88 138 THR B CA 1
ATOM 3231 C C . THR B 1 138 ? -8.359 -5.594 -7.691 1 98.88 138 THR B C 1
ATOM 3233 O O . THR B 1 138 ? -9.469 -5.098 -7.871 1 98.88 138 THR B O 1
ATOM 3236 N N . GLY B 1 139 ? -8.164 -6.883 -7.32 1 98.81 139 GLY B N 1
ATOM 3237 C CA . GLY B 1 139 ? -9.297 -7.715 -6.961 1 98.81 139 GLY B CA 1
ATOM 3238 C C . GLY B 1 139 ? -10.039 -7.219 -5.734 1 98.81 139 GLY B C 1
ATOM 3239 O O . GLY B 1 139 ? -11.273 -7.152 -5.73 1 98.81 139 GLY B O 1
ATOM 3240 N N . TYR B 1 140 ? -9.273 -6.887 -4.672 1 98.94 140 TYR B N 1
ATOM 3241 C CA . TYR B 1 140 ? -9.891 -6.395 -3.449 1 98.94 140 TYR B CA 1
ATOM 3242 C C . TYR B 1 140 ? -10.578 -5.051 -3.688 1 98.94 140 TYR B C 1
ATOM 3244 O O . TYR B 1 140 ? -11.648 -4.789 -3.145 1 98.94 140 TYR B O 1
ATOM 3252 N N . VAL B 1 141 ? -9.938 -4.168 -4.523 1 98.88 141 VAL B N 1
ATOM 3253 C CA . VAL B 1 141 ? -10.57 -2.902 -4.887 1 98.88 141 VAL B CA 1
ATOM 3254 C C . VAL B 1 141 ? -11.898 -3.17 -5.594 1 98.88 141 VAL B C 1
ATOM 3256 O O . VAL B 1 141 ? -12.891 -2.486 -5.34 1 98.88 141 VAL B O 1
ATOM 3259 N N . GLY B 1 142 ? -11.961 -4.172 -6.449 1 98.69 142 GLY B N 1
ATOM 3260 C CA . GLY B 1 142 ? -13.164 -4.516 -7.188 1 98.69 142 GLY B CA 1
ATOM 3261 C C . GLY B 1 142 ? -14.219 -5.199 -6.336 1 98.69 142 GLY B C 1
ATOM 3262 O O . GLY B 1 142 ? -15.414 -5.129 -6.637 1 98.69 142 GLY B O 1
ATOM 3263 N N . THR B 1 143 ? -13.844 -5.781 -5.254 1 98.69 143 THR B N 1
ATOM 3264 C CA . THR B 1 143 ? -14.727 -6.586 -4.422 1 98.69 143 THR B CA 1
ATOM 3265 C C . THR B 1 143 ? -15.484 -5.707 -3.428 1 98.69 143 THR B C 1
ATOM 3267 O O . THR B 1 143 ? -16.672 -5.922 -3.176 1 98.69 143 THR B O 1
ATOM 3270 N N . LEU B 1 144 ? -14.891 -4.711 -2.898 1 98.69 144 LEU B N 1
ATOM 3271 C CA . LEU B 1 144 ? -15.352 -3.955 -1.74 1 98.69 144 LEU B CA 1
ATOM 3272 C C . LEU B 1 144 ? -16.703 -3.314 -2.014 1 98.69 144 LEU B C 1
ATOM 3274 O O . LEU B 1 144 ? -17.609 -3.373 -1.174 1 98.69 144 LEU B O 1
ATOM 3278 N N . PRO B 1 145 ? -16.922 -2.744 -3.244 1 98 145 PRO B N 1
ATOM 3279 C CA . PRO B 1 145 ? -18.219 -2.084 -3.475 1 98 145 PRO B CA 1
ATOM 3280 C C . PRO B 1 145 ? -19.391 -3.061 -3.463 1 98 145 PRO B C 1
ATOM 3282 O O . PRO B 1 145 ? -20.547 -2.646 -3.303 1 98 145 PRO B O 1
ATOM 3285 N N . ASN B 1 146 ? -19.109 -4.363 -3.564 1 97.06 146 ASN B N 1
ATOM 3286 C CA . ASN B 1 146 ? -20.156 -5.359 -3.729 1 97.06 146 ASN B CA 1
ATOM 3287 C C . ASN B 1 146 ? -20.453 -6.094 -2.424 1 97.06 146 ASN B C 1
ATOM 3289 O O . ASN B 1 146 ? -21.344 -6.93 -2.361 1 97.06 146 ASN B O 1
ATOM 3293 N N . LEU B 1 147 ? -19.672 -5.758 -1.38 1 97.69 147 LEU B N 1
ATOM 3294 C CA . LEU B 1 147 ? -19.891 -6.395 -0.084 1 97.69 147 LEU B CA 1
ATOM 3295 C C . LEU B 1 147 ? -21.016 -5.711 0.678 1 97.69 147 LEU B C 1
ATOM 3297 O O . LEU B 1 147 ? -21.141 -4.488 0.641 1 97.69 147 LEU B O 1
ATOM 3301 N N . THR B 1 148 ? -21.797 -6.52 1.373 1 96.19 148 THR B N 1
ATOM 3302 C CA . THR B 1 148 ? -22.969 -5.984 2.045 1 96.19 148 THR B CA 1
ATOM 3303 C C . THR B 1 148 ? -22.734 -5.883 3.549 1 96.19 148 THR B C 1
ATOM 3305 O O . THR B 1 148 ? -23.156 -4.91 4.184 1 96.19 148 THR B O 1
ATOM 3308 N N . ALA B 1 149 ? -22.094 -6.832 4.18 1 96.19 149 ALA B N 1
ATOM 3309 C CA . ALA B 1 149 ? -21.922 -6.871 5.629 1 96.19 149 ALA B CA 1
ATOM 3310 C C . ALA B 1 149 ? -20.734 -6.023 6.062 1 96.19 149 ALA B C 1
ATOM 3312 O O . ALA B 1 149 ? -19.656 -6.117 5.477 1 96.19 149 ALA B O 1
ATOM 3313 N N . PRO B 1 150 ? -20.906 -5.234 7.145 1 95.81 150 PRO B N 1
ATOM 3314 C CA . PRO B 1 150 ? -19.781 -4.438 7.637 1 95.81 150 PRO B CA 1
ATOM 3315 C C . PRO B 1 150 ? -18.562 -5.293 8.023 1 95.81 150 PRO B C 1
ATOM 3317 O O . PRO B 1 150 ? -17.422 -4.879 7.828 1 95.81 150 PRO B O 1
ATOM 3320 N N . ALA B 1 151 ? -18.812 -6.477 8.516 1 96.31 151 ALA B N 1
ATOM 3321 C CA . ALA B 1 151 ? -17.703 -7.352 8.922 1 96.31 151 ALA B CA 1
ATOM 3322 C C . ALA B 1 151 ? -16.891 -7.793 7.711 1 96.31 151 ALA B C 1
ATOM 3324 O O . ALA B 1 151 ? -15.664 -7.902 7.793 1 96.31 151 ALA B O 1
ATOM 3325 N N . SER B 1 152 ? -17.594 -8.078 6.602 1 97.88 152 SER B N 1
ATOM 3326 C CA . SER B 1 152 ? -16.891 -8.43 5.367 1 97.88 152 SER B CA 1
ATOM 3327 C C . SER B 1 152 ? -16.078 -7.254 4.832 1 97.88 152 SER B C 1
ATOM 3329 O O . SER B 1 152 ? -14.953 -7.426 4.383 1 97.88 152 SER B O 1
ATOM 3331 N N . ARG B 1 153 ? -16.641 -6.09 4.918 1 98.44 153 ARG B N 1
ATOM 3332 C CA . ARG B 1 153 ? -15.953 -4.895 4.449 1 98.44 153 ARG B CA 1
ATOM 3333 C C . ARG B 1 153 ? -14.727 -4.602 5.309 1 98.44 153 ARG B C 1
ATOM 3335 O O . ARG B 1 153 ? -13.688 -4.184 4.789 1 98.44 153 ARG B O 1
ATOM 3342 N N . ARG B 1 154 ? -14.836 -4.801 6.586 1 98.38 154 ARG B N 1
ATOM 3343 C CA . ARG B 1 154 ? -13.703 -4.605 7.484 1 98.38 154 ARG B CA 1
ATOM 3344 C C . ARG B 1 154 ? -12.555 -5.547 7.129 1 98.38 154 ARG B C 1
ATOM 3346 O O . ARG B 1 154 ? -11.406 -5.117 7.035 1 98.38 154 ARG B O 1
ATOM 3353 N N . LEU B 1 155 ? -12.898 -6.801 6.922 1 98.81 155 LEU B N 1
ATOM 3354 C CA . LEU B 1 155 ? -11.875 -7.789 6.586 1 98.81 155 LEU B CA 1
ATOM 3355 C C . LEU B 1 155 ? -11.195 -7.445 5.266 1 98.81 155 LEU B C 1
ATOM 3357 O O . LEU B 1 155 ? -9.969 -7.391 5.188 1 98.81 155 LEU B O 1
ATOM 3361 N N . VAL B 1 156 ? -11.984 -7.18 4.246 1 98.94 156 VAL B N 1
ATOM 3362 C CA . VAL B 1 156 ? -11.438 -6.992 2.908 1 98.94 156 VAL B CA 1
ATOM 3363 C C . VAL B 1 156 ? -10.672 -5.672 2.842 1 98.94 156 VAL B C 1
ATOM 3365 O O . VAL B 1 156 ? -9.656 -5.566 2.152 1 98.94 156 VAL B O 1
ATOM 3368 N N . ALA B 1 157 ? -11.148 -4.621 3.578 1 98.94 157 ALA B N 1
ATOM 3369 C CA . ALA B 1 157 ? -10.406 -3.367 3.652 1 98.94 157 ALA B CA 1
ATOM 3370 C C . ALA B 1 157 ? -9.016 -3.584 4.254 1 98.94 157 ALA B C 1
ATOM 3372 O O . ALA B 1 157 ? -8.023 -3.041 3.762 1 98.94 157 ALA B O 1
ATOM 3373 N N . SER B 1 158 ? -8.953 -4.363 5.293 1 98.94 158 SER B N 1
ATOM 3374 C CA . SER B 1 158 ? -7.688 -4.629 5.961 1 98.94 158 SER B CA 1
ATOM 3375 C C . SER B 1 158 ? -6.766 -5.469 5.082 1 98.94 158 SER B C 1
ATOM 3377 O O . SER B 1 158 ? -5.555 -5.238 5.047 1 98.94 158 SER B O 1
ATOM 3379 N N . LEU B 1 159 ? -7.309 -6.434 4.375 1 98.94 159 LEU B N 1
ATOM 3380 C CA . LEU B 1 159 ? -6.543 -7.234 3.428 1 98.94 159 LEU B CA 1
ATOM 3381 C C . LEU B 1 159 ? -6 -6.367 2.299 1 98.94 159 LEU B C 1
ATOM 3383 O O . LEU B 1 159 ? -4.84 -6.508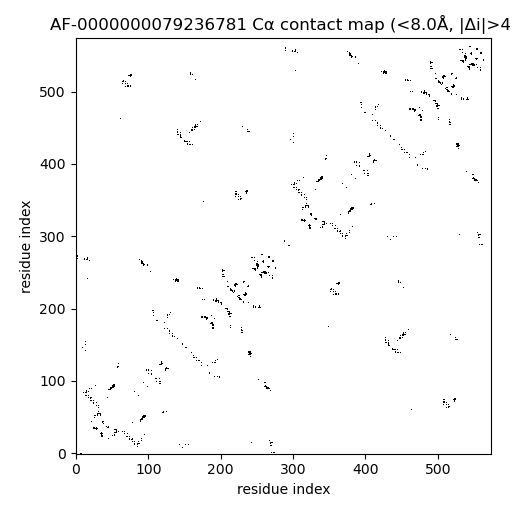 1.906 1 98.94 159 LEU B O 1
ATOM 3387 N N . LEU B 1 160 ? -6.848 -5.461 1.819 1 98.94 160 LEU B N 1
ATOM 3388 C CA . LEU B 1 160 ? -6.453 -4.562 0.739 1 98.94 160 LEU B CA 1
ATOM 3389 C C . LEU B 1 160 ? -5.258 -3.715 1.147 1 98.94 160 LEU B C 1
ATOM 3391 O O . LEU B 1 160 ? -4.328 -3.52 0.358 1 98.94 160 LEU B O 1
ATOM 3395 N N . GLY B 1 161 ? -5.297 -3.172 2.367 1 98.94 161 GLY B N 1
ATOM 3396 C CA . GLY B 1 161 ? -4.18 -2.357 2.822 1 98.94 161 GLY B CA 1
ATOM 3397 C C . GLY B 1 161 ? -2.844 -3.068 2.73 1 98.94 161 GLY B C 1
ATOM 3398 O O . GLY B 1 161 ? -1.889 -2.533 2.164 1 98.94 161 GLY B O 1
ATOM 3399 N N . VAL B 1 162 ? -2.771 -4.281 3.17 1 98.94 162 VAL B N 1
ATOM 3400 C CA . VAL B 1 162 ? -1.514 -5.02 3.178 1 98.94 162 VAL B CA 1
ATOM 3401 C C . VAL B 1 162 ? -1.159 -5.449 1.756 1 98.94 162 VAL B C 1
ATOM 3403 O O . VAL B 1 162 ? 0.007 -5.402 1.357 1 98.94 162 VAL B O 1
ATOM 3406 N N . LYS B 1 163 ? -2.182 -5.867 1.008 1 98.88 163 LYS B N 1
ATOM 3407 C CA . LYS B 1 163 ? -1.921 -6.312 -0.359 1 98.88 163 LYS B CA 1
ATOM 3408 C C . LYS B 1 163 ? -1.367 -5.172 -1.211 1 98.88 163 LYS B C 1
ATOM 3410 O O . LYS B 1 163 ? -0.444 -5.375 -2.002 1 98.88 163 LYS B O 1
ATOM 3415 N N . ALA B 1 164 ? -1.959 -4.035 -1.08 1 98.94 164 ALA B N 1
ATOM 3416 C CA . ALA B 1 164 ? -1.445 -2.859 -1.777 1 98.94 164 ALA B CA 1
ATOM 3417 C C . ALA B 1 164 ? -0.026 -2.529 -1.324 1 98.94 164 ALA B C 1
ATOM 3419 O O . ALA B 1 164 ? 0.811 -2.121 -2.133 1 98.94 164 ALA B O 1
ATOM 3420 N N . GLY B 1 165 ? 0.224 -2.688 -0.058 1 98.94 165 GLY B N 1
ATOM 3421 C CA . GLY B 1 165 ? 1.57 -2.516 0.464 1 98.94 165 GLY B CA 1
ATOM 3422 C C . GLY B 1 165 ? 2.572 -3.482 -0.138 1 98.94 165 GLY B C 1
ATOM 3423 O O . GLY B 1 165 ? 3.688 -3.092 -0.488 1 98.94 165 GLY B O 1
ATOM 3424 N N . GLN B 1 166 ? 2.186 -4.777 -0.237 1 98.94 166 GLN B N 1
ATOM 3425 C CA . GLN B 1 166 ? 3.068 -5.777 -0.826 1 98.94 166 GLN B CA 1
ATOM 3426 C C . GLN B 1 166 ? 3.447 -5.406 -2.256 1 98.94 166 GLN B C 1
ATOM 3428 O O . GLN B 1 166 ? 4.617 -5.48 -2.635 1 98.94 166 GLN B O 1
ATOM 3433 N N . ASP B 1 167 ? 2.432 -5.043 -3.006 1 98.94 167 ASP B N 1
ATOM 3434 C CA . ASP B 1 167 ? 2.707 -4.613 -4.371 1 98.94 167 ASP B CA 1
ATOM 3435 C C . ASP B 1 167 ? 3.68 -3.436 -4.391 1 98.94 167 ASP B C 1
ATOM 3437 O O . ASP B 1 167 ? 4.613 -3.406 -5.199 1 98.94 167 ASP B O 1
ATOM 3441 N N . ALA B 1 168 ? 3.498 -2.445 -3.553 1 98.94 168 ALA B N 1
ATOM 3442 C CA . ALA B 1 168 ? 4.309 -1.229 -3.535 1 98.94 168 ALA B CA 1
ATOM 3443 C C . ALA B 1 168 ? 5.742 -1.532 -3.115 1 98.94 168 ALA B C 1
ATOM 3445 O O . ALA B 1 168 ? 6.688 -0.911 -3.611 1 98.94 168 ALA B O 1
ATOM 3446 N N . VAL B 1 169 ? 5.914 -2.457 -2.137 1 98.94 169 VAL B N 1
ATOM 3447 C CA . VAL B 1 169 ? 7.258 -2.854 -1.735 1 98.94 169 VAL B CA 1
ATOM 3448 C C . VAL B 1 169 ? 8.008 -3.43 -2.936 1 98.94 169 VAL B C 1
ATOM 3450 O O . VAL B 1 169 ? 9.148 -3.039 -3.209 1 98.94 169 VAL B O 1
ATOM 3453 N N . ILE B 1 170 ? 7.367 -4.336 -3.652 1 98.94 170 ILE B N 1
ATOM 3454 C CA . ILE B 1 170 ? 7.965 -4.965 -4.824 1 98.94 170 ILE B CA 1
ATOM 3455 C C . ILE B 1 170 ? 8.297 -3.9 -5.867 1 98.94 170 ILE B C 1
ATOM 3457 O O . ILE B 1 170 ? 9.414 -3.855 -6.383 1 98.94 170 ILE B O 1
ATOM 3461 N N . ARG B 1 171 ? 7.363 -3.033 -6.141 1 98.94 171 ARG B N 1
ATOM 3462 C CA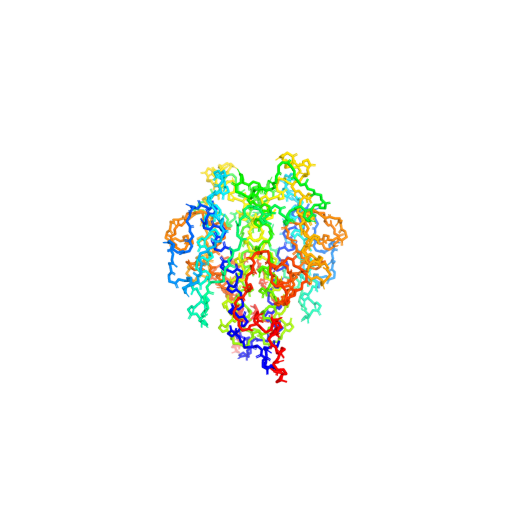 . ARG B 1 171 ? 7.543 -1.99 -7.148 1 98.94 171 ARG B CA 1
ATOM 3463 C C . ARG B 1 171 ? 8.656 -1.03 -6.746 1 98.94 171 ARG B C 1
ATOM 3465 O O . ARG B 1 171 ? 9.43 -0.576 -7.594 1 98.94 171 ARG B O 1
ATOM 3472 N N . THR B 1 172 ? 8.75 -0.685 -5.453 1 98.94 172 THR B N 1
ATOM 3473 C CA . THR B 1 172 ? 9.773 0.237 -4.977 1 98.94 172 THR B CA 1
ATOM 3474 C C . THR B 1 172 ? 11.164 -0.356 -5.172 1 98.94 172 THR B C 1
ATOM 3476 O O . THR B 1 172 ? 12.078 0.326 -5.641 1 98.94 172 THR B O 1
ATOM 3479 N N . LEU B 1 173 ? 11.328 -1.635 -4.789 1 98.94 173 LEU B N 1
ATOM 3480 C CA . LEU B 1 173 ? 12.617 -2.305 -4.945 1 98.94 173 LEU B CA 1
ATOM 3481 C C . LEU B 1 173 ? 13 -2.408 -6.418 1 98.94 173 LEU B C 1
ATOM 3483 O O . LEU B 1 173 ? 14.164 -2.219 -6.777 1 98.94 173 LEU B O 1
ATOM 3487 N N . LEU B 1 174 ? 12 -2.688 -7.254 1 98.94 174 LEU B N 1
ATOM 3488 C CA . LEU B 1 174 ? 12.25 -2.762 -8.688 1 98.94 174 LEU B CA 1
ATOM 3489 C C . LEU B 1 174 ? 12.531 -1.378 -9.266 1 98.94 174 LEU B C 1
ATOM 3491 O O . LEU B 1 174 ? 13.383 -1.227 -10.148 1 98.94 174 LEU B O 1
ATOM 3495 N N . TYR B 1 175 ? 11.82 -0.351 -8.805 1 98.94 175 TYR B N 1
ATOM 3496 C CA . TYR B 1 175 ? 12.008 1.016 -9.281 1 98.94 175 TYR B CA 1
ATOM 3497 C C . TYR B 1 175 ? 13.43 1.5 -9.008 1 98.94 175 TYR B C 1
ATOM 3499 O O . TYR B 1 175 ? 14.055 2.109 -9.875 1 98.94 175 TYR B O 1
ATOM 3507 N N . GLU B 1 176 ? 13.914 1.247 -7.777 1 98.5 176 GLU B N 1
ATOM 3508 C CA . GLU B 1 176 ? 15.273 1.631 -7.418 1 98.5 176 GLU B CA 1
ATOM 3509 C C . GLU B 1 176 ? 16.297 0.981 -8.344 1 98.5 176 GLU B C 1
ATOM 3511 O O . GLU B 1 176 ? 17.375 1.532 -8.578 1 98.5 176 GLU B O 1
ATOM 3516 N N . ARG B 1 177 ? 15.914 -0.117 -8.938 1 98.5 177 ARG B N 1
ATOM 3517 C CA . ARG B 1 177 ? 16.797 -0.884 -9.805 1 98.5 177 ARG B CA 1
ATOM 3518 C C . ARG B 1 177 ? 16.344 -0.781 -11.266 1 98.5 177 ARG B C 1
ATOM 3520 O O . ARG B 1 177 ? 16.688 -1.635 -12.086 1 98.5 177 ARG B O 1
ATOM 3527 N N . GLY B 1 178 ? 15.57 0.177 -11.57 1 98.5 178 GLY B N 1
ATOM 3528 C CA . GLY B 1 178 ? 14.852 0.269 -12.828 1 98.5 178 GLY B CA 1
ATOM 3529 C C . GLY B 1 178 ? 15.773 0.293 -14.039 1 98.5 178 GLY B C 1
ATOM 3530 O O . GLY B 1 178 ? 15.422 -0.218 -15.102 1 98.5 178 GLY B O 1
ATOM 3531 N N . SER B 1 179 ? 17 0.861 -13.883 1 98.19 179 SER B N 1
ATOM 3532 C CA . SER B 1 179 ? 17.922 1.018 -15.008 1 98.19 179 SER B CA 1
ATOM 3533 C C . SER B 1 179 ? 18.891 -0.158 -15.102 1 98.19 179 SER B C 1
ATOM 3535 O O . SER B 1 179 ? 19.656 -0.269 -16.062 1 98.19 179 SER B O 1
ATOM 3537 N N . GLN B 1 180 ? 18.797 -1.031 -14.133 1 98.12 180 GLN B N 1
ATOM 3538 C CA . GLN B 1 180 ? 19.672 -2.205 -14.141 1 98.12 180 GLN B CA 1
ATOM 3539 C C . GLN B 1 180 ? 19.281 -3.172 -15.25 1 98.12 180 GLN B C 1
ATOM 3541 O O . GLN B 1 180 ? 18.094 -3.469 -15.43 1 98.12 180 GLN B O 1
ATOM 3546 N N . THR B 1 181 ? 20.266 -3.619 -16 1 98.44 181 THR B N 1
ATOM 3547 C CA . THR B 1 181 ? 20.031 -4.684 -16.969 1 98.44 181 THR B CA 1
ATOM 3548 C C . THR B 1 181 ? 19.875 -6.031 -16.266 1 98.44 181 THR B C 1
ATOM 3550 O O . THR B 1 181 ? 20.703 -6.391 -15.43 1 98.44 181 THR B O 1
ATOM 3553 N N . VAL B 1 182 ? 18.812 -6.723 -16.641 1 98.19 182 VAL B N 1
ATOM 3554 C CA . VAL B 1 182 ? 18.641 -8.07 -16.109 1 98.19 182 VAL B CA 1
ATOM 3555 C C . VAL B 1 182 ? 19.469 -9.055 -16.938 1 98.19 182 VAL B C 1
ATOM 3557 O O . VAL B 1 182 ? 19.031 -9.5 -18 1 98.19 182 VAL B O 1
ATOM 3560 N N . LEU B 1 183 ? 20.625 -9.391 -16.422 1 94.94 183 LEU B N 1
ATOM 3561 C CA . LEU B 1 183 ? 21.531 -10.289 -17.141 1 94.94 183 LEU B CA 1
ATOM 3562 C C . LEU B 1 183 ? 21.016 -11.719 -17.109 1 94.94 183 LEU B C 1
ATOM 3564 O O . LEU B 1 183 ? 20.484 -12.164 -16.094 1 94.94 183 LEU B O 1
ATOM 3568 N N . PRO B 1 184 ? 21.031 -12.445 -18.141 1 96.25 184 PRO B N 1
ATOM 3569 C CA . PRO B 1 184 ? 21.688 -12.133 -19.422 1 96.25 184 PRO B CA 1
ATOM 3570 C C . PRO B 1 184 ? 20.703 -11.625 -20.469 1 96.25 184 PRO B C 1
ATOM 3572 O O . PRO B 1 184 ? 21.031 -11.625 -21.672 1 96.25 184 PRO B O 1
ATOM 3575 N N . TYR B 1 185 ? 19.453 -11.195 -20.234 1 96.56 185 TYR B N 1
ATOM 3576 C CA . TYR B 1 185 ? 18.359 -10.938 -21.156 1 96.56 185 TYR B CA 1
ATOM 3577 C C . TYR B 1 185 ? 18.516 -9.57 -21.812 1 96.56 185 TYR B C 1
ATOM 3579 O O . TYR B 1 185 ? 17.797 -9.25 -22.766 1 96.56 185 TYR B O 1
ATOM 3587 N N . LEU B 1 186 ? 19.312 -8.75 -21.516 1 94.94 186 LEU B N 1
ATOM 3588 C CA . LEU B 1 186 ? 19.625 -7.422 -22.031 1 94.94 186 LEU B CA 1
ATOM 3589 C C . LEU B 1 186 ? 18.406 -6.516 -22 1 94.94 186 LEU B C 1
ATOM 3591 O O . LEU B 1 186 ? 18.172 -5.758 -22.953 1 94.94 186 LEU B O 1
ATOM 3595 N N . LEU B 1 187 ? 17.453 -6.699 -21.219 1 98.19 187 LEU B N 1
ATOM 3596 C CA . LEU B 1 187 ? 16.344 -5.82 -20.859 1 98.19 187 LEU B CA 1
ATOM 3597 C C . LEU B 1 187 ? 16.547 -5.262 -19.453 1 98.19 187 LEU B C 1
ATOM 3599 O O . LEU B 1 187 ? 17.078 -5.945 -18.578 1 98.19 187 LEU B O 1
ATOM 3603 N N . THR B 1 188 ? 16.156 -4.016 -19.312 1 98.69 188 THR B N 1
ATOM 3604 C CA . THR B 1 188 ? 16.234 -3.43 -17.984 1 98.69 188 THR B CA 1
ATOM 3605 C C . THR B 1 188 ? 15.078 -3.916 -17.109 1 98.69 188 THR B C 1
ATOM 3607 O O . THR B 1 188 ? 14.094 -4.453 -17.625 1 98.69 188 THR B O 1
ATOM 3610 N N . VAL B 1 189 ? 15.211 -3.76 -15.852 1 98.88 189 VAL B N 1
ATOM 3611 C CA . VAL B 1 189 ? 14.156 -4.066 -14.898 1 98.88 189 VAL B CA 1
ATOM 3612 C C . VAL B 1 189 ? 12.875 -3.314 -15.273 1 98.88 189 VAL B C 1
ATOM 3614 O O . VAL B 1 189 ? 11.789 -3.896 -15.297 1 98.88 189 VAL B O 1
ATOM 3617 N N . ALA B 1 190 ? 12.992 -2.033 -15.602 1 98.81 190 ALA B N 1
ATOM 3618 C CA . ALA B 1 190 ? 11.828 -1.224 -15.969 1 98.81 190 ALA B CA 1
ATOM 3619 C C . ALA B 1 190 ? 11.164 -1.765 -17.219 1 98.81 190 ALA B C 1
ATOM 3621 O O . ALA B 1 190 ? 9.93 -1.803 -17.312 1 98.81 190 ALA B O 1
ATOM 3622 N N . GLU B 1 191 ? 11.938 -2.148 -18.172 1 98.69 191 GLU B N 1
ATOM 3623 C CA . GLU B 1 191 ? 11.375 -2.703 -19.406 1 98.69 191 GLU B CA 1
ATOM 3624 C C . GLU B 1 191 ? 10.602 -3.988 -19.125 1 98.69 191 GLU B C 1
ATOM 3626 O O . GLU B 1 191 ? 9.531 -4.203 -19.703 1 98.69 191 GLU B O 1
ATOM 3631 N N . PHE B 1 192 ? 11.18 -4.855 -18.297 1 98.81 192 PHE B N 1
ATOM 3632 C CA . PHE B 1 192 ? 10.469 -6.07 -17.922 1 98.81 192 PHE B CA 1
ATOM 3633 C C . PHE B 1 192 ? 9.109 -5.73 -17.312 1 98.81 192 PHE B C 1
ATOM 3635 O O . PHE B 1 192 ? 8.102 -6.336 -17.672 1 98.81 192 PHE B O 1
ATOM 3642 N N . THR B 1 193 ? 9.055 -4.766 -16.391 1 98.81 193 THR B N 1
ATOM 3643 C CA . THR B 1 193 ? 7.789 -4.43 -15.742 1 98.81 193 THR B CA 1
ATOM 3644 C C . THR B 1 193 ? 6.785 -3.889 -16.75 1 98.81 193 THR B C 1
ATOM 3646 O O . THR B 1 193 ? 5.59 -4.176 -16.672 1 98.81 193 THR B O 1
ATOM 3649 N N . ASN B 1 194 ? 7.219 -3.059 -17.688 1 98.5 194 ASN B N 1
ATOM 3650 C CA . ASN B 1 194 ? 6.336 -2.561 -18.734 1 98.5 194 ASN B CA 1
ATOM 3651 C C . ASN B 1 194 ? 5.738 -3.703 -19.547 1 98.5 194 ASN B C 1
ATOM 3653 O O . ASN B 1 194 ? 4.543 -3.697 -19.844 1 98.5 194 ASN B O 1
ATOM 3657 N N . ARG B 1 195 ? 6.566 -4.676 -19.875 1 98.44 195 ARG B N 1
ATOM 3658 C CA . ARG B 1 195 ? 6.137 -5.793 -20.703 1 98.44 195 ARG B CA 1
ATOM 3659 C C . ARG B 1 195 ? 5.172 -6.699 -19.938 1 98.44 195 ARG B C 1
ATOM 3661 O O . ARG B 1 195 ? 4.199 -7.199 -20.516 1 98.44 195 ARG B O 1
ATOM 3668 N N . ILE B 1 196 ? 5.469 -6.957 -18.719 1 98.5 196 ILE B N 1
ATOM 3669 C CA . ILE B 1 196 ? 4.602 -7.773 -17.875 1 98.5 196 ILE B CA 1
ATOM 3670 C C . ILE B 1 196 ? 3.24 -7.098 -17.719 1 98.5 196 ILE B C 1
ATOM 3672 O O . ILE B 1 196 ? 2.201 -7.754 -17.844 1 98.5 196 ILE B O 1
ATOM 3676 N N . SER B 1 197 ? 3.248 -5.77 -17.469 1 98.62 197 SER B N 1
ATOM 3677 C CA . SER B 1 197 ? 2.008 -5.016 -17.312 1 98.62 197 SER B CA 1
ATOM 3678 C C . SER B 1 197 ? 1.184 -5.039 -18.594 1 98.62 197 SER B C 1
ATOM 3680 O O . SER B 1 197 ? -0.042 -5.16 -18.547 1 98.62 197 SER B O 1
ATOM 3682 N N . ALA B 1 198 ? 1.842 -4.91 -19.703 1 98.25 198 ALA B N 1
ATOM 3683 C CA . ALA B 1 198 ? 1.146 -4.973 -20.984 1 98.25 198 ALA B CA 1
ATOM 3684 C C . ALA B 1 198 ? 0.49 -6.336 -21.188 1 98.25 198 ALA B C 1
ATOM 3686 O O . ALA B 1 198 ? -0.633 -6.422 -21.688 1 98.25 198 ALA B O 1
ATOM 3687 N N . LEU B 1 199 ? 1.19 -7.371 -20.859 1 98.38 199 LEU B N 1
ATOM 3688 C CA . LEU B 1 199 ? 0.623 -8.711 -20.984 1 98.38 199 LEU B CA 1
ATOM 3689 C C . LEU B 1 199 ? -0.595 -8.867 -20.078 1 98.38 199 LEU B C 1
ATOM 3691 O O . LEU B 1 199 ? -1.605 -9.445 -20.5 1 98.38 199 LEU B O 1
ATOM 3695 N N . ARG B 1 200 ? -0.516 -8.422 -18.812 1 98.31 200 ARG B N 1
ATOM 3696 C CA . ARG B 1 200 ? -1.65 -8.5 -17.906 1 98.31 200 ARG B CA 1
ATOM 3697 C C . ARG B 1 200 ? -2.855 -7.754 -18.469 1 98.31 200 ARG B C 1
ATOM 3699 O O . ARG B 1 200 ? -3.992 -8.211 -18.328 1 98.31 200 ARG B O 1
ATOM 3706 N N . ASN B 1 201 ? -2.58 -6.559 -19.016 1 98.62 201 ASN B N 1
ATOM 3707 C CA . ASN B 1 201 ? -3.666 -5.816 -19.641 1 98.62 201 ASN B CA 1
ATOM 3708 C C . ASN B 1 201 ? -4.297 -6.609 -20.781 1 98.62 201 ASN B C 1
ATOM 3710 O O . ASN B 1 201 ? -5.523 -6.645 -20.922 1 98.62 201 ASN B O 1
ATOM 3714 N N . LYS B 1 202 ? -3.457 -7.203 -21.609 1 98.56 202 LYS B N 1
ATOM 3715 C CA . LYS B 1 202 ? -3.947 -8.008 -22.719 1 98.56 202 LYS B CA 1
ATOM 3716 C C . LYS B 1 202 ? -4.793 -9.18 -22.234 1 98.56 202 LYS B C 1
ATOM 3718 O O . LYS B 1 202 ? -5.883 -9.422 -22.75 1 98.56 202 LYS B O 1
ATOM 3723 N N . LEU B 1 203 ? -4.32 -9.891 -21.25 1 98.5 203 LEU B N 1
ATOM 3724 C CA . LEU B 1 203 ? -5.012 -11.055 -20.703 1 98.5 203 LEU B CA 1
ATOM 3725 C C . LEU B 1 203 ? -6.301 -10.641 -20 1 98.5 203 LEU B C 1
ATOM 3727 O O . LEU B 1 203 ? -7.312 -11.344 -20.094 1 98.5 203 LEU B O 1
ATOM 3731 N N . GLY B 1 204 ? -6.234 -9.531 -19.297 1 98.12 204 GLY B N 1
ATOM 3732 C CA . GLY B 1 204 ? -7.387 -9.07 -18.531 1 98.12 204 GLY B CA 1
ATOM 3733 C C . GLY B 1 204 ? -8.516 -8.578 -19.422 1 98.12 204 GLY B C 1
ATOM 3734 O O . GLY B 1 204 ? -9.68 -8.609 -19.016 1 98.12 204 GLY B O 1
ATOM 3735 N N . LYS B 1 205 ? -8.172 -8.016 -20.672 1 97.75 205 LYS B N 1
ATOM 3736 C CA . LYS B 1 205 ? -9.109 -7.559 -21.688 1 97.75 205 LYS B CA 1
ATOM 3737 C C . LYS B 1 205 ? -10.016 -6.461 -21.156 1 97.75 205 LYS B C 1
ATOM 3739 O O . LYS B 1 205 ? -11.227 -6.473 -21.391 1 97.75 205 LYS B O 1
ATOM 3744 N N . SER B 1 206 ? -9.5 -5.609 -20.406 1 94 206 SER B N 1
ATOM 3745 C CA . SER B 1 206 ? -10.305 -4.547 -19.812 1 94 206 SER B CA 1
ATOM 3746 C C . SER B 1 206 ? -9.578 -3.211 -19.844 1 94 206 SER B C 1
ATOM 3748 O O . SER B 1 206 ? -9.711 -2.398 -18.922 1 94 206 SER B O 1
ATOM 3750 N N . GLY B 1 207 ? -8.781 -3.049 -20.891 1 95.69 207 GLY B N 1
ATOM 3751 C CA . GLY B 1 207 ? -8.078 -1.784 -21.031 1 95.69 207 GLY B CA 1
ATOM 3752 C C . GLY B 1 207 ? -6.828 -1.685 -20.188 1 95.69 207 GLY B C 1
ATOM 3753 O O . GLY B 1 207 ? -6.207 -2.699 -19.859 1 95.69 207 GLY B O 1
ATOM 3754 N N . ASN B 1 208 ? -6.441 -0.475 -19.906 1 97.12 208 ASN B N 1
ATOM 3755 C CA . ASN B 1 208 ? -5.227 -0.223 -19.141 1 97.12 208 ASN B CA 1
ATOM 3756 C C . ASN B 1 208 ? -5.508 -0.188 -17.641 1 97.12 208 ASN B C 1
ATOM 3758 O O . ASN B 1 208 ? -6.031 0.801 -17.125 1 97.12 208 ASN B O 1
ATOM 3762 N N . LYS B 1 209 ? -5.129 -1.298 -16.984 1 98.25 209 LYS B N 1
ATOM 3763 C CA . LYS B 1 209 ? -5.312 -1.387 -15.531 1 98.25 209 LYS B CA 1
ATOM 3764 C C . LYS B 1 209 ? -4.016 -1.791 -14.836 1 98.25 209 LYS B C 1
ATOM 3766 O O . LYS B 1 209 ? -4.027 -2.18 -13.664 1 98.25 209 LYS B O 1
ATOM 3771 N N . ASP B 1 210 ? -3.014 -1.857 -15.57 1 97.75 210 ASP B N 1
ATOM 3772 C CA . ASP B 1 210 ? -1.687 -2.229 -15.094 1 97.75 210 ASP B CA 1
ATOM 3773 C C . ASP B 1 210 ? -0.6 -1.439 -15.82 1 97.75 210 ASP B C 1
ATOM 3775 O O . ASP B 1 210 ? -0.535 -1.45 -17.047 1 97.75 210 ASP B O 1
ATOM 3779 N N . GLU B 1 211 ? 0.248 -0.823 -15.07 1 98.56 211 GLU B N 1
ATOM 3780 C CA . GLU B 1 211 ? 1.305 0.014 -15.633 1 98.56 211 GLU B CA 1
ATOM 3781 C C . GLU B 1 211 ? 2.658 -0.318 -15.016 1 98.56 211 GLU B C 1
ATOM 3783 O O . GLU B 1 211 ? 2.738 -0.667 -13.836 1 98.56 211 GLU B O 1
ATOM 3788 N N . GLY B 1 212 ? 3.707 -0.215 -15.812 1 98.69 212 GLY B N 1
ATOM 3789 C CA . GLY B 1 212 ? 5.051 -0.461 -15.32 1 98.69 212 GLY B CA 1
ATOM 3790 C C . GLY B 1 212 ? 5.516 0.568 -14.305 1 98.69 212 GLY B C 1
ATOM 3791 O O . GLY B 1 212 ? 4.766 1.487 -13.961 1 98.69 212 GLY B O 1
ATOM 3792 N N . ILE B 1 213 ? 6.758 0.469 -13.844 1 98.88 213 ILE B N 1
ATOM 3793 C CA . ILE B 1 213 ? 7.27 1.29 -12.758 1 98.88 213 ILE B CA 1
ATOM 3794 C C . ILE B 1 213 ? 7.785 2.619 -13.305 1 98.88 213 ILE B C 1
ATOM 3796 O O . ILE B 1 213 ? 8.039 3.557 -12.547 1 98.88 213 ILE B O 1
ATOM 3800 N N . ARG B 1 214 ? 8.016 2.729 -14.57 1 98.56 214 ARG B N 1
ATOM 3801 C CA . ARG B 1 214 ? 8.297 3.936 -15.344 1 98.56 214 ARG B CA 1
ATOM 3802 C C . ARG B 1 214 ? 7.41 4.012 -16.578 1 98.56 214 ARG B C 1
ATOM 3804 O O . ARG B 1 214 ? 7.324 3.049 -17.344 1 98.56 214 ARG B O 1
ATOM 3811 N N . VAL B 1 215 ? 6.777 5.094 -16.734 1 98.19 215 VAL B N 1
ATOM 3812 C CA . VAL B 1 215 ? 5.773 5.188 -17.781 1 98.19 215 VAL B CA 1
ATOM 3813 C C . VAL B 1 215 ? 5.906 6.531 -18.5 1 98.19 215 VAL B C 1
ATOM 3815 O O . VAL B 1 215 ? 6.539 7.453 -18 1 98.19 215 VAL B O 1
ATOM 3818 N N . PRO B 1 216 ? 5.375 6.645 -19.781 1 97.62 216 PRO B N 1
ATOM 3819 C CA . PRO B 1 216 ? 5.25 7.98 -20.359 1 97.62 216 PRO B CA 1
ATOM 3820 C C . PRO B 1 216 ? 4.438 8.93 -19.484 1 97.62 216 PRO B C 1
ATOM 3822 O O . PRO B 1 216 ? 3.562 8.492 -18.734 1 97.62 216 PRO B O 1
ATOM 3825 N N . VAL B 1 217 ? 4.684 10.188 -19.625 1 98.12 217 VAL B N 1
ATOM 3826 C CA . VAL B 1 217 ? 4.078 11.211 -18.781 1 98.12 217 VAL B CA 1
ATOM 3827 C C . VAL B 1 217 ? 2.559 11.141 -18.875 1 98.12 217 VAL B C 1
ATOM 3829 O O . VAL B 1 217 ? 1.85 11.414 -17.906 1 98.12 217 VAL B O 1
ATOM 3832 N N . THR B 1 218 ? 1.956 10.672 -20 1 97.56 218 THR B N 1
ATOM 3833 C CA . THR B 1 218 ? 0.519 10.625 -20.234 1 97.56 218 THR B CA 1
ATOM 3834 C C . THR B 1 218 ? -0.153 9.586 -19.344 1 97.56 218 THR B C 1
ATOM 3836 O O . THR B 1 218 ? -1.375 9.594 -19.188 1 97.56 218 THR B O 1
ATOM 3839 N N . LEU B 1 219 ? 0.687 8.695 -18.703 1 96.88 219 LEU B N 1
ATOM 3840 C CA . LEU B 1 219 ? 0.131 7.648 -17.859 1 96.88 219 LEU B CA 1
ATOM 3841 C C . LEU B 1 219 ? 0.451 7.91 -16.391 1 96.88 219 LEU B C 1
ATOM 3843 O O . LEU B 1 219 ? -0.057 7.219 -15.508 1 96.88 219 LEU B O 1
ATOM 3847 N N . GLY B 1 220 ? 1.315 8.922 -16.141 1 97.75 220 GLY B N 1
ATOM 3848 C CA . GLY B 1 220 ? 1.721 9.211 -14.766 1 97.75 220 GLY B CA 1
ATOM 3849 C C . GLY B 1 220 ? 0.675 9.984 -13.984 1 97.75 220 GLY B C 1
ATOM 3850 O O . GLY B 1 220 ? -0.359 10.367 -14.539 1 97.75 220 GLY B O 1
ATOM 3851 N N . ALA B 1 221 ? 0.919 10.172 -12.719 1 98.38 221 ALA B N 1
ATOM 3852 C CA . ALA B 1 221 ? -0.001 10.898 -11.852 1 98.38 221 ALA B CA 1
ATOM 3853 C C . ALA B 1 221 ? -0.281 12.297 -12.391 1 98.38 221 ALA B C 1
ATOM 3855 O O . ALA B 1 221 ? 0.647 13.055 -12.672 1 98.38 221 ALA B O 1
ATOM 3856 N N . GLU B 1 222 ? -1.54 12.648 -12.625 1 98.25 222 GLU B N 1
ATOM 3857 C CA . GLU B 1 222 ? -1.985 13.93 -13.172 1 98.25 222 GLU B CA 1
ATOM 3858 C C . GLU B 1 222 ? -1.363 14.188 -14.539 1 98.25 222 GLU B C 1
ATOM 3860 O O . GLU B 1 222 ? -1.313 15.336 -14.992 1 98.25 222 GLU B O 1
ATOM 3865 N N . ASN B 1 223 ? -0.826 13.148 -15.18 1 98.38 223 ASN B N 1
ATOM 3866 C CA . ASN B 1 223 ? -0.103 13.266 -16.438 1 98.38 223 ASN B CA 1
ATOM 3867 C C . ASN B 1 223 ? 1.109 14.18 -16.312 1 98.38 223 ASN B C 1
ATOM 3869 O O . ASN B 1 223 ? 1.372 14.992 -17.203 1 98.38 223 ASN B O 1
ATOM 3873 N N . LYS B 1 224 ? 1.824 14.039 -15.203 1 98.31 224 LYS B N 1
ATOM 3874 C CA . LYS B 1 224 ? 2.924 14.961 -14.93 1 98.31 224 LYS B CA 1
ATOM 3875 C C . LYS B 1 224 ? 4.176 14.203 -14.484 1 98.31 224 LYS B C 1
ATOM 3877 O O . LYS B 1 224 ? 5.227 14.812 -14.266 1 98.31 224 LYS B O 1
ATOM 3882 N N . THR B 1 225 ? 4.062 12.945 -14.352 1 98.5 225 THR B N 1
ATOM 3883 C CA . THR B 1 225 ? 5.203 12.172 -13.867 1 98.5 225 THR B CA 1
ATOM 3884 C C . THR B 1 225 ? 5.512 11.008 -14.797 1 98.5 225 THR B C 1
ATOM 3886 O O . THR B 1 225 ? 4.625 10.508 -15.492 1 98.5 225 THR B O 1
ATOM 3889 N N . THR B 1 226 ? 6.773 10.617 -14.812 1 98.31 226 THR B N 1
ATOM 3890 C CA . THR B 1 226 ? 7.164 9.383 -15.484 1 98.31 226 THR B CA 1
ATOM 3891 C C . THR B 1 226 ? 7.426 8.273 -14.469 1 98.31 226 THR B C 1
ATOM 3893 O O . THR B 1 226 ? 7.34 7.09 -14.797 1 98.31 226 THR B O 1
ATOM 3896 N N . SER B 1 227 ? 7.82 8.758 -13.219 1 98.69 227 SER B N 1
ATOM 3897 C CA . SER B 1 227 ? 7.852 7.773 -12.141 1 98.69 227 SER B CA 1
ATOM 3898 C C . SER B 1 227 ? 6.469 7.188 -11.883 1 98.69 227 SER B C 1
ATOM 3900 O O . SER B 1 227 ? 5.469 7.906 -11.93 1 98.69 227 SER B O 1
ATOM 3902 N N . ASN B 1 228 ? 6.395 5.949 -11.711 1 98.75 228 ASN B N 1
ATOM 3903 C CA . ASN B 1 228 ? 5.156 5.215 -11.484 1 98.75 228 ASN B CA 1
ATOM 3904 C C . ASN B 1 228 ? 5.344 4.09 -10.469 1 98.75 228 ASN B C 1
ATOM 3906 O O . ASN B 1 228 ? 5.055 2.928 -10.766 1 98.75 228 ASN B O 1
ATOM 3910 N N . VAL B 1 229 ? 5.777 4.449 -9.312 1 98.75 229 VAL B N 1
ATOM 3911 C CA . VAL B 1 229 ? 6.035 3.473 -8.258 1 98.75 229 VAL B CA 1
ATOM 3912 C C . VAL B 1 229 ? 4.719 2.848 -7.801 1 98.75 229 VAL B C 1
ATOM 3914 O O . VAL B 1 229 ? 4.711 1.76 -7.219 1 98.75 229 VAL B O 1
ATOM 3917 N N . LEU B 1 230 ? 3.621 3.52 -8.031 1 98.81 230 LEU B N 1
ATOM 3918 C CA . LEU B 1 230 ? 2.287 2.975 -7.801 1 98.81 230 LEU B CA 1
ATOM 3919 C C . LEU B 1 230 ? 1.452 3.021 -9.078 1 98.81 230 LEU B C 1
ATOM 3921 O O . LEU B 1 230 ? 1.266 4.094 -9.656 1 98.81 230 LEU B O 1
ATOM 3925 N N . SER B 1 231 ? 0.927 1.931 -9.531 1 98.56 231 SER B N 1
ATOM 3926 C CA . SER B 1 231 ? 0.063 1.878 -10.711 1 98.56 231 SER B CA 1
ATOM 3927 C C . SER B 1 231 ? -1.365 2.287 -10.359 1 98.56 231 SER B C 1
ATOM 3929 O O . SER B 1 231 ? -2.031 1.622 -9.57 1 98.56 231 SER B O 1
ATOM 3931 N N . ALA B 1 232 ? -1.84 3.346 -10.875 1 98.62 232 ALA B N 1
ATOM 3932 C CA . ALA B 1 232 ? -3.178 3.889 -10.648 1 98.62 232 ALA B CA 1
ATOM 3933 C C . ALA B 1 232 ? -3.6 4.801 -11.797 1 98.62 232 ALA B C 1
ATOM 3935 O O . ALA B 1 232 ? -2.787 5.129 -12.672 1 98.62 232 ALA B O 1
ATOM 3936 N N . ASP B 1 233 ? -4.82 5.188 -11.852 1 98.19 233 ASP B N 1
ATOM 3937 C CA . ASP B 1 233 ? -5.312 6.008 -12.953 1 98.19 233 ASP B CA 1
ATOM 3938 C C . ASP B 1 233 ? -4.852 7.453 -12.812 1 98.19 233 ASP B C 1
ATOM 3940 O O . ASP B 1 233 ? -4.023 7.766 -11.953 1 98.19 233 ASP B O 1
ATOM 3944 N N . VAL B 1 234 ? -5.309 8.336 -13.641 1 96.75 234 VAL B N 1
ATOM 3945 C CA . VAL B 1 234 ? -4.793 9.695 -13.766 1 96.75 234 VAL B CA 1
ATOM 3946 C C . VAL B 1 234 ? -5.035 10.461 -12.461 1 96.75 234 VAL B C 1
ATOM 3948 O O . VAL B 1 234 ? -4.258 11.352 -12.102 1 96.75 234 VAL B O 1
ATOM 3951 N N . ASN B 1 235 ? -6.125 10.109 -11.703 1 97.69 235 ASN B N 1
ATOM 3952 C CA . ASN B 1 235 ? -6.414 10.727 -10.414 1 97.69 235 ASN B CA 1
ATOM 3953 C C . ASN B 1 235 ? -5.812 9.922 -9.266 1 97.69 235 ASN B C 1
ATOM 3955 O O . ASN B 1 235 ? -6.133 10.164 -8.102 1 97.69 235 ASN B O 1
ATOM 3959 N N . SER B 1 236 ? -5.023 8.945 -9.625 1 98.31 236 SER B N 1
ATOM 3960 C CA . SER B 1 236 ? -4.309 8.094 -8.68 1 98.31 236 SER B CA 1
ATOM 3961 C C . SER B 1 236 ? -5.277 7.309 -7.805 1 98.31 236 SER B C 1
ATOM 3963 O O . SER B 1 236 ? -5.137 7.285 -6.578 1 98.31 236 SER B O 1
ATOM 3965 N N . LEU B 1 237 ? -6.312 6.883 -8.461 1 98.88 237 LEU B N 1
ATOM 3966 C CA . LEU B 1 237 ? -7.199 5.867 -7.902 1 98.88 237 LEU B CA 1
ATOM 3967 C C . LEU B 1 237 ? -6.801 4.477 -8.383 1 98.88 237 LEU B C 1
ATOM 3969 O O . LEU B 1 237 ? -6.582 4.266 -9.578 1 98.88 237 LEU B O 1
ATOM 3973 N N . SER B 1 238 ? -6.68 3.564 -7.41 1 98.94 238 SER B N 1
ATOM 3974 C CA . SER B 1 238 ? -6.32 2.197 -7.77 1 98.94 238 SER B CA 1
ATOM 3975 C C . SER B 1 238 ? -7.328 1.598 -8.742 1 98.94 238 SER B C 1
ATOM 3977 O O . SER B 1 238 ? -8.531 1.814 -8.609 1 98.94 238 SER B O 1
ATOM 3979 N N . TYR B 1 239 ? -6.863 0.872 -9.688 1 98.81 239 TYR B N 1
ATOM 3980 C CA . TYR B 1 239 ? -7.727 0.144 -10.609 1 98.81 239 TYR B CA 1
ATOM 3981 C C . TYR B 1 239 ? -8.453 -0.993 -9.898 1 98.81 239 TYR B C 1
ATOM 3983 O O . TYR B 1 239 ? -8.016 -1.447 -8.836 1 98.81 239 TYR B O 1
ATOM 3991 N N . ALA B 1 240 ? -9.508 -1.413 -10.492 1 98.75 240 ALA B N 1
ATOM 3992 C CA . ALA B 1 240 ? -10.32 -2.516 -9.984 1 98.75 240 ALA B CA 1
ATOM 3993 C C . ALA B 1 240 ? -10.438 -3.635 -11.016 1 98.75 240 ALA B C 1
ATOM 3995 O O . ALA B 1 240 ? -10.555 -3.373 -12.211 1 98.75 240 ALA B O 1
ATOM 3996 N N . ARG B 1 241 ? -10.453 -4.836 -10.531 1 98.62 241 ARG B N 1
ATOM 3997 C CA . ARG B 1 241 ? -10.711 -5.977 -11.406 1 98.62 241 ARG B CA 1
ATOM 3998 C C . ARG B 1 241 ? -11.836 -6.852 -10.852 1 98.62 241 ARG B C 1
ATOM 4000 O O . ARG B 1 241 ? -11.969 -6.992 -9.633 1 98.62 241 ARG B O 1
ATOM 4007 N N . THR B 1 242 ? -12.555 -7.438 -11.75 1 97.81 242 THR B N 1
ATOM 4008 C CA . THR B 1 242 ? -13.578 -8.43 -11.438 1 97.81 242 THR B CA 1
ATOM 4009 C C . THR B 1 242 ? -12.969 -9.836 -11.406 1 97.81 242 THR B C 1
ATOM 4011 O O . THR B 1 242 ? -11.875 -10.055 -11.93 1 97.81 242 THR B O 1
ATOM 4014 N N . PRO B 1 243 ? -13.727 -10.781 -10.812 1 97.69 243 PRO B N 1
ATOM 4015 C CA . PRO B 1 243 ? -13.211 -12.156 -10.773 1 97.69 243 PRO B CA 1
ATOM 4016 C C . PRO B 1 243 ? -12.891 -12.703 -12.164 1 97.69 243 PRO B C 1
ATOM 4018 O O . PRO B 1 243 ? -11.836 -13.312 -12.367 1 97.69 243 PRO B O 1
ATOM 4021 N N . PRO B 1 244 ? -13.695 -12.469 -13.234 1 97.62 244 PRO B N 1
ATOM 4022 C CA . PRO B 1 244 ? -13.32 -12.984 -14.547 1 97.62 244 PRO B CA 1
ATOM 4023 C C . PRO B 1 244 ? -12.016 -12.375 -15.07 1 97.62 244 PRO B C 1
ATOM 4025 O O . PRO B 1 244 ? -11.203 -13.07 -15.68 1 97.62 244 PRO B O 1
ATOM 4028 N N . GLU B 1 245 ? -11.82 -11.078 -14.883 1 98.44 245 GLU B N 1
ATOM 4029 C CA . GLU B 1 245 ? -10.57 -10.445 -15.305 1 98.44 245 GLU B CA 1
ATOM 4030 C C . GLU B 1 245 ? -9.367 -11.094 -14.617 1 98.44 245 GLU B C 1
ATOM 4032 O O . GLU B 1 245 ? -8.336 -11.32 -15.25 1 98.44 245 GLU B O 1
ATOM 4037 N N . ILE B 1 246 ? -9.523 -11.398 -13.336 1 98.62 246 ILE B N 1
ATOM 4038 C CA . ILE B 1 246 ? -8.461 -12.008 -12.547 1 98.62 246 ILE B CA 1
ATOM 4039 C C . ILE B 1 246 ? -8.18 -13.414 -13.062 1 98.62 246 ILE B C 1
ATOM 4041 O O . ILE B 1 246 ? -7.023 -13.789 -13.266 1 98.62 246 ILE B O 1
ATOM 4045 N N . LEU B 1 247 ? -9.234 -14.18 -13.273 1 98.38 247 LEU B N 1
ATOM 4046 C CA . LEU B 1 247 ? -9.078 -15.539 -13.773 1 98.38 247 LEU B CA 1
ATOM 4047 C C . LEU B 1 247 ? -8.383 -15.547 -15.133 1 98.38 247 LEU B C 1
ATOM 4049 O O . LEU B 1 247 ? -7.523 -16.391 -15.391 1 98.38 247 LEU B O 1
ATOM 4053 N N . ARG B 1 248 ? -8.688 -14.617 -16.031 1 98.31 248 ARG B N 1
ATOM 4054 C CA . ARG B 1 248 ? -8.062 -14.523 -17.344 1 98.31 248 ARG B CA 1
ATOM 4055 C C . ARG B 1 248 ? -6.555 -14.344 -17.219 1 98.31 248 ARG B C 1
ATOM 4057 O O . ARG B 1 248 ? -5.793 -14.906 -18 1 98.31 248 ARG B O 1
ATOM 4064 N N . ILE B 1 249 ? -6.18 -13.57 -16.25 1 98.5 249 ILE B N 1
ATOM 4065 C CA . ILE B 1 249 ? -4.766 -13.266 -16.047 1 98.5 249 ILE B CA 1
ATOM 4066 C C . ILE B 1 249 ? -4.055 -14.484 -15.461 1 98.5 249 ILE B C 1
ATOM 4068 O O . ILE B 1 249 ? -3.059 -14.953 -16.016 1 98.5 249 ILE B O 1
ATOM 4072 N N . VAL B 1 250 ? -4.609 -15.141 -14.391 1 98.19 250 VAL B N 1
ATOM 4073 C CA . VAL B 1 250 ? -3.861 -16.172 -13.672 1 98.19 250 VAL B CA 1
ATOM 4074 C C . VAL B 1 250 ? -3.932 -17.484 -14.438 1 98.19 250 VAL B C 1
ATOM 4076 O O . VAL B 1 250 ? -3.033 -18.328 -14.32 1 98.19 250 VAL B O 1
ATOM 4079 N N . TYR B 1 251 ? -5.035 -17.609 -15.234 1 97.62 251 TYR B N 1
ATOM 4080 C CA . TYR B 1 251 ? -5.094 -18.766 -16.125 1 97.62 251 TYR B CA 1
ATOM 4081 C C . TYR B 1 251 ? -4.145 -18.578 -17.312 1 97.62 251 TYR B C 1
ATOM 4083 O O . TYR B 1 251 ? -3.779 -19.562 -17.969 1 97.62 251 TYR B O 1
ATOM 4091 N N . GLY B 1 252 ? -3.777 -17.344 -17.625 1 97.44 252 GLY B N 1
ATOM 4092 C CA . GLY B 1 252 ? -2.836 -17.047 -18.703 1 97.44 252 GLY B CA 1
ATOM 4093 C C . GLY B 1 252 ? -3.418 -17.234 -20.078 1 97.44 252 GLY B C 1
ATOM 4094 O O . GLY B 1 252 ? -2.682 -17.297 -21.078 1 97.44 252 GLY B O 1
ATOM 4095 N N . THR B 1 253 ? -4.746 -17.391 -20.188 1 96.62 253 THR B N 1
ATOM 4096 C CA . THR B 1 253 ? -5.348 -17.734 -21.469 1 96.62 253 THR B CA 1
ATOM 4097 C C . THR B 1 253 ? -6.16 -16.562 -22 1 96.62 253 THR B C 1
ATOM 4099 O O . THR B 1 253 ? -6.59 -16.578 -23.172 1 96.62 253 THR B O 1
ATOM 4102 N N . GLY B 1 254 ? -6.414 -15.578 -21.172 1 97.38 254 GLY B N 1
ATOM 4103 C CA . GLY B 1 254 ? -7.316 -14.508 -21.547 1 97.38 254 GLY B CA 1
ATOM 4104 C C . GLY B 1 254 ? -8.773 -14.938 -21.594 1 97.38 254 GLY B C 1
ATOM 4105 O O . GLY B 1 254 ? -9.625 -14.203 -22.094 1 97.38 254 GLY B O 1
ATOM 4106 N N . ASN B 1 255 ? -9.031 -16.094 -21.094 1 97.5 255 ASN B N 1
ATOM 4107 C CA . ASN B 1 255 ? -10.359 -16.688 -21.047 1 97.5 255 ASN B CA 1
ATOM 4108 C C . ASN B 1 255 ? -10.664 -17.266 -19.672 1 97.5 255 ASN B C 1
ATOM 4110 O O . ASN B 1 255 ? -10 -18.203 -19.219 1 97.5 255 ASN B O 1
ATOM 4114 N N . GLU B 1 256 ? -11.656 -16.75 -19 1 97.38 256 GLU B N 1
ATOM 4115 C CA . GLU B 1 256 ? -11.969 -17.125 -17.625 1 97.38 256 GLU B CA 1
ATOM 4116 C C . GLU B 1 256 ? -12.531 -18.547 -17.562 1 97.38 256 GLU B C 1
ATOM 4118 O O . GLU B 1 256 ? -12.609 -19.141 -16.484 1 97.38 256 GLU B O 1
ATOM 4123 N N . SER B 1 257 ? -12.859 -19.125 -18.672 1 96.94 257 SER B N 1
ATOM 4124 C CA . SER B 1 257 ? -13.445 -20.453 -18.703 1 96.94 257 SER B CA 1
ATOM 4125 C C . SER B 1 257 ? -12.391 -21.516 -19.047 1 96.94 257 SER B C 1
ATOM 4127 O O . SER B 1 257 ? -12.688 -22.703 -19.047 1 96.94 257 SER B O 1
ATOM 4129 N N . LEU B 1 258 ? -11.234 -21.078 -19.422 1 96.94 258 LEU B N 1
ATOM 4130 C CA . LEU B 1 258 ? -10.164 -21.984 -19.797 1 96.94 258 LEU B CA 1
ATOM 4131 C C . LEU B 1 258 ? -8.984 -21.891 -18.844 1 96.94 258 LEU B C 1
ATOM 4133 O O . LEU B 1 258 ? -8.133 -21.016 -18.984 1 96.94 258 LEU B O 1
ATOM 4137 N N . HIS B 1 259 ? -8.945 -22.891 -17.891 1 96.25 259 HIS B N 1
ATOM 4138 C CA . HIS B 1 259 ? -7.883 -22.859 -16.891 1 96.25 259 HIS B CA 1
ATOM 4139 C C . HIS B 1 259 ? -6.531 -23.188 -17.516 1 96.25 259 HIS B C 1
ATOM 4141 O O . HIS B 1 259 ? -6.465 -23.75 -18.609 1 96.25 259 HIS B O 1
ATOM 4147 N N . GLY B 1 260 ? -5.477 -22.781 -16.828 1 95.5 260 GLY B N 1
ATOM 4148 C CA . GLY B 1 260 ? -4.105 -22.969 -17.281 1 95.5 260 GLY B CA 1
ATOM 4149 C C . GLY B 1 260 ? -3.1 -22.234 -16.406 1 95.5 260 GLY B C 1
ATOM 4150 O O . GLY B 1 260 ? -3.422 -21.797 -15.297 1 95.5 260 GLY B O 1
ATOM 4151 N N . ARG B 1 261 ? -1.882 -22.328 -16.859 1 95.94 261 ARG B N 1
ATOM 4152 C CA . ARG B 1 261 ? -0.743 -21.609 -16.297 1 95.94 261 ARG B CA 1
ATOM 4153 C C . ARG B 1 261 ? -0.654 -21.844 -14.789 1 95.94 261 ARG B C 1
ATOM 4155 O O . ARG B 1 261 ? -0.453 -22.969 -14.336 1 95.94 261 ARG B O 1
ATOM 4162 N N . PHE B 1 262 ? -1.026 -20.875 -13.977 1 98.19 262 PHE B N 1
ATOM 4163 C CA . PHE B 1 262 ? -0.784 -20.969 -12.539 1 98.19 262 PHE B CA 1
ATOM 4164 C C . PHE B 1 262 ? -1.852 -21.828 -11.867 1 98.19 262 PHE B C 1
ATOM 4166 O O . PHE B 1 262 ? -1.662 -22.281 -10.742 1 98.19 262 PHE B O 1
ATOM 4173 N N . PHE B 1 263 ? -2.955 -22 -12.539 1 98.25 263 PHE B N 1
ATOM 4174 C CA . PHE B 1 263 ? -4.062 -22.828 -12.094 1 98.25 263 PHE B CA 1
ATOM 4175 C C . PHE B 1 263 ? -4.41 -23.875 -13.141 1 98.25 263 PHE B C 1
ATOM 4177 O O . PHE B 1 263 ? -5.477 -23.828 -13.75 1 98.25 263 PHE B O 1
ATOM 4184 N N . PRO B 1 264 ? -3.586 -24.906 -13.227 1 97.88 264 PRO B N 1
ATOM 4185 C CA . PRO B 1 264 ? -3.73 -25.844 -14.344 1 97.88 264 PRO B CA 1
ATOM 4186 C C . PRO B 1 264 ? -5.027 -26.656 -14.273 1 97.88 264 PRO B C 1
ATOM 4188 O O . PRO B 1 264 ? -5.504 -27.156 -15.289 1 97.88 264 PRO B O 1
ATOM 4191 N N . GLN B 1 265 ? -5.617 -26.812 -13.117 1 97.44 265 GLN B N 1
ATOM 4192 C CA . GLN B 1 265 ? -6.875 -27.531 -12.961 1 97.44 265 GLN B CA 1
ATOM 4193 C C . GLN B 1 265 ? -7.996 -26.594 -12.523 1 97.44 265 GLN B C 1
ATOM 4195 O O . GLN B 1 265 ? -9 -27.047 -11.969 1 97.44 265 GLN B O 1
ATOM 4200 N N . GLY B 1 266 ? -7.734 -25.281 -12.656 1 97.62 266 GLY B N 1
ATOM 4201 C CA . GLY B 1 266 ? -8.734 -24.266 -12.344 1 97.62 266 GLY B CA 1
ATOM 4202 C C . GLY B 1 266 ? -8.672 -23.781 -10.914 1 97.62 266 GLY B C 1
ATOM 4203 O O . GLY B 1 266 ? -8.125 -24.469 -10.039 1 97.62 266 GLY B O 1
ATOM 4204 N N . ALA B 1 267 ? -9.188 -22.641 -10.672 1 98.31 267 ALA B N 1
ATOM 4205 C CA . ALA B 1 267 ? -9.367 -22.078 -9.328 1 98.31 267 ALA B CA 1
ATOM 4206 C C . ALA B 1 267 ? -10.57 -22.719 -8.633 1 98.31 267 ALA B C 1
ATOM 4208 O O . ALA B 1 267 ? -11.398 -23.359 -9.273 1 98.31 267 ALA B O 1
ATOM 4209 N N . ASN B 1 268 ? -10.578 -22.594 -7.348 1 98.12 268 ASN B N 1
ATOM 4210 C CA . ASN B 1 268 ? -11.656 -23.188 -6.57 1 98.12 268 ASN B CA 1
ATOM 4211 C C . ASN B 1 268 ? -12.641 -22.125 -6.082 1 98.12 268 ASN B C 1
ATOM 4213 O O . ASN B 1 268 ? -12.359 -20.922 -6.18 1 98.12 268 ASN B O 1
ATOM 4217 N N . GLY B 1 269 ? -13.781 -22.609 -5.5 1 97 269 GLY B N 1
ATOM 4218 C CA . GLY B 1 269 ? -14.836 -21.75 -4.992 1 97 269 GLY B CA 1
ATOM 4219 C C . GLY B 1 269 ? -15.984 -21.562 -5.973 1 97 269 GLY B C 1
ATOM 4220 O O . GLY B 1 269 ? -15.812 -21.766 -7.176 1 97 269 GLY B O 1
ATOM 4221 N N . LYS B 1 270 ? -17.062 -21.125 -5.488 1 95.56 270 LYS B N 1
ATOM 4222 C CA . LYS B 1 270 ? -18.297 -21.031 -6.266 1 95.56 270 LYS B CA 1
ATOM 4223 C C . LYS B 1 270 ? -18.125 -20.078 -7.453 1 95.56 270 LYS B C 1
ATOM 4225 O O . LYS B 1 270 ? -18.562 -20.406 -8.57 1 95.56 270 LYS B O 1
ATOM 4230 N N . ILE B 1 271 ? -17.469 -18.953 -7.246 1 96.75 271 ILE B N 1
ATOM 4231 C CA . ILE B 1 271 ? -17.328 -17.953 -8.289 1 96.75 271 ILE B CA 1
ATOM 4232 C C . ILE B 1 271 ? -16.484 -18.5 -9.43 1 96.75 271 ILE B C 1
ATOM 4234 O O . ILE B 1 271 ? -16.875 -18.453 -10.594 1 96.75 271 ILE B O 1
ATOM 4238 N N . ALA B 1 272 ? -15.352 -19.094 -9.156 1 96.94 272 ALA B N 1
ATOM 4239 C CA . ALA B 1 272 ? -14.453 -19.594 -10.195 1 96.94 272 ALA B CA 1
ATOM 4240 C C . ALA B 1 272 ? -15.102 -20.734 -10.969 1 96.94 272 ALA B C 1
ATOM 4242 O O . ALA B 1 272 ? -14.953 -20.828 -12.188 1 96.94 272 ALA B O 1
ATOM 4243 N N . ARG B 1 273 ? -15.836 -21.547 -10.297 1 93.88 273 ARG B N 1
ATOM 4244 C CA . ARG B 1 273 ? -16.406 -22.75 -10.898 1 93.88 273 ARG B CA 1
ATOM 4245 C C . ARG B 1 273 ? -17.578 -22.391 -11.805 1 93.88 273 ARG B C 1
ATOM 4247 O O . ARG B 1 273 ? -17.938 -23.172 -12.695 1 93.88 273 ARG B O 1
ATOM 4254 N N . THR B 1 274 ? -18.156 -21.266 -11.562 1 92.25 274 THR B N 1
ATOM 4255 C CA . THR B 1 274 ? -19.281 -20.844 -12.406 1 92.25 274 THR B CA 1
ATOM 4256 C C . THR B 1 274 ? -18.812 -20.594 -13.836 1 92.25 274 THR B C 1
ATOM 4258 O O . THR B 1 274 ? -19.609 -20.672 -14.773 1 92.25 274 THR B O 1
ATOM 4261 N N . TYR B 1 275 ? -17.625 -20.328 -14.062 1 92.31 275 TYR B N 1
ATOM 4262 C CA . TYR B 1 275 ? -17.125 -19.984 -15.383 1 92.31 275 TYR B CA 1
ATOM 4263 C C . TYR B 1 275 ? -16.641 -21.219 -16.125 1 92.31 275 TYR B C 1
ATOM 4265 O O . TYR B 1 275 ? -16.281 -21.125 -17.312 1 92.31 275 TYR B O 1
ATOM 4273 N N . VAL B 1 276 ? -16.547 -22.344 -15.469 1 83.69 276 VAL B N 1
ATOM 4274 C CA . VAL B 1 276 ? -16.062 -23.562 -16.109 1 83.69 276 VAL B CA 1
ATOM 4275 C C . VAL B 1 276 ? -17.203 -24.25 -16.844 1 83.69 276 VAL B C 1
ATOM 4277 O O . VAL B 1 276 ? -18.312 -24.359 -16.312 1 83.69 276 VAL B O 1
ATOM 4280 N N . THR B 1 277 ? -17.344 -24.078 -18.172 1 63.53 277 THR B N 1
ATOM 4281 C CA . THR B 1 277 ? -18.328 -24.734 -19.016 1 63.53 277 THR B CA 1
ATOM 4282 C C . THR B 1 277 ? -18.281 -26.25 -18.828 1 63.53 277 THR B C 1
ATOM 4284 O O . THR B 1 277 ? -17.203 -26.844 -18.812 1 63.53 277 THR B O 1
ATOM 4287 N N . VAL B 1 278 ? -19.25 -26.719 -18.062 1 50.62 278 VAL B N 1
ATOM 4288 C CA . VAL B 1 278 ? -19.406 -28.172 -18.016 1 50.62 278 VAL B CA 1
ATOM 4289 C C . VAL B 1 278 ? -19.375 -28.734 -19.438 1 50.62 278 VAL B C 1
ATOM 4291 O O . VAL B 1 278 ? -20.234 -28.406 -20.266 1 50.62 278 VAL B O 1
ATOM 4294 N N . ALA B 1 279 ? -18.312 -28.938 -19.969 1 42.88 279 ALA B N 1
ATOM 4295 C CA . ALA B 1 279 ? -18.281 -29.688 -21.219 1 42.88 279 ALA B CA 1
ATOM 4296 C C . ALA B 1 279 ? -19.234 -30.875 -21.188 1 42.88 279 ALA B C 1
ATOM 4298 O O . ALA B 1 279 ? -19.391 -31.578 -22.188 1 42.88 279 ALA B O 1
ATOM 4299 N N . GLY B 1 280 ? -19.656 -31.375 -20.016 1 38.97 280 GLY B N 1
ATOM 4300 C CA . GLY B 1 280 ? -20.25 -32.688 -20.062 1 38.97 280 GLY B CA 1
ATOM 4301 C C . GLY B 1 280 ? -21.578 -32.75 -20.781 1 38.97 280 GLY B C 1
ATOM 4302 O O . GLY B 1 280 ? -22.25 -33.781 -20.812 1 38.97 280 GLY B O 1
ATOM 4303 N N . GLY B 1 281 ? -22.25 -31.719 -21.047 1 36.69 281 GLY B N 1
ATOM 4304 C CA . GLY B 1 281 ? -23.578 -32.156 -21.438 1 36.69 281 GLY B CA 1
ATOM 4305 C C . GLY B 1 281 ? -23.594 -32.875 -22.781 1 36.69 281 GLY B C 1
ATOM 4306 O O . GLY B 1 281 ? -24.641 -32.938 -23.438 1 36.69 281 GLY B O 1
ATOM 4307 N N . GLY B 1 282 ? -22.469 -33.219 -23.453 1 33.72 282 GLY B N 1
ATOM 4308 C CA . GLY B 1 282 ? -22.75 -34.094 -24.578 1 33.72 282 GLY B CA 1
ATOM 4309 C C . GLY B 1 282 ? -23.281 -35.438 -24.156 1 33.72 282 GLY B C 1
ATOM 4310 O O . GLY B 1 282 ? -22.547 -36.25 -23.609 1 33.72 282 GLY B O 1
ATOM 4311 N N . ARG B 1 283 ? -24.469 -35.75 -23.672 1 34.06 283 ARG B N 1
ATOM 4312 C CA . ARG B 1 283 ? -25.188 -37 -23.484 1 34.06 283 ARG B CA 1
ATOM 4313 C C . ARG B 1 283 ? -25.125 -37.844 -24.75 1 34.06 283 ARG B C 1
ATOM 4315 O O . ARG B 1 283 ? -24.938 -37.344 -25.859 1 34.06 283 ARG B O 1
ATOM 4322 N N . GLY B 1 284 ? -25.094 -39.375 -24.641 1 30.33 284 GLY B N 1
ATOM 4323 C CA . GLY B 1 284 ? -25.328 -40.688 -25.219 1 30.33 284 GLY B CA 1
ATOM 4324 C C . GLY B 1 284 ? -26.594 -40.75 -26.062 1 30.33 284 GLY B C 1
ATOM 4325 O O . GLY B 1 284 ? -27.703 -40.531 -25.562 1 30.33 284 GLY B O 1
ATOM 4326 N N . GLY B 1 285 ? -26.656 -40.188 -27.234 1 25.95 285 GLY B N 1
ATOM 4327 C CA . GLY B 1 285 ? -27.562 -40.844 -28.156 1 25.95 285 GLY B CA 1
ATOM 4328 C C . GLY B 1 285 ? -27.438 -42.375 -28.125 1 25.95 285 GLY B C 1
ATOM 4329 O O . GLY B 1 285 ? -26.359 -42.906 -27.859 1 25.95 285 GLY B O 1
ATOM 4330 N N . TYR B 1 286 ? -28.453 -43.156 -27.719 1 24.39 286 TYR B N 1
ATOM 4331 C CA . TYR B 1 286 ? -28.781 -44.562 -27.812 1 24.39 286 TYR B CA 1
ATOM 4332 C C . TYR B 1 286 ? -28.422 -45.125 -29.203 1 24.39 286 TYR B C 1
ATOM 4334 O O . TYR B 1 286 ? -28.922 -44.625 -30.219 1 24.39 286 TYR B O 1
ATOM 4342 N N . LYS B 1 287 ? -27.141 -44.938 -29.609 1 21.45 287 LYS B N 1
ATOM 4343 C CA . LYS B 1 287 ? -26.781 -46.188 -30.234 1 21.45 287 LYS B CA 1
ATOM 4344 C C . LYS B 1 287 ? -26.297 -47.219 -29.203 1 21.45 287 LYS B C 1
ATOM 4346 O O . LYS B 1 287 ? -25.672 -46.844 -28.203 1 21.45 287 LYS B O 1
#

Radius of gyration: 23.79 Å; Cα contacts (8 Å, |Δi|>4): 1221; chains: 2; bounding box: 53×88×66 Å

Foldseek 3Di:
DFLVPDDDALLQLLQLLVQLLQLLLAQLCQQQPQDGCCVVPVVLLVPEDREPARHHAAEDPVQNVVSVVSNVVSVVLSVVSCVPRRYDHHFHFHPRQVLVLVLLCVLLVHHAVPGQGLRHYHLSVLLVVLQGLLLSLQSLVQRLVVHDDPVSNVSSVVVNVVSQVSNLVSLVVLLVQQQPQDPPRRDGSQRSQQSSQVLLCVQLVPHRQGHTQFAQLCQDACSHGRGPSDHAGNPRHHHHGHSQSSCSSCQSPSGLQRRHRGRNPWGDGRRSVSSPPPPPPPDDPDD/DFLVPDDDALLQLLQLLVQLLQVLLAQLCFQQPQDGCCVVPVVLLVPEDREPARHHAAEDPVQNVVSVVSNVVSVVLSVVSCVVRRYDHHFHFHPRQVLVLVLLCVLLVHHAVPRQGLRHYHLSVLLSVLQGLLLSLQSLVQRLVVHDDPVSNVSSVVVNVVSQVSNLVSLVVLLVQQQPQDPPRRDGSQRSQQSSQVLLCVQLVPPRQGHTQFAQLCQDACSHGRGPSDHAGNPRHHHHGHSQSSCSSCQSPSGLQRRHRGRNPWGDGRRSVSSPPPPPPPDDDPD

Nearest PDB structures (foldseek):
  8kce-assembly1_A-2  TM=6.745E-01  e=5.710E-03  Ramazzottius varieornatus
  7w0f-assembly1_A  TM=4.226E-01  e=5.015E+00  Drosophila melanogaster
  3q4n-assembly1_B  TM=5.614E-01  e=6.891E-02  Methanocaldococcus jannaschii DSM 2661
  7w0f-assembly1_A  TM=4.226E-01  e=5.994E+00  Drosophila melanogaster
  8qdv-assembly1_A  TM=3.613E-01  e=5.090E+00  Homo sapiens